Protein AF-A0A1G2YG67-F1 (afdb_monomer)

Structure (mmCIF, N/CA/C/O backbone):
data_AF-A0A1G2YG67-F1
#
_entry.id   AF-A0A1G2YG67-F1
#
loop_
_atom_site.group_PDB
_atom_site.id
_atom_site.type_symbol
_atom_site.label_atom_id
_atom_site.label_alt_id
_atom_site.label_comp_id
_atom_site.label_asym_id
_atom_site.label_entity_id
_atom_site.label_seq_id
_atom_site.pdbx_PDB_ins_code
_atom_site.Cartn_x
_atom_site.Cartn_y
_atom_site.Cartn_z
_atom_site.occupancy
_atom_site.B_iso_or_equiv
_atom_site.auth_seq_id
_atom_site.auth_comp_id
_atom_site.auth_asym_id
_atom_site.auth_atom_id
_atom_site.pdbx_PDB_model_num
ATOM 1 N N . MET A 1 1 ? -7.933 -10.678 -12.095 1.00 24.44 1 MET A N 1
ATOM 2 C CA . MET A 1 1 ? -9.095 -10.829 -11.190 1.00 24.44 1 MET A CA 1
ATOM 3 C C . MET A 1 1 ? -10.181 -9.871 -11.661 1.00 24.44 1 MET A C 1
ATOM 5 O O . MET A 1 1 ? -9.885 -8.697 -11.822 1.00 24.44 1 MET A O 1
ATOM 9 N N . GLY A 1 2 ? -11.373 -10.360 -12.014 1.00 25.22 2 GLY A N 1
ATOM 10 C CA . GLY A 1 2 ? -12.485 -9.487 -12.422 1.00 25.22 2 GLY A CA 1
ATOM 11 C C . GLY A 1 2 ? -13.144 -8.827 -11.204 1.00 25.22 2 GLY A C 1
ATOM 12 O O . GLY A 1 2 ? -13.067 -9.400 -10.117 1.00 25.22 2 GLY A O 1
ATOM 13 N N . PRO A 1 3 ? -13.779 -7.653 -11.351 1.00 30.84 3 PRO A N 1
ATOM 14 C CA . PRO A 1 3 ? -14.459 -6.997 -10.241 1.00 30.84 3 PRO A CA 1
ATOM 15 C C . PRO A 1 3 ? -15.559 -7.908 -9.679 1.00 30.84 3 PRO A C 1
ATOM 17 O O . PRO A 1 3 ? -16.362 -8.485 -10.418 1.00 30.84 3 PRO A O 1
ATOM 20 N N . VAL A 1 4 ? -15.564 -8.059 -8.356 1.00 35.12 4 VAL A N 1
ATOM 21 C CA . VAL A 1 4 ? -16.552 -8.835 -7.602 1.00 35.12 4 VAL A CA 1
ATOM 22 C C . VAL A 1 4 ? -17.942 -8.230 -7.847 1.00 35.12 4 VAL A C 1
ATOM 24 O O . VAL A 1 4 ? -18.149 -7.045 -7.602 1.00 35.12 4 VAL A O 1
ATOM 27 N N . GLY A 1 5 ? -18.896 -9.028 -8.348 1.00 53.59 5 GLY A N 1
ATOM 28 C CA . GLY A 1 5 ? -20.309 -8.624 -8.475 1.00 53.59 5 GLY A CA 1
ATOM 29 C C . GLY A 1 5 ? -20.951 -8.703 -9.868 1.00 53.59 5 GLY A C 1
ATOM 30 O O . GLY A 1 5 ? -22.123 -8.350 -10.000 1.00 53.59 5 GLY A O 1
ATOM 31 N N . LEU A 1 6 ? -20.250 -9.175 -10.905 1.00 59.91 6 LEU A N 1
ATOM 32 C CA . LEU A 1 6 ? -20.846 -9.390 -12.232 1.00 59.91 6 LEU A CA 1
ATOM 33 C C . LEU A 1 6 ? -21.736 -10.646 -12.245 1.00 59.91 6 LEU A C 1
ATOM 35 O O . LEU A 1 6 ? -21.234 -11.764 -12.129 1.00 59.91 6 LEU A O 1
ATOM 39 N N . LYS A 1 7 ? -23.050 -10.479 -12.441 1.00 75.62 7 LYS A N 1
ATOM 40 C CA . LYS A 1 7 ? -23.963 -11.587 -12.775 1.00 75.62 7 LYS A CA 1
ATOM 41 C C . LYS A 1 7 ? -24.073 -11.719 -14.295 1.00 75.62 7 LYS A C 1
ATOM 43 O O . LYS A 1 7 ? -24.213 -10.717 -14.988 1.00 75.62 7 LYS A O 1
ATOM 48 N N . LYS A 1 8 ? -24.025 -12.951 -14.807 1.00 82.69 8 LYS A N 1
ATOM 49 C CA . LYS A 1 8 ? -24.161 -13.277 -16.237 1.00 82.69 8 LYS A CA 1
ATOM 50 C C . LYS A 1 8 ? -25.330 -14.235 -16.442 1.00 82.69 8 LYS A C 1
ATOM 52 O O . LYS A 1 8 ? -25.598 -15.062 -15.576 1.00 82.69 8 LYS A O 1
ATOM 57 N N . THR A 1 9 ? -25.998 -14.124 -17.581 1.00 86.94 9 THR A N 1
ATOM 58 C CA . THR A 1 9 ? -27.026 -15.064 -18.041 1.00 86.94 9 THR A CA 1
ATOM 59 C C . THR A 1 9 ? -27.035 -15.077 -19.571 1.00 86.94 9 THR A C 1
ATOM 61 O O . THR A 1 9 ? -26.415 -14.208 -20.188 1.00 86.94 9 THR A O 1
ATOM 64 N N . VAL A 1 10 ? -27.706 -16.054 -20.174 1.00 86.31 10 VAL A N 1
ATOM 65 C CA . VAL A 1 10 ? -27.874 -16.175 -21.629 1.00 86.31 10 VAL A CA 1
ATOM 66 C C . VAL A 1 10 ? -29.354 -15.994 -21.950 1.00 86.31 10 VAL A C 1
ATOM 68 O O . VAL A 1 10 ? -30.210 -16.414 -21.171 1.00 86.31 10 VAL A O 1
ATOM 71 N N . THR A 1 11 ? -29.663 -15.332 -23.062 1.00 86.56 11 THR A N 1
ATOM 72 C CA . THR A 1 11 ? -31.040 -15.208 -23.549 1.00 86.56 11 THR A CA 1
ATOM 73 C C . THR A 1 11 ? -31.573 -16.557 -24.020 1.00 86.56 11 THR A C 1
ATOM 75 O O . THR A 1 11 ? -30.845 -17.319 -24.657 1.00 86.56 11 THR A O 1
ATOM 78 N N . ASP A 1 12 ? -32.845 -16.837 -23.753 1.00 88.81 12 ASP A N 1
ATOM 79 C CA . ASP A 1 12 ? -33.535 -17.994 -24.322 1.00 88.81 12 ASP A CA 1
ATOM 80 C C . ASP A 1 12 ? -33.843 -17.815 -25.826 1.00 88.81 12 ASP A C 1
ATOM 82 O O . ASP A 1 12 ? -33.491 -16.807 -26.445 1.00 88.81 12 ASP A O 1
ATOM 86 N N . ALA A 1 13 ? -34.521 -18.802 -26.424 1.00 87.12 13 ALA A N 1
ATOM 87 C CA . ALA A 1 13 ? -34.914 -18.783 -27.837 1.00 87.12 13 ALA A CA 1
ATOM 88 C C . ALA A 1 13 ? -35.839 -17.608 -28.214 1.00 87.12 13 ALA A C 1
ATOM 90 O O . ALA A 1 13 ? -35.928 -17.258 -29.388 1.00 87.12 13 ALA A O 1
ATOM 91 N N . ASN A 1 14 ? -36.495 -16.982 -27.231 1.00 88.50 14 ASN A N 1
ATOM 92 C CA . ASN A 1 14 ? -37.353 -15.816 -27.416 1.00 88.50 14 ASN A CA 1
ATOM 93 C C . ASN A 1 14 ? -36.612 -14.495 -27.132 1.00 88.50 14 ASN A C 1
ATOM 95 O O . ASN A 1 14 ? -37.229 -13.430 -27.135 1.00 88.50 14 ASN A O 1
ATOM 99 N N . GLY A 1 15 ? -35.301 -14.542 -26.868 1.00 85.12 15 GLY A N 1
ATOM 100 C CA . GLY A 1 15 ? -34.494 -13.368 -26.542 1.00 85.12 15 GLY A CA 1
ATOM 101 C C . GLY A 1 15 ? -34.652 -12.886 -25.097 1.00 85.12 15 GLY A C 1
ATOM 102 O O . GLY A 1 15 ? -34.229 -11.774 -24.782 1.00 85.12 15 GLY A O 1
ATOM 103 N N . ILE A 1 16 ? -35.250 -13.685 -24.206 1.00 89.25 16 ILE A N 1
ATOM 104 C CA . ILE A 1 16 ? -35.518 -13.289 -22.821 1.00 89.25 16 ILE A CA 1
ATOM 105 C C . ILE A 1 16 ? -34.371 -13.745 -21.920 1.00 89.25 16 ILE A C 1
ATOM 107 O O . ILE A 1 16 ? -33.988 -14.912 -21.896 1.00 89.25 16 ILE A O 1
ATOM 111 N N . ALA A 1 17 ? -33.845 -12.812 -21.131 1.00 89.25 17 ALA A N 1
ATOM 112 C CA . ALA A 1 17 ? -32.866 -13.062 -20.082 1.00 89.25 17 ALA A CA 1
ATOM 113 C C . ALA A 1 17 ? -33.456 -12.680 -18.719 1.00 89.25 17 ALA A C 1
ATOM 115 O O . ALA A 1 17 ? -34.091 -11.635 -18.578 1.00 89.25 17 ALA A O 1
ATOM 116 N N . GLN A 1 18 ? -33.228 -13.512 -17.699 1.00 89.19 18 GLN A N 1
ATOM 117 C CA . GLN A 1 18 ? -33.696 -13.250 -16.336 1.00 89.19 18 GLN A CA 1
ATOM 118 C C . GLN A 1 18 ? -32.538 -13.226 -15.343 1.00 89.19 18 GLN A C 1
ATOM 120 O O . GLN A 1 18 ? -31.738 -14.160 -15.265 1.00 89.19 18 GLN A O 1
ATOM 125 N N . PHE A 1 19 ? -32.503 -12.178 -14.523 1.00 88.12 19 PHE A N 1
ATOM 126 C CA . PHE A 1 19 ? -31.622 -12.072 -13.367 1.00 88.12 19 PHE A CA 1
ATOM 127 C C . PHE A 1 19 ? -32.460 -12.164 -12.092 1.00 88.12 19 PHE A C 1
ATOM 129 O O . PHE A 1 19 ? -33.336 -11.335 -11.858 1.00 88.12 19 PHE A O 1
ATOM 136 N N . LYS A 1 20 ? -32.194 -13.171 -11.254 1.00 87.19 20 LYS A N 1
ATOM 137 C CA . LYS A 1 20 ? -32.906 -13.380 -9.984 1.00 87.19 20 LYS A CA 1
ATOM 138 C C . LYS A 1 20 ? -32.084 -12.875 -8.797 1.00 87.19 20 LYS A C 1
ATOM 140 O O . LYS A 1 20 ? -30.846 -12.877 -8.834 1.00 87.19 20 LYS A O 1
ATOM 145 N N . MET A 1 21 ? -32.785 -12.479 -7.730 1.00 84.12 21 MET A N 1
ATOM 146 C CA . MET A 1 21 ? -32.194 -12.046 -6.454 1.00 84.12 21 MET A CA 1
ATOM 147 C C . MET A 1 21 ? -31.167 -10.917 -6.646 1.00 84.12 21 MET A C 1
ATOM 149 O O . MET A 1 21 ? -30.002 -11.031 -6.257 1.00 84.12 21 MET A O 1
ATOM 153 N N . LEU A 1 22 ? -31.558 -9.864 -7.364 1.00 84.00 22 LEU A N 1
ATOM 154 C CA . LEU A 1 22 ? -30.760 -8.645 -7.470 1.00 84.00 22 LEU A CA 1
ATOM 155 C C . LEU A 1 22 ? -31.041 -7.758 -6.255 1.00 84.00 22 LEU A C 1
ATOM 157 O O . LEU A 1 22 ? -32.197 -7.536 -5.907 1.00 84.00 22 LEU A O 1
ATOM 161 N N . ALA A 1 23 ? -29.985 -7.251 -5.618 1.00 85.25 23 ALA A N 1
ATOM 162 C CA . ALA A 1 23 ? -30.131 -6.244 -4.573 1.00 85.25 23 ALA A CA 1
ATOM 163 C C . ALA A 1 23 ? -30.696 -4.940 -5.176 1.00 85.25 23 ALA A C 1
ATOM 165 O O . ALA A 1 23 ? -30.352 -4.636 -6.324 1.00 85.25 23 ALA A O 1
ATOM 166 N N . PRO A 1 24 ? -31.503 -4.159 -4.438 1.00 86.56 24 PRO A N 1
ATOM 167 C CA . PRO A 1 24 ? -32.028 -2.882 -4.920 1.00 86.56 24 PRO A CA 1
ATOM 168 C C . PRO A 1 24 ? -30.892 -1.886 -5.195 1.00 86.56 24 PRO A C 1
ATOM 170 O O . PRO A 1 24 ? -30.182 -1.504 -4.268 1.00 86.56 24 PRO A O 1
ATOM 173 N N . LYS A 1 25 ? -30.681 -1.520 -6.466 1.00 86.25 25 LYS A N 1
ATOM 174 C CA . LYS A 1 25 ? -29.726 -0.499 -6.947 1.00 86.25 25 LYS A CA 1
ATOM 175 C C . LYS A 1 25 ? -29.854 -0.310 -8.464 1.00 86.25 25 LYS A C 1
ATOM 177 O O . LYS A 1 25 ? -30.594 -1.033 -9.133 1.00 86.25 25 LYS A O 1
ATOM 182 N N . THR A 1 26 ? -29.095 0.633 -9.017 1.00 86.12 26 THR A N 1
ATOM 183 C CA . THR A 1 26 ? -28.930 0.792 -10.468 1.00 86.12 26 THR A CA 1
ATOM 184 C C . THR A 1 26 ? -27.917 -0.217 -11.006 1.00 86.12 26 THR A C 1
ATOM 186 O O . THR A 1 26 ? -26.806 -0.333 -10.489 1.00 86.12 26 THR A O 1
ATOM 189 N N . TYR A 1 27 ? -28.294 -0.924 -12.065 1.00 83.38 27 TYR A N 1
ATOM 190 C CA . TYR A 1 27 ? -27.439 -1.833 -12.821 1.00 83.38 27 TYR A CA 1
ATOM 191 C C . TYR A 1 27 ? -27.245 -1.300 -14.241 1.00 83.38 27 TYR A C 1
ATOM 193 O O . TYR A 1 27 ? -28.135 -0.656 -14.790 1.00 83.38 27 TYR A O 1
ATOM 201 N N . THR A 1 28 ? -26.102 -1.613 -14.846 1.00 83.62 28 THR A N 1
ATOM 202 C CA . THR A 1 28 ? -25.902 -1.492 -16.294 1.00 83.62 28 THR A CA 1
ATOM 203 C C . THR A 1 28 ? -25.970 -2.892 -16.891 1.00 83.62 28 THR A C 1
ATOM 205 O O . THR A 1 28 ? -25.211 -3.772 -16.483 1.00 83.62 28 THR A O 1
ATOM 208 N N . ILE A 1 29 ? -26.887 -3.106 -17.828 1.00 83.00 29 ILE A N 1
ATOM 209 C CA . ILE A 1 29 ? -27.008 -4.332 -18.612 1.00 83.00 29 ILE A CA 1
ATOM 210 C C . ILE A 1 29 ? -26.159 -4.158 -19.865 1.00 83.00 29 ILE A C 1
ATOM 212 O O . ILE A 1 29 ? -26.410 -3.245 -20.646 1.00 83.00 29 ILE A O 1
ATOM 216 N N . SER A 1 30 ? -25.182 -5.041 -20.057 1.00 79.19 30 SER A N 1
ATOM 217 C CA . SER A 1 30 ? -24.380 -5.123 -21.279 1.00 79.19 30 SER A CA 1
ATOM 218 C C . SER A 1 30 ? -24.722 -6.416 -22.009 1.00 79.19 30 SER A C 1
ATOM 220 O O . SER A 1 30 ? -24.612 -7.494 -21.419 1.00 79.19 30 SER A O 1
ATOM 222 N N . ILE A 1 31 ? -25.122 -6.321 -23.277 1.00 81.31 31 ILE A N 1
ATOM 223 C CA . ILE A 1 31 ? -25.405 -7.496 -24.113 1.00 81.31 31 ILE A CA 1
ATOM 224 C C . ILE A 1 31 ? -24.277 -7.689 -25.125 1.00 81.31 31 ILE A C 1
ATOM 226 O O . ILE A 1 31 ? -23.873 -6.747 -25.806 1.00 81.31 31 ILE A O 1
ATOM 230 N N . THR A 1 32 ? -23.784 -8.923 -25.230 1.00 76.00 32 THR A N 1
ATOM 231 C CA . THR A 1 32 ? -22.826 -9.351 -26.255 1.00 76.00 32 THR A CA 1
ATOM 232 C C . THR A 1 32 ? -23.349 -10.601 -26.958 1.00 76.00 32 THR A C 1
ATOM 234 O O . THR A 1 32 ? -24.213 -11.304 -26.439 1.00 76.00 32 THR A O 1
ATOM 237 N N . ASP A 1 33 ? -22.827 -10.898 -28.143 1.00 79.44 33 ASP A N 1
ATOM 238 C CA . ASP A 1 33 ? -23.201 -12.077 -28.936 1.00 79.44 33 ASP A CA 1
ATOM 239 C C . ASP A 1 33 ? -22.422 -13.351 -28.549 1.00 79.44 33 ASP A C 1
ATOM 241 O O . ASP A 1 33 ? -22.403 -14.327 -29.296 1.00 79.44 33 ASP A O 1
ATOM 245 N N . GLY A 1 34 ? -21.745 -13.332 -27.396 1.00 75.38 34 GLY A N 1
ATOM 246 C CA . GLY A 1 34 ? -20.895 -14.428 -26.933 1.00 75.38 34 GLY A CA 1
ATOM 247 C C . GLY A 1 34 ? -19.489 -14.457 -27.538 1.00 75.38 34 GLY A C 1
ATOM 248 O O . GLY A 1 34 ? -18.717 -15.341 -27.174 1.00 75.38 34 GLY A O 1
ATOM 249 N N . THR A 1 35 ? -19.117 -13.503 -28.402 1.00 81.44 35 THR A N 1
ATOM 250 C CA . THR A 1 35 ? -17.738 -13.381 -28.902 1.00 81.44 35 THR A CA 1
ATOM 251 C C . THR A 1 35 ? -16.777 -13.141 -27.735 1.00 81.44 35 THR A C 1
ATOM 253 O O . THR A 1 35 ? -16.877 -12.147 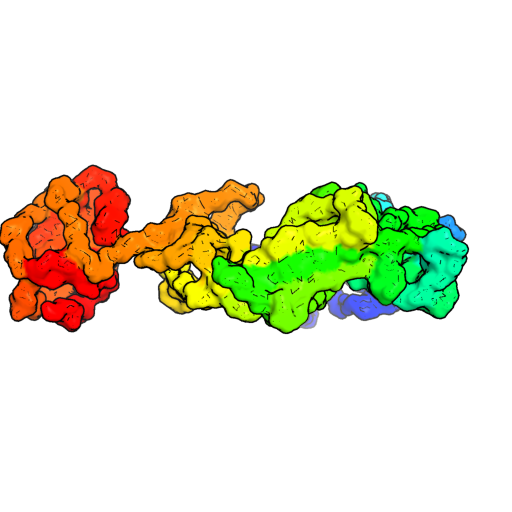-27.008 1.00 81.44 35 THR A O 1
ATOM 256 N N . SER A 1 36 ? -15.855 -14.081 -27.523 1.00 79.50 36 SER A N 1
ATOM 257 C CA . SER A 1 36 ? -14.873 -14.020 -26.443 1.00 79.50 36 SER A CA 1
ATOM 258 C C . SER A 1 36 ? -13.699 -13.099 -26.794 1.00 79.50 36 SER A C 1
ATOM 260 O O . SER A 1 36 ? -13.473 -12.754 -27.952 1.00 79.50 36 SER A O 1
ATOM 262 N N . LYS A 1 37 ? -12.882 -12.732 -25.797 1.00 74.12 37 LYS A N 1
ATOM 263 C CA . LYS A 1 37 ? -11.628 -12.000 -26.054 1.00 74.12 37 LYS A CA 1
ATOM 264 C C . LYS A 1 37 ? -10.681 -12.773 -26.980 1.00 74.12 37 LYS A C 1
ATOM 266 O O . LYS A 1 37 ? -9.955 -12.151 -27.747 1.00 74.12 37 LYS A O 1
ATOM 271 N N . GLU A 1 38 ? -10.678 -14.103 -26.906 1.00 79.62 38 GLU A N 1
ATOM 272 C CA . GLU A 1 38 ? -9.866 -14.951 -27.787 1.00 79.62 38 GLU A CA 1
ATOM 273 C C . GLU A 1 38 ? -10.396 -14.954 -29.220 1.00 79.62 38 GLU A C 1
ATOM 275 O O . GLU A 1 38 ? -9.606 -14.912 -30.158 1.00 79.62 38 GLU A O 1
ATOM 280 N N . ASP A 1 39 ? -11.716 -14.933 -29.400 1.00 81.75 39 ASP A N 1
ATOM 281 C CA . ASP A 1 39 ? -12.325 -14.809 -30.724 1.00 81.75 39 ASP A CA 1
ATOM 282 C C . ASP A 1 39 ? -11.976 -13.465 -31.374 1.00 81.75 39 ASP A C 1
ATOM 284 O O . ASP A 1 39 ? -11.591 -13.427 -32.541 1.00 81.75 39 ASP A O 1
ATOM 288 N N . VAL A 1 40 ? -12.039 -12.372 -30.604 1.00 77.94 40 VAL A N 1
ATOM 289 C CA . VAL A 1 40 ? -11.624 -11.038 -31.070 1.00 77.94 40 VAL A CA 1
ATOM 290 C C . VAL A 1 40 ? -10.138 -11.022 -31.442 1.00 77.94 40 VAL A C 1
ATOM 292 O O . VAL A 1 40 ? -9.778 -10.456 -32.470 1.00 77.94 40 VAL A O 1
ATOM 295 N N . LYS A 1 41 ? -9.268 -11.680 -30.659 1.00 75.88 41 LYS A N 1
ATOM 296 C CA . LYS A 1 41 ? -7.841 -11.842 -31.002 1.00 75.88 41 LYS A CA 1
ATOM 297 C C . LYS A 1 41 ? -7.625 -12.613 -32.305 1.00 75.88 41 LYS A C 1
ATOM 299 O O . LYS A 1 41 ? -6.677 -12.328 -33.022 1.00 75.88 41 LYS A O 1
ATOM 304 N N . LYS A 1 42 ? -8.506 -13.563 -32.625 1.00 80.81 42 LYS A N 1
ATOM 305 C CA . LYS A 1 42 ? -8.498 -14.318 -33.890 1.00 80.81 42 LYS A CA 1
ATOM 306 C C . LYS A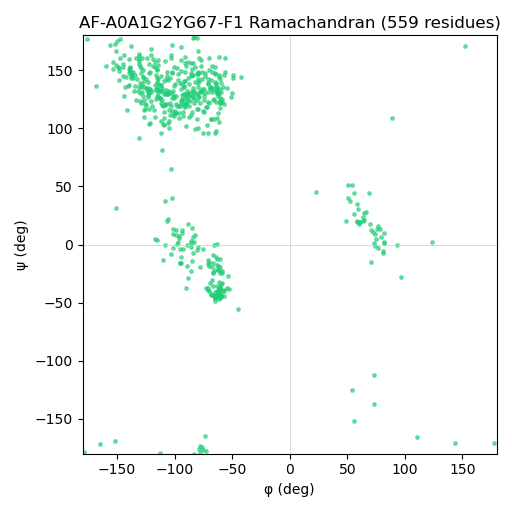 1 42 ? -9.177 -13.565 -35.046 1.00 80.81 42 LYS A C 1
ATOM 308 O O . LYS A 1 42 ? -9.402 -14.152 -36.099 1.00 80.81 42 LYS A O 1
ATOM 313 N N . GLY A 1 43 ? -9.531 -12.290 -34.859 1.00 75.62 43 GLY A N 1
ATOM 314 C CA . GLY A 1 43 ? -10.146 -11.448 -35.887 1.00 75.62 43 GLY A CA 1
ATOM 315 C C . GLY A 1 43 ? -11.656 -11.642 -36.061 1.00 75.62 43 GLY A C 1
ATOM 316 O O . GLY A 1 43 ? -12.233 -11.105 -37.007 1.00 75.62 43 GLY A O 1
ATOM 317 N N . LYS A 1 44 ? -12.332 -12.384 -35.171 1.00 85.25 44 LYS A N 1
ATOM 318 C CA . LYS A 1 44 ? -13.792 -12.534 -35.228 1.00 85.25 44 LYS A CA 1
ATOM 319 C C . LYS A 1 44 ? -14.463 -11.228 -34.809 1.00 85.25 44 LYS A C 1
ATOM 321 O O . LYS A 1 44 ? -14.334 -10.783 -33.669 1.00 85.25 44 LYS A O 1
ATOM 326 N N . LEU A 1 45 ? -15.228 -10.646 -35.726 1.00 86.88 45 LEU A N 1
ATOM 327 C CA . LEU A 1 45 ? -16.035 -9.462 -35.458 1.00 86.88 45 LEU A CA 1
ATOM 328 C C . LEU A 1 45 ? -17.381 -9.877 -34.836 1.00 86.88 45 LEU A C 1
ATOM 330 O O . LEU A 1 45 ? -18.082 -10.693 -35.443 1.00 86.88 45 LEU A O 1
ATOM 334 N N . PRO A 1 46 ? -17.783 -9.313 -33.680 1.00 87.00 46 PRO A N 1
ATOM 335 C CA . PRO A 1 46 ? -19.114 -9.540 -33.130 1.00 87.00 46 PRO A CA 1
ATOM 336 C C . PRO A 1 46 ? -20.208 -9.164 -34.134 1.00 87.00 46 PRO A C 1
ATOM 338 O O . PRO A 1 46 ? -20.046 -8.232 -34.923 1.00 87.00 46 PRO A O 1
ATOM 341 N N . ARG A 1 47 ? -21.344 -9.858 -34.100 1.00 86.88 47 ARG A N 1
ATOM 342 C CA . ARG A 1 47 ? -22.528 -9.580 -34.924 1.00 86.88 47 ARG A CA 1
ATOM 343 C C . ARG A 1 47 ? -23.249 -8.304 -34.493 1.00 86.88 47 ARG A C 1
ATOM 345 O O . ARG A 1 47 ? -23.737 -7.564 -35.344 1.00 86.88 47 ARG A O 1
ATOM 352 N N . TRP A 1 48 ? -23.331 -8.061 -33.188 1.00 87.31 48 TRP A N 1
ATOM 353 C CA . TRP A 1 48 ? -24.062 -6.935 -32.603 1.00 87.31 48 TRP A CA 1
ATOM 354 C C . TRP A 1 48 ? -23.092 -5.905 -32.032 1.00 87.31 48 TRP A C 1
ATOM 356 O O . TRP A 1 48 ? -22.072 -6.269 -31.446 1.00 87.31 48 TRP A O 1
ATOM 366 N N . ALA A 1 49 ? -23.409 -4.623 -32.202 1.00 85.31 49 ALA A N 1
ATOM 367 C CA . ALA A 1 49 ? -22.695 -3.557 -31.515 1.00 85.31 49 ALA A CA 1
ATOM 368 C C . ALA A 1 49 ? -22.935 -3.663 -29.996 1.00 85.31 49 ALA A C 1
ATOM 370 O O . ALA A 1 49 ? -24.026 -4.071 -29.584 1.00 85.31 49 ALA A O 1
ATOM 371 N N . PRO A 1 50 ? -21.949 -3.307 -29.153 1.00 78.44 50 PRO A N 1
ATOM 372 C CA . PRO A 1 50 ? -22.127 -3.330 -27.708 1.00 78.44 50 PRO A CA 1
ATOM 373 C C . PRO A 1 50 ? -23.199 -2.313 -27.295 1.00 78.44 50 PRO A C 1
ATOM 375 O O . PRO A 1 50 ? -23.079 -1.120 -27.573 1.00 78.44 50 PRO A O 1
ATOM 378 N N . VAL A 1 51 ? -24.242 -2.791 -26.613 1.00 77.69 51 VAL A N 1
ATOM 379 C CA . VAL A 1 51 ? -25.319 -1.953 -26.070 1.00 77.69 51 VAL A CA 1
ATOM 380 C C . VAL A 1 51 ? -25.281 -2.019 -24.550 1.00 77.69 51 VAL A C 1
ATOM 382 O O . VAL A 1 51 ? -25.233 -3.109 -23.975 1.00 77.69 51 VAL A O 1
ATOM 385 N N . ASN A 1 52 ? -25.318 -0.846 -23.916 1.00 78.00 52 ASN A N 1
ATOM 386 C CA . ASN A 1 52 ? -25.418 -0.691 -22.471 1.00 78.00 52 ASN A CA 1
ATOM 387 C C . ASN A 1 52 ? -26.739 -0.005 -22.118 1.00 78.00 52 ASN A C 1
ATOM 389 O O . ASN A 1 52 ? -26.993 1.105 -22.579 1.00 78.00 52 ASN A O 1
ATOM 393 N N . GLU A 1 53 ? -27.543 -0.624 -21.258 1.00 82.00 53 GLU A N 1
ATOM 394 C CA . GLU A 1 53 ? -28.787 -0.039 -20.747 1.00 82.00 53 GLU A CA 1
ATOM 395 C C . GLU A 1 53 ? -28.738 0.072 -19.221 1.00 82.00 53 GLU A C 1
ATOM 397 O O . GLU A 1 53 ? -28.387 -0.885 -18.531 1.00 82.00 53 GLU A O 1
ATOM 402 N N . LYS A 1 54 ? -29.075 1.243 -18.670 1.00 84.06 54 LYS A N 1
ATOM 403 C CA . LYS A 1 54 ? -29.183 1.427 -17.217 1.00 84.06 54 LYS A CA 1
ATOM 404 C C . LYS A 1 54 ? -30.584 1.055 -16.751 1.00 84.06 54 LYS A C 1
ATOM 406 O O . LYS A 1 54 ? -31.561 1.605 -17.243 1.00 84.06 54 LYS A O 1
ATOM 411 N N . VAL A 1 55 ? -30.668 0.190 -15.746 1.00 87.75 55 VAL A N 1
ATOM 412 C CA . VAL A 1 55 ? -31.932 -0.258 -15.154 1.00 87.75 55 VAL A CA 1
ATOM 413 C C . VAL A 1 55 ? -31.884 -0.078 -13.643 1.00 87.75 55 VAL A C 1
ATOM 415 O O . VAL A 1 55 ? -30.929 -0.488 -12.983 1.00 87.75 55 VAL A O 1
ATOM 418 N N . VAL A 1 56 ? -32.926 0.532 -13.081 1.00 89.25 56 VAL A N 1
ATOM 419 C CA . VAL A 1 56 ? -33.086 0.701 -11.632 1.00 89.25 56 VAL A CA 1
ATOM 420 C C . VAL A 1 56 ? -33.920 -0.456 -11.084 1.00 89.25 56 VAL A C 1
ATOM 422 O O . VAL A 1 56 ? -35.035 -0.701 -11.547 1.00 89.25 56 VAL A O 1
ATOM 425 N N . ILE A 1 57 ? -33.379 -1.172 -10.098 1.00 89.38 57 ILE A N 1
ATOM 426 C CA . ILE A 1 57 ? -34.055 -2.283 -9.418 1.00 89.38 57 ILE A CA 1
ATOM 427 C C . ILE A 1 57 ? -34.453 -1.842 -8.010 1.00 89.38 57 ILE A C 1
ATOM 429 O O . ILE A 1 57 ? -33.612 -1.342 -7.260 1.00 89.38 57 ILE A O 1
ATOM 433 N N . LYS A 1 58 ? -35.720 -2.058 -7.643 1.00 88.69 58 LYS A N 1
ATOM 434 C CA . LYS A 1 58 ? -36.275 -1.780 -6.309 1.00 88.69 58 LYS A CA 1
ATOM 435 C C . LYS A 1 58 ? -36.551 -3.078 -5.544 1.00 88.69 58 LYS A C 1
ATOM 437 O O . LYS A 1 58 ? -36.684 -4.145 -6.140 1.00 88.69 58 LYS A O 1
ATOM 442 N N . ALA A 1 59 ? -36.608 -2.998 -4.215 1.00 88.69 59 ALA A N 1
ATOM 443 C CA . ALA A 1 59 ? -36.868 -4.159 -3.363 1.00 88.69 59 ALA A CA 1
ATOM 444 C C . ALA A 1 59 ? -38.264 -4.739 -3.628 1.00 88.69 59 ALA A C 1
ATOM 446 O O . ALA A 1 59 ? -39.242 -4.002 -3.622 1.00 88.69 59 ALA A O 1
ATOM 447 N N . GLY A 1 60 ? -38.349 -6.055 -3.844 1.00 86.19 60 GLY A N 1
ATOM 448 C CA . GLY A 1 60 ? -39.620 -6.762 -4.046 1.00 86.19 60 GLY A CA 1
ATOM 449 C C . GLY A 1 60 ? -40.288 -6.547 -5.410 1.00 86.19 60 GLY A C 1
ATOM 450 O O . GLY A 1 60 ? -41.318 -7.160 -5.670 1.00 86.19 60 GLY A O 1
ATOM 451 N N . GLU A 1 61 ? -39.708 -5.732 -6.296 1.00 87.25 61 GLU A N 1
ATOM 452 C CA . GLU A 1 61 ? -40.274 -5.430 -7.613 1.00 87.25 61 GLU A CA 1
ATOM 453 C C . GLU A 1 61 ? -39.579 -6.207 -8.740 1.00 87.25 61 GLU A C 1
ATOM 455 O O . GLU A 1 61 ? -38.378 -6.482 -8.702 1.00 87.25 61 GLU A O 1
ATOM 460 N N . THR A 1 62 ? -40.344 -6.527 -9.788 1.00 88.31 62 THR A N 1
ATOM 461 C CA . THR A 1 62 ? -39.802 -7.034 -11.056 1.00 88.31 62 THR A CA 1
ATOM 462 C C . THR A 1 62 ? -39.761 -5.904 -12.076 1.00 88.31 62 THR A C 1
ATOM 464 O O . THR A 1 62 ? -40.803 -5.481 -12.575 1.00 88.31 62 THR A O 1
ATOM 467 N N . THR A 1 63 ? -38.561 -5.450 -12.432 1.00 89.00 63 THR A N 1
ATOM 468 C CA . THR A 1 63 ? -38.365 -4.465 -13.505 1.00 89.00 63 THR A CA 1
ATOM 469 C C . THR A 1 63 ? -38.215 -5.174 -14.851 1.00 89.00 63 THR A C 1
ATOM 471 O O . THR A 1 63 ? -37.389 -6.077 -14.990 1.00 89.00 63 THR A O 1
ATOM 474 N N . LYS A 1 64 ? -38.986 -4.751 -15.859 1.00 89.75 64 LYS A N 1
ATOM 475 C CA . LYS A 1 64 ? -38.810 -5.170 -17.258 1.00 89.75 64 LYS A CA 1
ATOM 476 C C . LYS A 1 64 ? -38.061 -4.080 -18.023 1.00 89.75 64 LYS A C 1
ATOM 478 O O . LYS A 1 64 ? -38.357 -2.902 -17.856 1.00 89.75 64 LYS A O 1
ATOM 483 N N . SER A 1 65 ? -37.116 -4.481 -18.862 1.00 86.94 65 SER A N 1
ATOM 484 C CA . SER A 1 65 ? -36.340 -3.606 -19.744 1.00 86.94 65 SER A CA 1
ATOM 485 C C . SER A 1 65 ? -36.230 -4.282 -21.110 1.00 86.94 65 SER A C 1
ATOM 487 O O . SER A 1 65 ? -36.213 -5.514 -21.193 1.00 86.94 65 SER A O 1
ATOM 489 N N . GLN A 1 66 ? -36.233 -3.481 -22.174 1.00 87.12 66 GLN A N 1
ATOM 490 C CA . GLN A 1 66 ? -36.156 -3.963 -23.547 1.00 87.12 66 GLN A CA 1
ATOM 491 C C . GLN A 1 66 ? -34.950 -3.334 -24.237 1.00 87.12 66 GLN A C 1
ATOM 493 O O . GLN A 1 66 ? -35.011 -2.198 -24.702 1.00 87.12 66 GLN A O 1
ATOM 498 N N . VAL A 1 67 ? -33.895 -4.130 -24.391 1.00 83.75 67 VAL A N 1
ATOM 499 C CA . VAL A 1 67 ? -32.700 -3.726 -25.128 1.00 83.75 67 VAL A CA 1
ATOM 500 C C . VAL A 1 67 ? -32.899 -4.045 -26.610 1.00 83.75 67 VAL A C 1
ATOM 502 O O . VAL A 1 67 ? -33.140 -5.196 -26.980 1.00 83.75 67 VAL A O 1
ATOM 505 N N . ARG A 1 68 ? -32.782 -3.043 -27.486 1.00 84.38 68 ARG A N 1
ATOM 506 C CA . ARG A 1 68 ? -32.767 -3.257 -28.941 1.00 84.38 68 ARG A CA 1
ATOM 507 C C . ARG A 1 68 ? -31.332 -3.441 -29.417 1.00 84.38 68 ARG A C 1
ATOM 509 O O . ARG A 1 68 ? -30.516 -2.532 -29.292 1.00 84.38 68 ARG A O 1
ATOM 516 N N . LEU A 1 69 ? -31.035 -4.611 -29.975 1.00 85.50 69 LEU A N 1
ATOM 517 C CA . LEU A 1 69 ? -29.737 -4.879 -30.588 1.00 85.50 69 LEU A CA 1
ATOM 518 C C . LEU A 1 69 ? -29.674 -4.254 -31.978 1.00 85.50 69 LEU A C 1
ATOM 520 O O . LEU A 1 69 ? -30.635 -4.306 -32.743 1.00 85.50 69 LEU A O 1
ATOM 524 N N . SER A 1 70 ? -28.517 -3.691 -32.305 1.00 85.44 70 SER A N 1
ATOM 525 C CA . SER A 1 70 ? -28.219 -3.170 -33.633 1.00 85.44 70 SER A CA 1
ATOM 526 C C . SER A 1 70 ? -26.950 -3.824 -34.154 1.00 85.44 70 SER A C 1
ATOM 528 O O . SER A 1 70 ? -25.999 -4.053 -33.402 1.00 85.44 70 SER A O 1
ATOM 530 N N . THR A 1 71 ? -26.909 -4.112 -35.455 1.00 87.94 71 THR A N 1
ATOM 531 C CA . THR A 1 71 ? -25.649 -4.452 -36.131 1.00 87.94 71 THR A CA 1
ATOM 532 C C . THR A 1 71 ? -24.702 -3.253 -36.179 1.00 87.94 71 THR A C 1
ATOM 534 O O . THR A 1 71 ? -23.514 -3.445 -36.409 1.00 87.94 71 THR A O 1
ATOM 537 N N . GLY A 1 72 ? -25.196 -2.033 -35.945 1.00 89.75 72 GLY A N 1
ATOM 538 C CA . GLY A 1 72 ? -24.402 -0.808 -35.950 1.00 89.75 72 GLY A CA 1
ATOM 539 C C . GLY A 1 72 ? -23.635 -0.597 -37.257 1.00 89.75 72 GLY A C 1
ATOM 540 O O . GLY A 1 72 ? -24.055 -1.079 -38.313 1.00 89.75 72 GLY A O 1
ATOM 541 N N . GLY A 1 73 ? -22.508 0.105 -37.167 1.00 93.19 73 GLY A N 1
ATOM 542 C CA . GLY A 1 73 ? -21.493 0.212 -38.216 1.00 93.19 73 GLY A CA 1
ATOM 543 C C . GLY A 1 73 ? -20.183 -0.472 -37.812 1.00 93.19 73 GLY A C 1
ATOM 544 O O . GLY A 1 73 ? -20.071 -1.062 -36.731 1.00 93.19 73 GLY A O 1
ATOM 545 N N . VAL A 1 74 ? -19.188 -0.417 -38.693 1.00 94.88 74 VAL A N 1
ATOM 546 C CA . VAL A 1 74 ? -17.848 -0.977 -38.471 1.00 94.88 74 VAL A CA 1
ATOM 547 C C . VAL A 1 74 ? -16.801 0.119 -38.633 1.00 94.88 74 VAL A C 1
ATOM 549 O O . VAL A 1 74 ? -16.835 0.864 -39.601 1.00 94.88 74 VAL A O 1
ATOM 552 N N . ILE A 1 75 ? -15.845 0.196 -37.715 1.00 94.94 75 ILE A N 1
ATOM 553 C CA . ILE A 1 75 ? -14.610 0.958 -37.904 1.00 94.94 75 ILE A CA 1
ATOM 554 C C . ILE A 1 75 ? -13.536 -0.035 -38.342 1.00 94.94 75 ILE A C 1
ATOM 556 O O . ILE A 1 75 ? -13.238 -0.981 -37.611 1.00 94.94 75 ILE A O 1
ATOM 560 N N . GLU A 1 76 ? -12.978 0.156 -39.531 1.00 95.75 76 GLU A N 1
ATOM 561 C CA . GLU A 1 76 ? -11.802 -0.556 -40.028 1.00 95.75 76 GLU A CA 1
ATOM 562 C C . GLU A 1 76 ? -10.575 0.337 -39.828 1.00 95.75 76 GLU A C 1
ATOM 564 O O . GLU A 1 76 ? -10.457 1.406 -40.426 1.00 95.75 76 GLU A O 1
ATOM 569 N N . VAL A 1 77 ? -9.678 -0.097 -38.949 1.00 93.56 77 VAL A N 1
ATOM 570 C CA . VAL A 1 77 ? -8.488 0.650 -38.546 1.00 93.56 77 VAL A CA 1
ATOM 571 C C . VAL A 1 77 ? -7.267 -0.026 -39.134 1.00 93.56 77 VAL A C 1
ATOM 573 O O . VAL A 1 77 ? -7.019 -1.193 -38.838 1.00 93.56 77 VAL A O 1
ATOM 576 N N . THR A 1 78 ? -6.502 0.705 -39.937 1.00 93.06 78 THR A N 1
ATOM 577 C CA . THR A 1 78 ? -5.173 0.272 -40.384 1.00 93.06 78 THR A CA 1
ATOM 578 C C . THR A 1 78 ? -4.130 0.867 -39.451 1.00 93.06 78 THR A C 1
ATOM 580 O O . THR A 1 78 ? -4.093 2.082 -39.282 1.00 93.06 78 THR A O 1
ATOM 583 N N . VAL A 1 79 ? -3.292 0.035 -38.838 1.00 88.19 79 VAL A N 1
ATOM 584 C CA . VAL A 1 79 ? -2.203 0.481 -37.965 1.00 88.19 79 VAL A CA 1
ATOM 585 C C . VAL A 1 79 ? -0.873 0.263 -38.668 1.00 88.19 79 VAL A C 1
ATOM 587 O O . VAL A 1 79 ? -0.521 -0.869 -39.012 1.00 88.19 79 VAL A O 1
ATOM 590 N N . LEU A 1 80 ? -0.141 1.355 -38.864 1.00 85.62 80 LEU A N 1
ATOM 591 C CA . LEU A 1 80 ? 1.185 1.366 -39.470 1.00 85.62 80 LEU A CA 1
ATOM 592 C C . LEU A 1 80 ? 2.230 1.836 -38.453 1.00 85.62 80 LEU A C 1
ATOM 594 O O . LEU A 1 80 ? 1.918 2.626 -37.565 1.00 85.62 80 LEU A O 1
ATOM 598 N N . ASP A 1 81 ? 3.463 1.357 -38.580 1.00 74.06 81 ASP A N 1
ATOM 599 C CA . ASP A 1 81 ? 4.610 1.850 -37.817 1.00 74.06 81 ASP A CA 1
ATOM 600 C C . ASP A 1 81 ? 5.223 3.113 -38.458 1.00 74.06 81 ASP A C 1
ATOM 602 O O . ASP A 1 81 ? 4.804 3.567 -39.527 1.00 74.06 81 ASP A O 1
ATOM 606 N N . GLY A 1 82 ? 6.267 3.672 -37.839 1.00 70.00 82 GLY A N 1
ATOM 607 C CA . GLY A 1 82 ? 6.955 4.869 -38.334 1.00 70.00 82 GLY A CA 1
ATOM 608 C C . GLY A 1 82 ? 7.708 4.662 -39.657 1.00 70.00 82 GLY A C 1
ATOM 609 O O . GLY A 1 82 ? 8.173 5.628 -40.258 1.00 70.00 82 GLY A O 1
ATOM 610 N N . LYS A 1 83 ? 7.835 3.415 -40.129 1.00 71.69 83 LYS A N 1
ATOM 611 C CA . LYS A 1 83 ? 8.363 3.041 -41.451 1.00 71.69 83 LYS A CA 1
ATOM 612 C C . LYS A 1 83 ? 7.246 2.686 -42.441 1.00 71.69 83 LYS A C 1
ATOM 614 O O . LYS A 1 83 ? 7.546 2.233 -43.545 1.00 71.69 83 LYS A O 1
ATOM 619 N N . LYS A 1 84 ? 5.982 2.921 -42.072 1.00 81.44 84 LYS A N 1
ATOM 620 C CA . LYS A 1 84 ? 4.769 2.585 -42.832 1.00 81.44 84 LYS A CA 1
ATOM 621 C C . LYS A 1 84 ? 4.543 1.080 -43.028 1.00 81.44 84 LYS A C 1
ATOM 623 O O . LYS A 1 84 ? 3.813 0.687 -43.936 1.00 81.44 84 LYS A O 1
ATOM 628 N N . ALA A 1 85 ? 5.149 0.232 -42.198 1.00 83.88 85 ALA A N 1
ATOM 629 C CA . ALA A 1 85 ? 4.893 -1.205 -42.196 1.00 83.88 85 ALA A CA 1
ATOM 630 C C . ALA A 1 85 ? 3.680 -1.548 -41.304 1.00 83.88 85 ALA A C 1
ATOM 632 O O . ALA A 1 85 ? 3.455 -0.876 -40.298 1.00 83.88 85 ALA A O 1
ATOM 633 N N . PRO A 1 86 ? 2.884 -2.582 -41.638 1.00 87.69 86 PRO A N 1
ATOM 634 C CA . PRO A 1 86 ? 1.708 -2.959 -40.855 1.00 87.69 86 PRO A CA 1
ATOM 635 C C . PRO A 1 86 ? 2.072 -3.524 -39.474 1.00 87.69 86 PRO A C 1
ATOM 637 O O . PRO A 1 86 ? 2.941 -4.390 -39.355 1.00 87.69 86 PRO A O 1
ATOM 640 N N . VAL A 1 87 ? 1.360 -3.087 -38.429 1.00 82.06 87 VAL A N 1
ATOM 641 C CA . VAL A 1 87 ? 1.587 -3.539 -37.045 1.00 82.06 87 VAL A CA 1
ATOM 642 C C . VAL A 1 87 ? 0.565 -4.602 -36.650 1.00 82.06 87 VAL A C 1
ATOM 644 O O . VAL A 1 87 ? -0.619 -4.305 -36.507 1.00 82.06 87 VAL A O 1
ATOM 647 N N . LYS A 1 88 ? 1.016 -5.843 -36.436 1.00 86.19 88 LYS A N 1
ATOM 648 C CA . LYS A 1 88 ? 0.164 -6.980 -36.037 1.00 86.19 88 LYS A CA 1
ATOM 649 C C . LYS A 1 88 ? -0.045 -7.080 -34.522 1.00 86.19 88 LYS A C 1
ATOM 651 O O . LYS A 1 88 ? 0.808 -6.656 -33.748 1.00 86.19 88 LYS A O 1
ATOM 656 N N . GLU A 1 89 ? -1.135 -7.731 -34.112 1.00 81.94 89 GLU A N 1
ATOM 657 C CA . GLU A 1 89 ? -1.453 -8.079 -32.714 1.00 81.94 89 GLU A CA 1
ATOM 658 C C . GLU A 1 89 ? -1.539 -6.878 -31.751 1.00 81.94 89 GLU A C 1
ATOM 660 O O . GLU A 1 89 ? -1.488 -7.033 -30.530 1.00 81.94 89 GLU A O 1
ATOM 665 N N . THR A 1 90 ? -1.736 -5.671 -32.278 1.00 81.50 90 THR A N 1
ATOM 666 C CA . THR A 1 90 ? -1.948 -4.454 -31.492 1.00 81.50 90 THR A CA 1
ATOM 667 C C . THR A 1 90 ? -3.428 -4.269 -31.209 1.00 81.50 90 THR A C 1
ATOM 669 O O . THR A 1 90 ? -4.266 -4.367 -32.103 1.00 81.50 90 THR A O 1
ATOM 672 N N . LEU A 1 91 ? -3.770 -3.996 -29.952 1.00 83.81 91 LEU A N 1
ATOM 673 C CA . LEU A 1 91 ? -5.146 -3.721 -29.559 1.00 83.81 91 LEU A CA 1
ATOM 674 C C . LEU A 1 91 ? -5.528 -2.289 -29.933 1.00 83.81 91 LEU A C 1
ATOM 676 O O . LEU A 1 91 ? -4.812 -1.349 -29.617 1.00 83.81 91 LEU A O 1
ATOM 680 N N . VAL A 1 92 ? -6.682 -2.119 -30.557 1.00 88.00 92 VAL A N 1
ATOM 681 C CA . VAL A 1 92 ? -7.277 -0.832 -30.908 1.00 88.00 92 VAL A CA 1
ATOM 682 C C . VAL A 1 92 ? -8.576 -0.669 -30.133 1.00 88.00 92 VAL A C 1
ATOM 684 O O . VAL A 1 92 ? -9.336 -1.629 -29.984 1.00 88.00 92 VAL A O 1
ATOM 687 N N . TYR A 1 93 ? -8.836 0.540 -29.646 1.00 87.69 93 TYR A N 1
ATOM 688 C CA . TYR A 1 93 ? -10.045 0.893 -28.913 1.00 87.69 93 TYR A CA 1
ATOM 689 C C . TYR A 1 93 ? -10.715 2.102 -29.557 1.00 87.69 93 TYR A C 1
ATOM 691 O O . TYR A 1 93 ? -10.058 3.102 -29.837 1.00 87.69 93 TYR A O 1
ATOM 699 N N . ALA A 1 94 ? -12.032 2.037 -29.707 1.00 88.88 94 ALA A N 1
ATOM 700 C CA . ALA A 1 94 ? -12.871 3.182 -30.036 1.00 88.88 94 ALA A CA 1
ATOM 701 C C . ALA A 1 94 ? -13.669 3.579 -28.794 1.00 88.88 94 ALA A C 1
ATOM 703 O O . ALA A 1 94 ? -14.297 2.714 -28.183 1.00 88.88 94 ALA A O 1
ATOM 704 N N . HIS A 1 95 ? -13.674 4.856 -28.417 1.00 85.25 95 HIS A N 1
ATOM 705 C CA . HIS A 1 95 ? -14.480 5.378 -27.312 1.00 85.25 95 HIS A CA 1
ATOM 706 C C . HIS A 1 95 ? -15.327 6.571 -27.759 1.00 85.25 95 HIS A C 1
ATOM 708 O O . HIS A 1 95 ? -14.873 7.406 -28.535 1.00 85.25 95 HIS A O 1
ATOM 714 N N . ASN A 1 96 ? -16.565 6.656 -27.269 1.00 79.56 96 ASN A N 1
ATOM 715 C CA . ASN A 1 96 ? -17.434 7.797 -27.539 1.00 79.56 96 ASN A CA 1
ATOM 716 C C . ASN A 1 96 ? -17.107 8.940 -26.549 1.00 79.56 96 ASN A C 1
ATOM 718 O O . ASN A 1 96 ? -17.215 8.724 -25.337 1.00 79.56 96 ASN A O 1
ATOM 722 N N . PRO A 1 97 ? -16.726 10.142 -27.020 1.00 62.22 97 PRO A N 1
ATOM 723 C CA . PRO A 1 97 ? -16.325 11.255 -26.156 1.00 62.22 97 PRO A CA 1
ATOM 724 C C . PRO A 1 97 ? -17.480 11.903 -25.365 1.00 62.22 97 PRO A C 1
ATOM 726 O O . PRO A 1 97 ? -17.223 12.648 -24.425 1.00 62.22 97 PRO A O 1
ATOM 729 N N . THR A 1 98 ? -18.746 11.618 -25.696 1.00 56.66 98 THR A N 1
ATOM 730 C CA . THR A 1 98 ? -19.928 12.285 -25.104 1.00 56.66 98 THR A CA 1
ATOM 731 C C . THR A 1 98 ? -20.749 11.418 -24.137 1.00 56.66 98 THR A C 1
ATOM 733 O O . THR A 1 98 ? -21.712 11.904 -23.545 1.00 56.66 98 THR A O 1
ATOM 736 N N . GLY A 1 99 ? -20.379 10.152 -23.897 1.00 47.38 99 GLY A N 1
ATOM 737 C CA . GLY A 1 99 ? -21.147 9.270 -23.007 1.00 47.38 99 GLY A CA 1
ATOM 738 C C . GLY A 1 99 ? -20.433 7.968 -22.631 1.00 47.38 99 GLY A C 1
ATOM 739 O O . GLY A 1 99 ? -19.833 7.303 -23.470 1.00 47.38 99 GLY A O 1
ATOM 740 N N . GLY A 1 100 ? -20.503 7.603 -21.344 1.00 52.47 100 GLY A N 1
ATOM 741 C CA . GLY A 1 100 ? -19.682 6.565 -20.701 1.00 52.47 100 GLY A CA 1
ATOM 742 C C . GLY A 1 100 ? -19.583 5.198 -21.405 1.00 52.47 100 GLY A C 1
ATOM 743 O O . GLY A 1 100 ? -20.535 4.722 -22.009 1.00 52.47 100 GLY A O 1
ATOM 744 N N . PHE A 1 101 ? -18.400 4.578 -21.272 1.00 47.78 101 PHE A N 1
ATOM 745 C CA . PHE A 1 101 ? -17.975 3.200 -21.610 1.00 47.78 101 PHE A CA 1
ATOM 746 C C . PHE A 1 101 ? -18.784 2.421 -22.677 1.00 47.78 101 PHE A C 1
ATOM 748 O O . PHE A 1 101 ? -19.089 1.242 -22.505 1.00 47.78 101 PHE A O 1
ATOM 755 N N . SER A 1 102 ? -19.112 3.060 -23.801 1.00 54.66 102 SER A N 1
ATOM 756 C CA . SER A 1 102 ? -19.744 2.456 -24.989 1.00 54.66 102 SER A CA 1
ATOM 757 C C . SER A 1 102 ? -18.720 2.225 -26.110 1.00 54.66 102 SER A C 1
ATOM 759 O O . SER A 1 102 ? -18.974 2.484 -27.285 1.00 54.66 102 SER A O 1
ATOM 761 N N . GLY A 1 103 ? -17.519 1.785 -25.728 1.00 67.44 103 GLY A N 1
ATOM 762 C CA . GLY A 1 103 ? -16.427 1.532 -26.661 1.00 67.44 103 GLY A CA 1
ATOM 763 C C . GLY A 1 103 ? -16.388 0.100 -27.192 1.00 67.44 103 GLY A C 1
ATOM 764 O O . GLY A 1 103 ? -16.866 -0.829 -26.539 1.00 67.44 103 GLY A O 1
ATOM 765 N N . ALA A 1 104 ? -15.777 -0.080 -28.361 1.00 82.69 104 ALA A N 1
ATOM 766 C CA . ALA A 1 104 ? -15.432 -1.386 -28.922 1.00 82.69 104 ALA A CA 1
ATOM 767 C C . ALA A 1 104 ? -13.909 -1.535 -28.992 1.00 82.69 104 ALA A C 1
ATOM 769 O O . ALA A 1 104 ? -13.185 -0.542 -29.070 1.00 82.69 104 ALA A O 1
ATOM 770 N N . SER A 1 105 ? -13.419 -2.775 -28.970 1.00 86.88 105 SER A N 1
ATOM 771 C CA . SER A 1 105 ? -11.988 -3.069 -29.065 1.00 86.88 105 SER A CA 1
ATOM 772 C C . SER A 1 105 ? -11.713 -4.270 -29.961 1.00 86.88 105 SER A C 1
ATOM 774 O O . SER A 1 105 ? -12.526 -5.194 -29.996 1.00 86.88 105 SER A O 1
ATOM 776 N N . GLY A 1 106 ? -10.560 -4.289 -30.622 1.00 87.62 106 GLY A N 1
ATOM 777 C CA . GLY A 1 106 ? -10.160 -5.335 -31.561 1.00 87.62 106 GLY A CA 1
ATOM 778 C C . GLY A 1 106 ? -8.650 -5.358 -31.754 1.00 87.62 106 GLY A C 1
ATOM 779 O O . GLY A 1 106 ? -7.999 -4.343 -31.544 1.00 87.62 106 GLY A O 1
ATOM 780 N N . TYR A 1 107 ? -8.089 -6.508 -32.119 1.00 87.44 107 TYR A N 1
ATOM 781 C CA . TYR A 1 107 ? -6.658 -6.635 -32.399 1.00 87.44 107 TYR A CA 1
ATOM 782 C C . TYR A 1 107 ? -6.396 -6.544 -33.901 1.00 87.44 107 TYR A C 1
ATOM 784 O O . TYR A 1 107 ? -7.224 -6.994 -34.694 1.00 87.44 107 TYR A O 1
ATOM 792 N N . THR A 1 108 ? -5.255 -5.974 -34.280 1.00 88.44 108 THR A N 1
ATOM 793 C CA . THR A 1 108 ? -4.810 -5.946 -35.672 1.00 88.44 108 THR A CA 1
ATOM 794 C C . THR A 1 108 ? -4.369 -7.328 -36.148 1.00 88.44 108 THR A C 1
ATOM 796 O O . THR A 1 108 ? -3.706 -8.075 -35.423 1.00 88.44 108 THR A O 1
ATOM 799 N N . ASP A 1 109 ? -4.741 -7.674 -37.379 1.00 88.19 109 ASP A N 1
ATOM 800 C CA . ASP A 1 109 ? -4.304 -8.894 -38.057 1.00 88.19 109 ASP A CA 1
ATOM 801 C C . ASP A 1 109 ? -2.871 -8.772 -38.623 1.00 88.19 109 ASP A C 1
ATOM 803 O O . ASP A 1 109 ? -2.158 -7.797 -38.380 1.00 88.19 109 ASP A O 1
ATOM 807 N N . ALA A 1 110 ? -2.423 -9.775 -39.387 1.00 87.75 110 ALA A N 1
ATOM 808 C CA . ALA A 1 110 ? -1.096 -9.782 -40.012 1.00 87.75 110 ALA A CA 1
ATOM 809 C C . ALA A 1 110 ? -0.868 -8.636 -41.022 1.00 87.75 110 ALA A C 1
ATOM 811 O O . ALA A 1 110 ? 0.282 -8.329 -41.325 1.00 87.75 110 ALA A O 1
ATOM 812 N N . ASN A 1 111 ? -1.936 -8.002 -41.516 1.00 90.19 111 ASN A N 1
ATOM 813 C CA . ASN A 1 111 ? -1.886 -6.841 -42.405 1.00 90.19 111 ASN A CA 1
ATOM 814 C C . ASN A 1 111 ? -2.039 -5.518 -41.640 1.00 90.19 111 ASN A C 1
ATOM 816 O O . ASN A 1 111 ? -2.175 -4.466 -42.259 1.00 90.19 111 ASN A O 1
ATOM 820 N N . GLY A 1 112 ? -2.035 -5.553 -40.304 1.00 88.38 112 GLY A N 1
ATOM 821 C CA . GLY A 1 112 ? -2.195 -4.367 -39.471 1.00 88.38 112 GLY A CA 1
ATOM 822 C C . GLY A 1 112 ? -3.634 -3.863 -39.383 1.00 88.38 112 GLY A C 1
ATOM 823 O O . GLY A 1 112 ? -3.846 -2.728 -38.966 1.00 88.38 112 GLY A O 1
ATOM 824 N N . ILE A 1 113 ? -4.632 -4.670 -39.764 1.00 92.81 113 ILE A N 1
ATOM 825 C CA . ILE A 1 113 ? -6.030 -4.230 -39.827 1.00 92.81 113 ILE A CA 1
ATOM 826 C C . ILE A 1 113 ? -6.809 -4.743 -38.616 1.00 92.81 113 ILE A C 1
ATOM 828 O O . ILE A 1 113 ? -6.870 -5.946 -38.368 1.00 92.81 113 ILE A O 1
ATOM 832 N N . ALA A 1 114 ? -7.461 -3.839 -37.885 1.00 92.00 114 ALA A N 1
ATOM 833 C CA . ALA A 1 114 ? -8.437 -4.157 -36.844 1.00 92.00 114 ALA A CA 1
ATOM 834 C C . ALA A 1 114 ? -9.843 -3.724 -37.279 1.00 92.00 114 ALA A C 1
ATOM 836 O O . ALA A 1 114 ? -10.016 -2.697 -37.933 1.00 92.00 114 ALA A O 1
ATOM 837 N N . ARG A 1 115 ? -10.874 -4.486 -36.896 1.00 93.69 115 ARG A N 1
ATOM 838 C CA . ARG A 1 115 ? -12.281 -4.137 -37.156 1.00 93.69 115 ARG A CA 1
ATOM 839 C C . ARG A 1 115 ? -13.071 -4.077 -35.858 1.00 93.69 115 ARG A C 1
ATOM 841 O O . ARG A 1 115 ? -13.015 -4.999 -35.048 1.00 93.69 115 ARG A O 1
ATOM 848 N N . LEU A 1 116 ? -13.818 -2.994 -35.674 1.00 92.06 116 LEU A N 1
ATOM 849 C CA . LEU A 1 116 ? -14.537 -2.668 -34.444 1.00 92.06 116 LEU A CA 1
ATOM 850 C C . LEU A 1 116 ? -16.007 -2.436 -34.786 1.00 92.06 116 LEU A C 1
ATOM 852 O O . LEU A 1 116 ? -16.313 -1.549 -35.576 1.00 92.06 116 LEU A O 1
ATOM 856 N N . ARG A 1 117 ? -16.931 -3.205 -34.205 1.00 91.06 117 ARG A N 1
ATOM 857 C CA . ARG A 1 117 ? -18.368 -2.967 -34.400 1.00 91.06 117 ARG A CA 1
ATOM 858 C C . ARG A 1 117 ? -18.883 -2.012 -33.334 1.00 91.06 117 ARG A C 1
ATOM 860 O O . ARG A 1 117 ? -18.766 -2.304 -32.146 1.00 91.06 117 ARG A O 1
ATOM 867 N N . VAL A 1 118 ? -19.468 -0.901 -33.762 1.00 89.19 118 VAL A N 1
ATOM 868 C CA . VAL A 1 118 ? -19.932 0.182 -32.886 1.00 89.19 118 VAL A CA 1
ATOM 869 C C . VAL A 1 118 ? -21.338 0.637 -33.272 1.00 89.19 118 VAL A C 1
ATOM 871 O O . VAL A 1 118 ? -21.810 0.356 -34.373 1.00 89.19 118 VAL A O 1
ATOM 874 N N . LEU A 1 119 ? -22.034 1.308 -32.354 1.00 88.81 119 LEU A N 1
ATOM 875 C CA . LEU A 1 119 ? -23.284 1.992 -32.688 1.00 88.81 119 LEU A CA 1
ATOM 876 C C . LEU A 1 119 ? -22.987 3.220 -33.565 1.00 88.81 119 LEU A C 1
ATOM 878 O O . LEU A 1 119 ? -21.849 3.678 -33.580 1.00 88.81 119 LEU A O 1
ATOM 882 N N . PRO A 1 120 ? -23.974 3.759 -34.298 1.00 89.50 120 PRO A N 1
ATOM 883 C CA . PRO A 1 120 ? -23.775 4.999 -35.033 1.00 89.50 120 PRO A CA 1
ATOM 884 C C . PRO A 1 120 ? -23.394 6.160 -34.107 1.00 89.50 120 PRO A C 1
ATOM 886 O O . PRO A 1 120 ? -23.974 6.305 -33.026 1.00 89.50 120 PRO A O 1
ATOM 889 N N . GLY A 1 121 ? -22.445 6.985 -34.540 1.00 89.19 121 GLY A N 1
ATOM 890 C CA . GLY A 1 121 ? -21.995 8.175 -33.826 1.00 89.19 121 GLY A CA 1
ATOM 891 C C . GLY A 1 121 ? -20.497 8.442 -33.954 1.00 89.19 121 GLY A C 1
ATOM 892 O O . GLY A 1 121 ? -19.784 7.774 -34.704 1.00 89.19 121 GLY A O 1
ATOM 893 N N . SER A 1 122 ? -20.044 9.410 -33.158 1.00 89.69 122 SER A N 1
ATOM 894 C CA . SER A 1 122 ? -18.665 9.889 -33.136 1.00 89.69 122 SER A CA 1
ATOM 895 C C . SER A 1 122 ? -17.790 9.080 -32.185 1.00 89.69 122 SER A C 1
ATOM 897 O O . SER A 1 122 ? -18.135 8.897 -31.011 1.00 89.69 122 SER A O 1
ATOM 899 N N . TYR A 1 123 ? -16.633 8.639 -32.669 1.00 89.50 123 TYR A N 1
ATOM 900 C CA . TYR A 1 123 ? -15.671 7.860 -31.899 1.00 89.50 123 TYR A CA 1
ATOM 901 C C . TYR A 1 123 ? -14.277 8.464 -31.975 1.00 89.50 123 TYR A C 1
ATOM 903 O O . TYR A 1 123 ? -13.806 8.843 -33.039 1.00 89.50 123 TYR A O 1
ATOM 911 N N . GLN A 1 124 ? -13.600 8.479 -30.834 1.00 89.75 124 GLN A N 1
ATOM 912 C CA . GLN A 1 124 ? -12.158 8.654 -30.738 1.00 89.75 124 GLN A CA 1
ATOM 913 C C . GLN A 1 124 ? -11.508 7.272 -30.751 1.00 89.75 124 GLN A C 1
ATOM 915 O O . GLN A 1 124 ? -11.817 6.417 -29.911 1.00 89.75 124 GLN A O 1
ATOM 920 N N . VAL A 1 125 ? -10.637 7.036 -31.724 1.00 89.44 125 VAL A N 1
ATOM 921 C CA . VAL A 1 125 ? -10.011 5.739 -31.976 1.00 89.44 125 VAL A CA 1
ATOM 922 C C . VAL A 1 125 ? -8.526 5.836 -31.699 1.00 89.44 125 VAL A C 1
ATOM 924 O O . VAL A 1 125 ? -7.841 6.694 -32.241 1.00 89.44 125 VAL A O 1
ATOM 927 N N . GLN A 1 126 ? -8.032 4.942 -30.852 1.00 84.69 126 GLN A N 1
ATOM 928 C CA . GLN A 1 126 ? -6.639 4.912 -30.424 1.00 84.69 126 GLN A CA 1
ATOM 929 C C . GLN A 1 126 ? -6.126 3.475 -30.407 1.00 84.69 126 GLN A C 1
ATOM 931 O O . GLN A 1 126 ? -6.861 2.541 -30.067 1.00 84.69 126 GLN A O 1
ATOM 936 N N . MET A 1 127 ? -4.849 3.294 -30.723 1.00 80.00 127 MET A N 1
ATOM 937 C CA . MET A 1 127 ? -4.170 2.028 -30.474 1.00 80.00 127 MET A CA 1
ATOM 938 C C . MET A 1 127 ? -3.650 1.978 -29.034 1.00 80.00 127 MET A C 1
ATOM 940 O O . MET A 1 127 ? -3.361 3.000 -28.408 1.00 80.00 127 MET A O 1
ATOM 944 N N . GLN A 1 128 ? -3.557 0.773 -28.484 1.00 71.31 128 GLN A N 1
ATOM 945 C CA . GLN A 1 128 ? -2.924 0.520 -27.203 1.00 71.31 128 GLN A CA 1
ATOM 946 C C . GLN A 1 128 ? -1.508 1.094 -27.241 1.00 71.31 128 GLN A C 1
ATOM 948 O O . GLN A 1 128 ? -0.791 0.892 -28.215 1.00 71.31 128 GLN A O 1
ATOM 953 N N . ASN A 1 129 ? -1.123 1.800 -26.178 1.00 57.84 129 ASN A N 1
ATOM 954 C CA . ASN A 1 129 ? 0.217 2.367 -26.021 1.00 57.84 129 ASN A CA 1
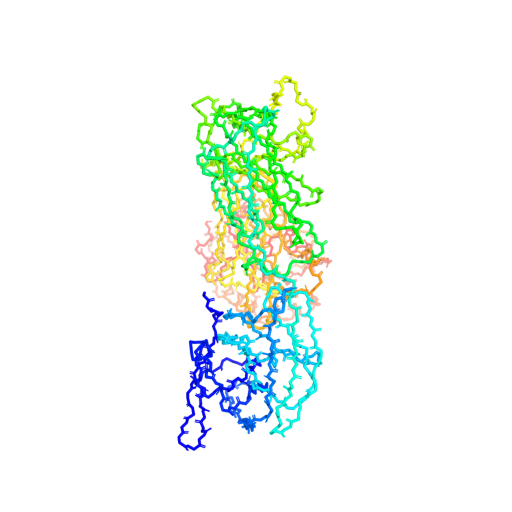ATOM 955 C C . ASN A 1 129 ? 0.540 3.554 -26.949 1.00 57.84 129 ASN A C 1
ATOM 957 O O . ASN A 1 129 ? 1.680 3.996 -26.986 1.00 57.84 129 ASN A O 1
ATOM 961 N N . ALA A 1 130 ? -0.459 4.146 -27.619 1.00 63.78 130 ALA A N 1
ATOM 962 C CA . ALA A 1 130 ? -0.293 5.404 -28.348 1.00 63.78 130 ALA A CA 1
ATOM 963 C C . ALA A 1 130 ? -0.942 6.595 -27.644 1.00 63.78 130 ALA A C 1
ATOM 965 O O . ALA A 1 130 ? -1.990 6.476 -27.011 1.00 63.78 130 ALA A O 1
ATOM 966 N N . ARG A 1 131 ? -0.332 7.771 -27.832 1.00 55.81 131 ARG A N 1
ATOM 967 C CA . ARG A 1 131 ? -0.920 9.078 -27.488 1.00 55.81 131 ARG A CA 1
ATOM 968 C C . ARG A 1 131 ? -1.824 9.640 -28.592 1.00 55.81 131 ARG A C 1
ATOM 970 O O . ARG A 1 131 ? -2.537 10.605 -28.348 1.00 55.81 131 ARG A O 1
ATOM 977 N N . LEU A 1 132 ? -1.756 9.071 -29.794 1.00 63.41 132 LEU A N 1
ATOM 978 C CA . LEU A 1 132 ? -2.514 9.513 -30.961 1.00 63.41 132 LEU A CA 1
ATOM 979 C C . LEU A 1 132 ? -3.917 8.904 -30.927 1.00 63.41 132 LEU A C 1
ATOM 981 O O . LEU A 1 132 ? -4.070 7.681 -30.847 1.00 63.41 132 LEU A O 1
ATOM 985 N N . SER A 1 133 ? -4.924 9.769 -31.004 1.00 75.12 133 SER A N 1
ATOM 986 C CA . SER A 1 133 ? -6.312 9.391 -31.237 1.00 75.12 133 SER A CA 1
ATOM 987 C C . SER A 1 133 ? -6.833 10.130 -32.457 1.00 75.12 133 SER A C 1
ATOM 989 O O . SER A 1 133 ? -6.662 11.343 -32.556 1.00 75.12 133 SER A O 1
ATOM 991 N N . GLU A 1 134 ? -7.496 9.408 -33.349 1.00 85.25 134 GLU A N 1
ATOM 992 C CA . GLU A 1 134 ? -8.183 9.986 -34.500 1.00 85.25 134 GLU A CA 1
ATOM 993 C C . GLU A 1 134 ? -9.691 9.920 -34.286 1.00 85.25 134 GLU A C 1
ATOM 995 O O . GLU A 1 134 ? -10.219 8.941 -33.746 1.00 85.25 134 GLU A O 1
ATOM 1000 N N . GLN A 1 135 ? -10.393 10.963 -34.720 1.00 90.06 135 GLN A N 1
ATOM 1001 C CA . GLN A 1 135 ? -11.847 10.992 -34.666 1.00 90.06 135 GLN A CA 1
ATOM 1002 C C . GLN A 1 135 ? -12.441 10.368 -35.929 1.00 90.06 135 GLN A C 1
ATOM 1004 O O . GLN A 1 135 ? -11.989 10.636 -37.039 1.00 90.06 135 GLN A O 1
ATOM 1009 N N . VAL A 1 136 ? -13.496 9.572 -35.770 1.00 92.62 136 VAL A N 1
ATOM 1010 C CA . VAL A 1 136 ? -14.249 8.996 -36.884 1.00 92.62 136 VAL A CA 1
ATOM 1011 C C . VAL A 1 136 ? -15.748 9.029 -36.599 1.00 92.62 136 VAL A C 1
ATOM 1013 O O . VAL A 1 136 ? -16.188 8.710 -35.494 1.00 92.62 136 VAL A O 1
ATOM 1016 N N . GLU A 1 137 ? -16.533 9.401 -37.606 1.00 92.88 137 GLU A N 1
ATOM 1017 C CA . GLU A 1 137 ? -17.990 9.263 -37.591 1.00 92.88 137 GLU A CA 1
ATOM 1018 C C . GLU A 1 137 ? -18.390 7.928 -38.213 1.00 92.88 137 GLU A C 1
ATOM 1020 O O . GLU A 1 137 ? -17.870 7.528 -39.259 1.00 92.88 137 GLU A O 1
ATOM 1025 N N . VAL A 1 138 ? -19.321 7.231 -37.568 1.00 92.56 138 VAL A N 1
ATOM 1026 C CA . VAL A 1 138 ? -19.806 5.927 -38.021 1.00 92.56 138 VAL A CA 1
ATOM 1027 C C . VAL A 1 138 ? -21.311 5.974 -38.212 1.00 92.56 138 VAL A C 1
ATOM 1029 O O . VAL A 1 138 ? -22.053 6.337 -37.303 1.00 92.56 138 VAL A O 1
ATOM 1032 N N . GLU A 1 139 ? -21.774 5.535 -39.377 1.00 92.75 139 GLU A N 1
ATOM 1033 C CA . GLU A 1 139 ? -23.196 5.408 -39.693 1.00 92.75 139 GLU A CA 1
ATOM 1034 C C . GLU A 1 139 ? -23.678 3.952 -39.620 1.00 92.75 139 GLU A C 1
ATOM 1036 O O . GLU A 1 139 ? -22.905 2.990 -39.685 1.00 92.75 139 GLU A O 1
ATOM 1041 N N . GLN A 1 140 ? -24.994 3.776 -39.500 1.00 91.81 140 GLN A N 1
ATOM 1042 C CA . GLN A 1 140 ? -25.624 2.458 -39.457 1.00 91.81 140 GLN A CA 1
ATOM 1043 C C . GLN A 1 140 ? -25.342 1.674 -40.750 1.00 91.81 140 GLN A C 1
ATOM 1045 O O . GLN A 1 140 ? -25.652 2.129 -41.846 1.00 91.81 140 GLN A O 1
ATOM 1050 N N . GLY A 1 141 ? -24.805 0.458 -40.617 1.00 90.94 141 GLY A N 1
ATOM 1051 C CA . GLY A 1 141 ? -24.531 -0.444 -41.740 1.00 90.94 141 GLY A CA 1
ATOM 1052 C C . GLY A 1 141 ? -23.296 -0.095 -42.576 1.00 90.94 141 GLY A C 1
ATOM 1053 O O . GLY A 1 141 ? -22.959 -0.866 -43.471 1.00 90.94 141 GLY A O 1
ATOM 1054 N N . GLN A 1 142 ? -22.609 1.012 -42.281 1.00 94.19 142 GLN A N 1
ATOM 1055 C CA . GLN A 1 142 ? -21.427 1.460 -43.018 1.00 94.19 142 GLN A CA 1
ATOM 1056 C C . GLN A 1 142 ? -20.124 0.976 -42.375 1.00 94.19 142 GLN A C 1
ATOM 1058 O O . GLN A 1 142 ? -20.076 0.664 -41.180 1.00 94.19 142 GLN A O 1
ATOM 1063 N N . THR A 1 143 ? -19.057 0.956 -43.178 1.00 96.38 143 THR A N 1
ATOM 1064 C CA . THR A 1 143 ? -17.684 0.757 -42.702 1.00 96.38 143 THR A CA 1
ATOM 1065 C C . THR A 1 143 ? -16.907 2.061 -42.838 1.00 96.38 143 THR A C 1
ATOM 1067 O O . THR A 1 143 ? -16.572 2.464 -43.951 1.00 96.38 143 THR A O 1
ATOM 1070 N N . ALA A 1 144 ? -16.594 2.703 -41.716 1.00 96.00 144 ALA A N 1
ATOM 1071 C CA . ALA A 1 144 ? -15.701 3.851 -41.675 1.00 96.00 144 ALA A CA 1
ATOM 1072 C C . ALA A 1 144 ? -14.245 3.369 -41.628 1.00 96.00 144 ALA A C 1
ATOM 1074 O O . ALA A 1 144 ? -13.921 2.449 -40.875 1.00 96.00 144 ALA A O 1
ATOM 1075 N N . LYS A 1 145 ? -13.369 3.970 -42.435 1.00 96.19 145 LYS A N 1
ATOM 1076 C CA . LYS A 1 145 ? -11.950 3.602 -42.512 1.00 96.19 145 LYS A CA 1
ATOM 1077 C C . LYS A 1 145 ? -11.084 4.711 -41.945 1.00 96.19 145 LYS A C 1
ATOM 1079 O O . LYS A 1 145 ? -11.309 5.874 -42.266 1.00 96.19 145 LYS A O 1
ATOM 1084 N N . LEU A 1 146 ? -10.080 4.344 -41.159 1.00 93.38 146 LEU A N 1
ATOM 1085 C CA . LEU A 1 146 ? -9.055 5.271 -40.685 1.00 93.38 146 LEU A CA 1
ATOM 1086 C C . LEU A 1 146 ? -7.695 4.578 -40.593 1.00 93.38 146 LEU A C 1
ATOM 1088 O O . LEU A 1 146 ? -7.614 3.358 -40.425 1.00 93.38 146 LEU A O 1
ATOM 1092 N N . THR A 1 147 ? -6.635 5.374 -40.676 1.00 91.25 147 THR A N 1
ATOM 1093 C CA . THR A 1 147 ? -5.258 4.913 -40.504 1.00 91.25 147 THR A CA 1
ATOM 1094 C C . THR A 1 147 ? -4.679 5.561 -39.258 1.00 91.25 147 THR A C 1
ATOM 1096 O O . THR A 1 147 ? -4.727 6.778 -39.124 1.00 91.25 147 THR A O 1
ATOM 1099 N N . LEU A 1 148 ? -4.136 4.747 -38.357 1.00 86.62 148 LEU A N 1
ATOM 1100 C CA . LEU A 1 148 ? -3.318 5.206 -37.243 1.00 86.62 148 LEU A CA 1
ATOM 1101 C C . LEU A 1 148 ? -1.856 4.934 -37.586 1.00 86.62 148 LEU A C 1
ATOM 1103 O O . LEU A 1 148 ? -1.460 3.783 -37.772 1.00 86.62 148 LEU A O 1
ATOM 1107 N N . GLU A 1 149 ? -1.057 5.991 -37.657 1.00 81.44 149 GLU A N 1
ATOM 1108 C CA . GLU A 1 149 ? 0.393 5.877 -37.789 1.00 81.44 149 GLU A CA 1
ATOM 1109 C C . GLU A 1 149 ? 1.017 5.983 -36.396 1.00 81.44 149 GLU A C 1
ATOM 1111 O O . GLU A 1 149 ? 0.992 7.026 -35.742 1.00 81.44 149 GLU A O 1
ATOM 1116 N N . GLY A 1 150 ? 1.527 4.861 -35.902 1.00 65.50 150 GLY A N 1
ATOM 1117 C CA . GLY A 1 150 ? 2.231 4.787 -34.639 1.00 65.50 150 GLY A CA 1
ATOM 1118 C C . GLY A 1 150 ? 3.670 5.265 -34.758 1.00 65.50 150 GLY A C 1
ATOM 1119 O O . GLY A 1 150 ? 4.387 4.870 -35.676 1.00 65.50 150 GLY A O 1
ATOM 1120 N N . LYS A 1 151 ? 4.149 6.017 -33.762 1.00 60.28 151 LYS A N 1
ATOM 1121 C CA . LYS A 1 151 ? 5.586 6.009 -33.462 1.00 60.28 151 LYS A CA 1
ATOM 1122 C C . LYS A 1 151 ? 5.946 4.584 -33.018 1.00 60.28 151 LYS A C 1
ATOM 1124 O O . LYS A 1 151 ? 5.207 3.991 -32.237 1.00 60.28 151 LYS A O 1
ATOM 1129 N N . ASN A 1 152 ? 6.994 4.014 -33.613 1.00 51.44 152 ASN A N 1
ATOM 1130 C CA . ASN A 1 152 ? 7.372 2.598 -33.502 1.00 51.44 152 ASN A CA 1
ATOM 1131 C C . ASN A 1 152 ? 7.248 2.037 -32.067 1.00 51.44 152 ASN A C 1
ATOM 1133 O O . ASN A 1 152 ? 7.651 2.721 -31.130 1.00 51.44 152 ASN A O 1
ATOM 1137 N N . PRO A 1 153 ? 6.847 0.764 -31.868 1.00 51.50 153 PRO A N 1
ATOM 1138 C CA . PRO A 1 153 ? 7.309 0.019 -30.704 1.00 51.50 153 PRO A CA 1
ATOM 1139 C C . PRO A 1 153 ? 8.827 -0.129 -30.838 1.00 51.50 153 PRO A C 1
ATOM 1141 O O . PRO A 1 153 ? 9.334 -0.961 -31.595 1.00 51.50 153 PRO A O 1
ATOM 1144 N N . VAL A 1 154 ? 9.570 0.747 -30.171 1.00 62.66 154 VAL A N 1
ATOM 1145 C CA . VAL A 1 154 ? 11.020 0.756 -30.270 1.00 62.66 154 VAL A CA 1
ATOM 1146 C C . VAL A 1 154 ? 11.565 -0.332 -29.358 1.00 62.66 154 VAL A C 1
ATOM 1148 O O . VAL A 1 154 ? 11.559 -0.206 -28.133 1.00 62.66 154 VAL A O 1
ATOM 1151 N N . LYS A 1 155 ? 12.069 -1.418 -29.945 1.00 75.69 155 LYS A N 1
ATOM 1152 C CA . LYS A 1 155 ? 13.106 -2.183 -29.254 1.00 75.69 155 LYS A CA 1
ATOM 1153 C C . LYS A 1 155 ? 14.321 -1.279 -29.163 1.00 75.69 155 LYS A C 1
ATOM 1155 O O . LYS A 1 155 ? 14.961 -1.017 -30.178 1.00 75.69 155 LYS A O 1
ATOM 1160 N N . ILE A 1 156 ? 14.608 -0.797 -27.966 1.00 83.06 156 ILE A N 1
ATOM 1161 C CA . ILE A 1 156 ? 15.807 -0.016 -27.716 1.00 83.06 156 ILE A CA 1
ATOM 1162 C C . ILE A 1 156 ? 16.915 -1.020 -27.431 1.00 83.06 156 ILE A C 1
ATOM 1164 O O . ILE A 1 156 ? 16.888 -1.721 -26.418 1.00 83.06 156 ILE A O 1
ATOM 1168 N N . THR A 1 157 ? 17.880 -1.131 -28.335 1.00 89.75 157 THR A N 1
ATOM 1169 C CA . THR A 1 157 ? 19.100 -1.900 -28.059 1.00 89.75 157 THR A CA 1
ATOM 1170 C C . THR A 1 157 ? 20.123 -0.992 -27.406 1.00 89.75 157 THR A C 1
ATOM 1172 O O . THR A 1 157 ? 20.250 0.166 -27.795 1.00 89.75 157 THR A O 1
ATOM 1175 N N . GLY A 1 158 ? 20.896 -1.492 -26.456 1.00 92.62 158 GLY A N 1
ATOM 1176 C CA . GLY A 1 158 ? 21.953 -0.681 -25.880 1.00 92.62 158 GLY A CA 1
ATOM 1177 C C . GLY A 1 158 ? 23.122 -1.481 -25.361 1.00 92.62 158 GLY A C 1
ATOM 1178 O O . GLY A 1 158 ? 23.091 -2.710 -25.330 1.00 92.62 158 GLY A O 1
ATOM 1179 N N . ILE A 1 159 ? 24.164 -0.751 -24.977 1.00 96.38 159 ILE A N 1
ATOM 1180 C CA . ILE A 1 159 ? 25.368 -1.299 -24.362 1.00 96.38 159 ILE A CA 1
ATOM 1181 C C . ILE A 1 159 ? 25.704 -0.523 -23.094 1.00 96.38 159 ILE A C 1
ATOM 1183 O O . ILE A 1 159 ? 25.745 0.706 -23.088 1.00 96.38 159 ILE A O 1
ATOM 1187 N N . ALA A 1 160 ? 25.933 -1.254 -22.012 1.00 97.56 160 ALA A N 1
ATOM 1188 C CA . ALA A 1 160 ? 26.382 -0.738 -20.737 1.00 97.56 160 ALA A CA 1
ATOM 1189 C C . ALA A 1 160 ? 27.905 -0.807 -20.650 1.00 97.56 160 ALA A C 1
ATOM 1191 O O . ALA A 1 160 ? 28.500 -1.878 -20.810 1.00 97.56 160 ALA A O 1
ATOM 1192 N N . ARG A 1 161 ? 28.538 0.332 -20.375 1.00 97.75 161 ARG A N 1
ATOM 1193 C CA . ARG A 1 161 ? 29.989 0.466 -20.228 1.00 97.75 161 ARG A CA 1
ATOM 1194 C C . ARG A 1 161 ? 30.339 1.180 -18.934 1.00 97.75 161 ARG A C 1
ATOM 1196 O O . ARG A 1 161 ? 29.558 1.977 -18.432 1.00 97.75 161 ARG A O 1
ATOM 1203 N N . ASP A 1 162 ? 31.510 0.889 -18.389 1.00 96.31 162 ASP A N 1
ATOM 1204 C CA . ASP A 1 162 ? 32.058 1.637 -17.259 1.00 96.31 162 ASP A CA 1
ATOM 1205 C C . ASP A 1 162 ? 32.726 2.950 -17.711 1.00 96.31 162 ASP A C 1
ATOM 1207 O O . ASP A 1 162 ? 32.838 3.241 -18.904 1.00 96.31 162 ASP A O 1
ATOM 1211 N N . GLY A 1 163 ? 33.229 3.738 -16.756 1.00 91.12 163 GLY A N 1
ATOM 1212 C CA . GLY A 1 163 ? 33.967 4.974 -17.041 1.00 91.12 163 GLY A CA 1
ATOM 1213 C C . GLY A 1 163 ? 35.256 4.806 -17.865 1.00 91.12 163 GLY A C 1
ATOM 1214 O O . GLY A 1 163 ? 35.782 5.804 -18.348 1.00 91.12 163 GLY A O 1
ATOM 1215 N N . GLN A 1 164 ? 35.757 3.578 -18.054 1.00 92.81 164 GLN A N 1
ATOM 1216 C CA . GLN A 1 164 ? 36.901 3.255 -18.921 1.00 92.81 164 GLN A CA 1
ATOM 1217 C C . GLN A 1 164 ? 36.461 2.758 -20.312 1.00 92.81 164 GLN A C 1
ATOM 1219 O O . GLN A 1 164 ? 37.306 2.377 -21.122 1.00 92.81 164 GLN A O 1
ATOM 1224 N N . GLY A 1 165 ? 35.153 2.717 -20.590 1.00 93.56 165 GLY A N 1
ATOM 1225 C CA . GLY A 1 165 ? 34.583 2.218 -21.841 1.00 93.56 165 GLY A CA 1
ATOM 1226 C C . GLY A 1 165 ? 34.502 0.690 -21.939 1.00 93.56 165 GLY A C 1
ATOM 1227 O O . GLY A 1 165 ? 34.137 0.164 -22.996 1.00 93.56 165 GLY A O 1
ATOM 1228 N N . LYS A 1 166 ? 34.817 -0.060 -20.875 1.00 96.06 166 LYS A N 1
ATOM 1229 C CA . LYS A 1 166 ? 34.716 -1.529 -20.888 1.00 96.06 166 LYS A CA 1
ATOM 1230 C C . LYS A 1 166 ? 33.265 -1.960 -20.674 1.00 96.06 166 LYS A C 1
ATOM 1232 O O . LYS A 1 166 ? 32.576 -1.340 -19.866 1.00 96.06 166 LYS A O 1
ATOM 1237 N N . PRO A 1 167 ? 32.797 -3.023 -21.349 1.00 97.06 167 PRO A N 1
ATOM 1238 C CA . PRO A 1 167 ? 31.443 -3.525 -21.151 1.00 97.06 167 PRO A CA 1
ATOM 1239 C C . PRO A 1 167 ? 31.216 -3.979 -19.703 1.00 97.06 167 PRO A C 1
ATOM 1241 O O . PRO A 1 167 ? 32.114 -4.525 -19.053 1.00 97.06 167 PRO A O 1
ATOM 1244 N N . VAL A 1 168 ? 30.006 -3.754 -19.196 1.00 98.00 168 VAL A N 1
ATOM 1245 C CA . VAL A 1 168 ? 29.586 -4.190 -17.860 1.00 98.00 168 VAL A CA 1
ATOM 1246 C C . VAL A 1 168 ? 28.575 -5.316 -18.014 1.00 98.00 168 VAL A C 1
ATOM 1248 O O . VAL A 1 168 ? 27.416 -5.062 -18.329 1.00 98.00 168 VAL A O 1
ATOM 1251 N N . ALA A 1 169 ? 29.017 -6.551 -17.792 1.00 97.69 169 ALA A N 1
ATOM 1252 C CA . ALA A 1 169 ? 28.152 -7.726 -17.768 1.00 97.69 169 ALA A CA 1
ATOM 1253 C C . ALA A 1 169 ? 27.408 -7.860 -16.434 1.00 97.69 169 ALA A C 1
ATOM 1255 O O . ALA A 1 169 ? 27.961 -7.490 -15.403 1.00 97.69 169 ALA A O 1
ATOM 1256 N N . GLY A 1 170 ? 26.181 -8.390 -16.444 1.00 96.88 170 GLY A N 1
ATOM 1257 C CA . GLY A 1 170 ? 25.396 -8.645 -15.228 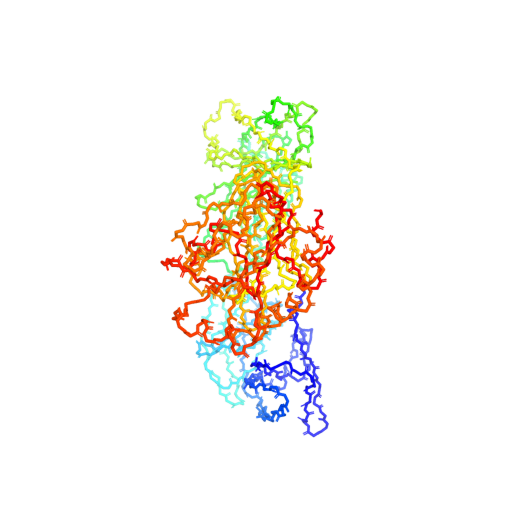1.00 96.88 170 GLY A CA 1
ATOM 1258 C C . GLY A 1 170 ? 24.901 -7.386 -14.505 1.00 96.88 170 GLY A C 1
ATOM 1259 O O . GLY A 1 170 ? 24.540 -7.440 -13.330 1.00 96.88 170 GLY A O 1
ATOM 1260 N N . ALA A 1 171 ? 24.893 -6.225 -15.168 1.00 97.31 171 ALA A N 1
ATOM 1261 C CA . ALA A 1 171 ? 24.330 -5.012 -14.592 1.00 97.31 171 ALA A CA 1
ATOM 1262 C C . ALA A 1 171 ? 22.805 -5.137 -14.539 1.00 97.31 171 ALA A C 1
ATOM 1264 O O . ALA A 1 171 ? 22.159 -5.324 -15.569 1.00 97.31 171 ALA A O 1
ATOM 1265 N N . LYS A 1 172 ? 22.230 -5.006 -13.342 1.00 95.31 172 LYS A N 1
ATOM 1266 C CA . LYS A 1 172 ? 20.785 -5.070 -13.116 1.00 95.31 172 LYS A CA 1
ATOM 1267 C C . LYS A 1 172 ? 20.133 -3.794 -13.609 1.00 95.31 172 LYS A C 1
ATOM 1269 O O . LYS A 1 172 ? 20.519 -2.698 -13.209 1.00 95.31 172 LYS A O 1
ATOM 1274 N N . MET A 1 173 ? 19.124 -3.954 -14.445 1.00 93.00 173 MET A N 1
ATOM 1275 C CA . MET A 1 173 ? 18.380 -2.883 -15.086 1.00 93.00 173 MET A CA 1
ATOM 1276 C C . MET A 1 173 ? 16.950 -2.898 -14.577 1.00 93.00 173 MET A C 1
ATOM 1278 O O . MET A 1 173 ? 16.352 -3.969 -14.460 1.00 93.00 173 MET A O 1
ATOM 1282 N N . SER A 1 174 ? 16.382 -1.728 -1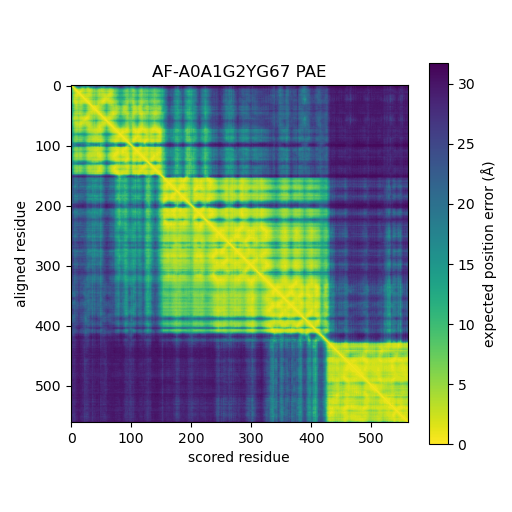4.306 1.00 90.06 174 SER A N 1
ATOM 1283 C CA . SER A 1 174 ? 14.967 -1.612 -13.981 1.00 90.06 174 SER A CA 1
ATOM 1284 C C . SER A 1 174 ? 14.327 -0.362 -14.572 1.00 90.06 174 SER A C 1
ATOM 1286 O O . SER A 1 174 ? 14.932 0.709 -14.640 1.00 90.06 174 SER A O 1
ATOM 1288 N N . LEU A 1 175 ? 13.065 -0.516 -14.975 1.00 85.69 175 LEU A N 1
ATOM 1289 C CA . LEU A 1 175 ? 12.141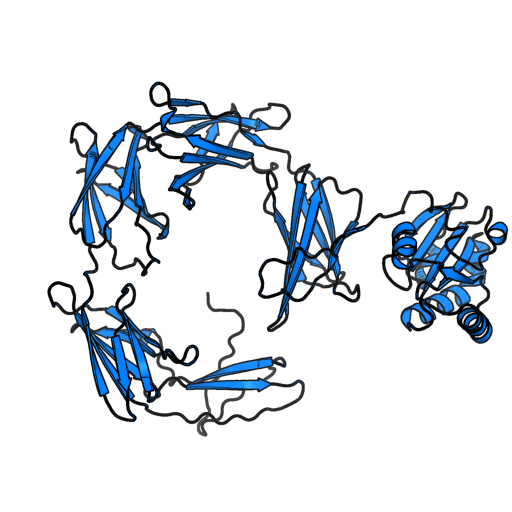 0.582 -15.246 1.00 85.69 175 LEU A CA 1
ATOM 1290 C C . LEU A 1 175 ? 11.058 0.554 -14.166 1.00 85.69 175 LEU A C 1
ATOM 1292 O O . LEU A 1 175 ? 10.084 -0.199 -14.295 1.00 85.69 175 LEU A O 1
ATOM 1296 N N . PRO A 1 176 ? 11.211 1.352 -13.096 1.00 78.69 176 PRO A N 1
ATOM 1297 C CA . PRO A 1 176 ? 10.361 1.256 -11.914 1.00 78.69 176 PRO A CA 1
ATOM 1298 C C . PRO A 1 176 ? 8.858 1.354 -12.202 1.00 78.69 176 PRO A C 1
ATOM 1300 O O . PRO A 1 176 ? 8.073 0.626 -11.602 1.00 78.69 176 PRO A O 1
ATOM 1303 N N . TYR A 1 177 ? 8.448 2.194 -13.159 1.00 74.44 177 TYR A N 1
ATOM 1304 C CA . TYR A 1 177 ? 7.031 2.390 -13.502 1.00 74.44 177 TYR A CA 1
ATOM 1305 C C . TYR A 1 177 ? 6.365 1.179 -14.148 1.00 74.44 177 TYR A C 1
ATOM 1307 O O . TYR A 1 177 ? 5.162 0.980 -13.986 1.00 74.44 177 TYR A O 1
ATOM 1315 N N . TYR A 1 178 ? 7.134 0.375 -14.877 1.00 74.25 178 TYR A N 1
ATOM 1316 C CA . TYR A 1 178 ? 6.614 -0.779 -15.605 1.00 74.25 178 TYR A CA 1
ATOM 1317 C C . TYR A 1 178 ? 6.885 -2.096 -14.877 1.00 74.25 178 TYR A C 1
ATOM 1319 O O . TYR A 1 178 ? 6.465 -3.149 -15.350 1.00 74.25 178 TYR A O 1
ATOM 1327 N N . GLY A 1 179 ? 7.598 -2.052 -13.743 1.00 76.25 179 GLY A N 1
ATOM 1328 C CA . GLY A 1 179 ? 8.070 -3.252 -13.052 1.00 76.25 179 GLY A CA 1
ATOM 1329 C C . GLY A 1 179 ? 8.967 -4.127 -13.933 1.00 76.25 179 GLY A C 1
ATOM 1330 O O . GLY A 1 179 ? 9.117 -5.315 -13.662 1.00 76.25 179 GLY A O 1
ATOM 1331 N N . TRP A 1 180 ? 9.524 -3.561 -15.008 1.00 84.50 180 TRP A N 1
ATOM 1332 C CA . TRP A 1 180 ? 10.403 -4.273 -15.923 1.00 84.50 180 TRP A CA 1
ATOM 1333 C C . TRP A 1 180 ? 11.797 -4.345 -15.319 1.00 84.50 180 TRP A C 1
ATOM 1335 O O . TRP A 1 180 ? 12.310 -3.340 -14.816 1.00 84.50 180 TRP A O 1
ATOM 1345 N N . THR A 1 181 ? 12.406 -5.523 -15.396 1.00 88.62 181 THR A N 1
ATOM 1346 C CA . THR A 1 181 ? 13.787 -5.749 -14.982 1.00 88.62 181 THR A CA 1
ATOM 1347 C C . THR A 1 181 ? 14.516 -6.617 -15.994 1.00 88.62 181 THR A C 1
ATOM 1349 O O . THR A 1 181 ? 13.922 -7.535 -16.561 1.00 88.62 181 THR A O 1
ATOM 1352 N N . ALA A 1 182 ? 15.808 -6.372 -16.171 1.00 92.25 182 ALA A N 1
ATOM 1353 C CA . ALA A 1 182 ? 16.693 -7.188 -16.996 1.00 92.25 182 ALA A CA 1
ATOM 1354 C C . ALA A 1 182 ? 18.124 -7.146 -16.453 1.00 92.25 182 ALA A C 1
ATOM 1356 O O . ALA A 1 182 ? 18.417 -6.402 -15.518 1.00 92.25 182 ALA A O 1
ATOM 1357 N N . GLU A 1 183 ? 19.013 -7.925 -17.056 1.00 96.19 183 GLU A N 1
ATOM 1358 C CA . GLU A 1 183 ? 20.451 -7.851 -16.814 1.00 96.19 183 GLU A CA 1
ATOM 1359 C C . GLU A 1 183 ? 21.187 -7.740 -18.149 1.00 96.19 183 GLU A C 1
ATOM 1361 O O . GLU A 1 183 ? 20.722 -8.260 -19.167 1.00 96.19 183 GLU A O 1
ATOM 1366 N N . THR A 1 184 ? 22.319 -7.040 -18.151 1.00 97.62 184 THR A N 1
ATOM 1367 C CA . THR A 1 184 ? 23.186 -6.946 -19.329 1.00 97.62 184 THR A CA 1
ATOM 1368 C C . THR A 1 184 ? 23.938 -8.255 -19.568 1.00 97.62 184 THR A C 1
ATOM 1370 O O . THR A 1 184 ? 24.340 -8.940 -18.625 1.00 97.62 184 THR A O 1
ATOM 1373 N N . ASP A 1 185 ? 24.160 -8.604 -20.834 1.00 97.25 185 ASP A N 1
ATOM 1374 C CA . ASP A 1 185 ? 24.895 -9.817 -21.206 1.00 97.25 185 ASP A CA 1
ATOM 1375 C C . ASP A 1 185 ? 26.421 -9.693 -21.003 1.00 97.25 185 ASP A C 1
ATOM 1377 O O . ASP A 1 185 ? 26.931 -8.674 -20.539 1.00 97.25 185 ASP A O 1
ATOM 1381 N N . ALA A 1 186 ? 27.182 -10.729 -21.372 1.00 96.31 186 ALA A N 1
ATOM 1382 C CA . ALA A 1 186 ? 28.644 -10.762 -21.237 1.00 96.31 186 ALA A CA 1
ATOM 1383 C C . ALA A 1 186 ? 29.377 -9.637 -22.000 1.00 96.31 186 ALA A C 1
ATOM 1385 O O . ALA A 1 186 ? 30.511 -9.291 -21.664 1.00 96.31 186 ALA A O 1
ATOM 1386 N N . GLN A 1 187 ? 28.744 -9.062 -23.022 1.00 96.75 187 GLN A N 1
ATOM 1387 C CA . GLN A 1 187 ? 29.245 -7.943 -23.814 1.00 96.75 187 GLN A CA 1
ATOM 1388 C C . GLN A 1 187 ? 28.644 -6.604 -23.356 1.00 96.75 187 GLN A C 1
ATOM 1390 O O . GLN A 1 187 ? 28.865 -5.579 -24.001 1.00 96.75 187 GLN A O 1
ATOM 1395 N N . GLY A 1 188 ? 27.916 -6.596 -22.237 1.00 96.25 188 GLY A N 1
ATOM 1396 C CA . GLY A 1 188 ? 27.228 -5.434 -21.690 1.00 96.25 188 GLY A CA 1
ATOM 1397 C C . GLY A 1 188 ? 25.976 -5.042 -22.471 1.00 96.25 188 GLY A C 1
ATOM 1398 O O . GLY A 1 188 ? 25.435 -3.968 -22.229 1.00 96.25 188 GLY A O 1
ATOM 1399 N N . GLN A 1 189 ? 25.516 -5.855 -23.419 1.00 97.12 189 GLN A N 1
ATOM 1400 C CA . GLN A 1 189 ? 24.384 -5.512 -24.268 1.00 97.12 189 GLN A CA 1
ATOM 1401 C C . GLN A 1 189 ? 23.059 -5.808 -23.570 1.00 97.12 189 GLN A C 1
ATOM 1403 O O . GLN A 1 189 ? 22.954 -6.688 -22.713 1.00 97.12 189 GLN A O 1
ATOM 1408 N N . PHE A 1 190 ? 22.029 -5.066 -23.963 1.00 93.94 190 PHE A N 1
ATOM 1409 C CA . PHE A 1 190 ? 20.660 -5.276 -23.520 1.00 93.94 190 PHE A CA 1
ATOM 1410 C C . PHE A 1 190 ? 19.666 -4.903 -24.618 1.00 93.94 190 PHE A C 1
ATOM 1412 O O . PHE A 1 190 ? 19.971 -4.165 -25.557 1.00 93.94 190 PHE A O 1
ATOM 1419 N N . THR A 1 191 ? 18.444 -5.414 -24.490 1.00 90.38 191 THR A N 1
ATOM 1420 C CA . THR A 1 191 ? 17.311 -5.008 -25.321 1.00 90.38 191 THR A CA 1
ATOM 1421 C C . THR A 1 191 ? 16.136 -4.674 -24.425 1.00 90.38 191 THR A C 1
ATOM 1423 O O . THR A 1 191 ? 15.683 -5.501 -23.635 1.00 90.38 191 THR A O 1
ATOM 1426 N N . LEU A 1 192 ? 15.641 -3.455 -24.573 1.00 84.62 192 LEU A N 1
ATOM 1427 C CA . LEU A 1 192 ? 14.473 -2.946 -23.890 1.00 84.62 192 LEU A CA 1
ATOM 1428 C C . LEU A 1 192 ? 13.286 -2.968 -24.856 1.00 84.62 192 LEU A C 1
ATOM 1430 O O . LEU A 1 192 ? 13.281 -2.272 -25.869 1.00 84.62 192 LEU A O 1
ATOM 1434 N N . ASP A 1 193 ? 12.287 -3.792 -24.548 1.00 77.25 193 ASP A N 1
ATOM 1435 C CA . ASP A 1 193 ? 11.066 -3.891 -25.342 1.00 77.25 193 ASP A CA 1
ATOM 1436 C C . ASP A 1 193 ? 10.012 -2.906 -24.824 1.00 77.25 193 ASP A C 1
ATOM 1438 O O . ASP A 1 193 ? 9.358 -3.150 -23.808 1.00 77.25 193 ASP A O 1
ATOM 1442 N N . THR A 1 194 ? 9.850 -1.786 -25.531 1.00 71.00 194 THR A N 1
ATOM 1443 C CA . THR A 1 194 ? 8.883 -0.740 -25.166 1.00 71.00 194 THR A CA 1
ATOM 1444 C C . THR A 1 194 ? 7.449 -1.058 -25.592 1.00 71.00 194 THR A C 1
ATOM 1446 O O . THR A 1 194 ? 6.527 -0.334 -25.225 1.00 71.00 194 THR A O 1
ATOM 1449 N N . SER A 1 195 ? 7.209 -2.166 -26.309 1.00 63.50 195 SER A N 1
ATOM 1450 C CA . SER A 1 195 ? 5.879 -2.506 -26.843 1.00 63.50 195 SER A CA 1
ATOM 1451 C C . SER A 1 195 ? 4.805 -2.682 -25.767 1.00 63.50 195 SER A C 1
ATOM 1453 O O . SER A 1 195 ? 3.619 -2.507 -26.044 1.00 63.50 195 SER A O 1
ATOM 1455 N N . SER A 1 196 ? 5.204 -3.010 -24.535 1.00 56.81 196 SER A N 1
ATOM 1456 C CA . SER A 1 196 ? 4.306 -3.195 -23.388 1.00 56.81 196 SER A CA 1
ATOM 1457 C C . SER A 1 196 ? 4.109 -1.927 -22.549 1.00 56.81 196 SER A C 1
ATOM 1459 O O . SER A 1 196 ? 3.330 -1.949 -21.593 1.00 56.81 196 SER A O 1
ATOM 1461 N N . PHE A 1 197 ? 4.795 -0.829 -22.873 1.00 64.94 197 PHE A N 1
ATOM 1462 C CA . PHE A 1 197 ? 4.734 0.408 -22.100 1.00 64.94 197 PHE A CA 1
ATOM 1463 C C . PHE A 1 197 ? 3.477 1.189 -22.474 1.00 64.94 197 PHE A C 1
ATOM 1465 O O . PHE A 1 197 ? 3.281 1.571 -23.620 1.00 64.94 197 PHE A O 1
ATOM 1472 N N . GLY A 1 198 ? 2.575 1.368 -21.505 1.00 54.31 198 GLY A N 1
ATOM 1473 C CA . GLY A 1 198 ? 1.368 2.183 -21.667 1.00 54.31 198 GLY A CA 1
ATOM 1474 C C . GLY A 1 198 ? 1.687 3.648 -21.974 1.00 54.31 198 GLY A C 1
ATOM 1475 O O . GLY A 1 198 ? 2.777 4.113 -21.649 1.00 54.31 198 GLY A O 1
ATOM 1476 N N . PRO A 1 199 ? 0.734 4.430 -22.516 1.00 48.59 199 PRO A N 1
ATOM 1477 C CA . PRO A 1 199 ? 0.946 5.862 -22.650 1.00 48.59 199 PRO A CA 1
ATOM 1478 C C . PRO A 1 199 ? 0.960 6.477 -21.241 1.00 48.59 199 PRO A C 1
ATOM 1480 O O . PRO A 1 199 ? -0.079 6.556 -20.581 1.00 48.59 199 PRO A O 1
ATOM 1483 N N . MET A 1 200 ? 2.128 6.897 -20.744 1.00 49.91 200 MET A N 1
ATOM 1484 C CA . MET A 1 200 ? 2.211 7.670 -19.501 1.00 49.91 200 MET A CA 1
ATOM 1485 C C . MET A 1 200 ? 2.023 9.169 -19.754 1.00 49.91 200 MET A C 1
ATOM 1487 O O . MET A 1 200 ? 2.436 9.723 -20.775 1.00 49.91 200 MET A O 1
ATOM 1491 N N . ARG A 1 201 ? 1.381 9.813 -18.771 1.00 49.25 201 ARG A N 1
ATOM 1492 C CA . ARG A 1 201 ? 1.137 11.255 -18.673 1.00 49.25 201 ARG A CA 1
ATOM 1493 C C . ARG A 1 201 ? 2.483 11.998 -18.581 1.00 49.25 201 ARG A C 1
ATOM 1495 O O . ARG A 1 201 ? 3.132 11.901 -17.551 1.00 49.25 201 ARG A O 1
ATOM 1502 N N . ASN A 1 202 ? 2.869 12.713 -19.640 1.00 46.56 202 ASN A N 1
ATOM 1503 C CA . ASN A 1 202 ? 3.799 13.860 -19.673 1.00 46.56 202 ASN A CA 1
ATOM 1504 C C . ASN A 1 202 ? 5.175 13.787 -18.960 1.00 46.56 202 ASN A C 1
ATOM 1506 O O . ASN A 1 202 ? 5.744 14.844 -18.707 1.00 46.56 202 ASN A O 1
ATOM 1510 N N . GLU A 1 203 ? 5.751 12.623 -18.642 1.00 57.09 203 GLU A N 1
ATOM 1511 C CA . GLU A 1 203 ? 6.984 12.574 -17.830 1.00 57.09 203 GLU A CA 1
ATOM 1512 C C . GLU A 1 203 ? 8.036 11.585 -18.354 1.00 57.09 203 GLU A C 1
ATOM 1514 O O . GLU A 1 203 ? 7.687 10.568 -18.953 1.00 57.09 203 GLU A O 1
ATOM 1519 N N . ALA A 1 204 ? 9.319 11.909 -18.137 1.00 58.66 204 ALA A N 1
ATOM 1520 C CA . ALA A 1 204 ? 10.469 11.149 -18.629 1.00 58.66 204 ALA A CA 1
ATOM 1521 C C . ALA A 1 204 ? 10.521 9.734 -18.027 1.00 58.66 204 ALA A C 1
ATOM 1523 O O . ALA A 1 204 ? 10.368 9.543 -16.816 1.00 58.66 204 ALA A O 1
ATOM 1524 N N . GLN A 1 205 ? 10.733 8.733 -18.884 1.00 75.00 205 GLN A N 1
ATOM 1525 C CA . GLN A 1 205 ? 10.977 7.357 -18.461 1.00 75.00 205 GLN A CA 1
ATOM 1526 C C . GLN A 1 205 ? 12.401 7.270 -17.909 1.00 75.00 205 GLN A C 1
ATOM 1528 O O . GLN A 1 205 ? 13.316 7.771 -18.541 1.00 75.00 205 GLN A O 1
ATOM 1533 N N . VAL A 1 206 ? 12.611 6.635 -16.756 1.00 83.31 206 VAL A N 1
ATOM 1534 C CA . VAL A 1 206 ? 13.945 6.555 -16.145 1.00 83.31 206 VAL A CA 1
ATOM 1535 C C . VAL A 1 206 ? 14.398 5.107 -16.057 1.00 83.31 206 VAL A C 1
ATOM 1537 O O . VAL A 1 206 ? 13.800 4.315 -15.326 1.00 83.31 206 VAL A O 1
ATOM 1540 N N . LEU A 1 207 ? 15.472 4.783 -16.772 1.00 89.06 207 LEU A N 1
ATOM 1541 C CA . LEU A 1 207 ? 16.170 3.509 -16.683 1.00 89.06 207 LEU A CA 1
ATOM 1542 C C . LEU A 1 207 ? 17.222 3.580 -15.579 1.00 89.06 207 LEU A C 1
ATOM 1544 O O . LEU A 1 207 ? 18.156 4.381 -15.635 1.00 89.06 207 LEU A O 1
ATOM 1548 N N . VAL A 1 208 ? 17.074 2.717 -14.580 1.00 91.31 208 VAL A N 1
ATOM 1549 C CA . VAL A 1 208 ? 18.038 2.561 -13.493 1.00 91.31 208 VAL A CA 1
ATOM 1550 C C . VAL A 1 208 ? 18.918 1.360 -13.802 1.00 91.31 208 VAL A C 1
ATOM 1552 O O . VAL A 1 208 ? 18.404 0.269 -14.040 1.00 91.31 208 VAL A O 1
ATOM 1555 N N . VAL A 1 209 ? 20.236 1.538 -13.768 1.00 94.44 209 VAL A N 1
ATOM 1556 C CA . VAL A 1 209 ? 21.203 0.462 -14.006 1.00 94.44 209 VAL A CA 1
ATOM 1557 C C . VAL A 1 209 ? 22.188 0.404 -12.845 1.00 94.44 209 VAL A C 1
ATOM 1559 O O . VAL A 1 209 ? 22.817 1.407 -12.517 1.00 94.44 209 VAL A O 1
ATOM 1562 N N . ARG A 1 210 ? 22.315 -0.756 -12.193 1.00 95.06 210 ARG A N 1
ATOM 1563 C CA . ARG A 1 210 ? 23.154 -0.955 -11.000 1.00 95.06 210 ARG A CA 1
ATOM 1564 C C . ARG A 1 210 ? 23.981 -2.228 -11.127 1.00 95.06 210 ARG A C 1
ATOM 1566 O O . ARG A 1 210 ? 23.470 -3.283 -11.488 1.00 95.06 210 ARG A O 1
ATOM 1573 N N . HIS A 1 211 ? 25.251 -2.147 -10.758 1.00 96.19 211 HIS A N 1
ATOM 1574 C CA . HIS A 1 211 ? 26.161 -3.284 -10.693 1.00 96.19 211 HIS A CA 1
ATOM 1575 C C . HIS A 1 211 ? 26.883 -3.283 -9.337 1.00 96.19 211 HIS A C 1
ATOM 1577 O O . HIS A 1 211 ? 27.933 -2.662 -9.162 1.00 96.19 211 HIS A O 1
ATOM 1583 N N . GLU A 1 212 ? 26.306 -3.980 -8.358 1.00 93.31 212 GLU A N 1
ATOM 1584 C CA . GLU A 1 212 ? 26.693 -3.889 -6.941 1.00 93.31 212 GLU A CA 1
ATOM 1585 C C . GLU A 1 212 ? 28.103 -4.427 -6.644 1.00 93.31 212 GLU A C 1
ATOM 1587 O O . GLU A 1 212 ? 28.810 -3.841 -5.825 1.00 93.31 212 GLU A O 1
ATOM 1592 N N . GLU A 1 213 ? 28.557 -5.484 -7.329 1.00 93.62 213 GLU A N 1
ATOM 1593 C CA . GLU A 1 213 ? 29.883 -6.086 -7.086 1.00 93.62 213 GLU A CA 1
ATOM 1594 C C . GLU A 1 213 ? 31.029 -5.122 -7.414 1.00 93.62 213 GLU A C 1
ATOM 1596 O O . GLU A 1 213 ? 31.971 -4.965 -6.640 1.00 93.62 213 GLU A O 1
ATOM 1601 N N . ARG A 1 214 ? 30.902 -4.427 -8.549 1.00 95.06 214 ARG A N 1
ATOM 1602 C CA . ARG A 1 214 ? 31.837 -3.394 -9.025 1.00 95.06 214 ARG A CA 1
ATOM 1603 C C . ARG A 1 214 ? 31.500 -1.990 -8.517 1.00 95.06 214 ARG A C 1
ATOM 1605 O O . ARG A 1 214 ? 32.220 -1.058 -8.847 1.00 95.06 214 ARG A O 1
ATOM 1612 N N . ASN A 1 215 ? 30.425 -1.848 -7.736 1.00 95.62 215 ASN A N 1
ATOM 1613 C CA . ASN A 1 215 ? 29.910 -0.574 -7.241 1.00 95.62 215 ASN A CA 1
ATOM 1614 C C . ASN A 1 215 ? 29.728 0.475 -8.357 1.00 95.62 215 ASN A C 1
ATOM 1616 O O . ASN A 1 215 ? 30.228 1.589 -8.252 1.00 95.62 215 ASN A O 1
ATOM 1620 N N . LEU A 1 216 ? 29.034 0.108 -9.436 1.00 96.38 216 LEU A N 1
ATOM 1621 C CA . LEU A 1 216 ? 28.758 1.003 -10.564 1.00 96.38 216 LEU A CA 1
ATOM 1622 C C . LEU A 1 216 ? 27.259 1.278 -10.688 1.00 96.38 216 LEU A C 1
ATOM 1624 O O . LEU A 1 216 ? 26.453 0.370 -10.464 1.00 96.38 216 LEU A O 1
ATOM 1628 N N . ALA A 1 217 ? 26.872 2.495 -11.067 1.00 95.19 217 ALA A N 1
ATOM 1629 C CA . ALA A 1 217 ? 25.467 2.844 -11.251 1.00 95.19 217 ALA A CA 1
ATOM 1630 C C . ALA A 1 217 ? 25.248 3.941 -12.302 1.00 95.19 217 ALA A C 1
ATOM 1632 O O . ALA A 1 217 ? 26.125 4.764 -12.557 1.00 95.19 217 ALA A O 1
ATOM 1633 N N . ALA A 1 218 ? 24.056 3.950 -12.894 1.00 93.69 218 ALA A N 1
ATOM 1634 C CA . ALA A 1 218 ? 23.570 5.001 -13.778 1.00 93.69 218 ALA A CA 1
ATOM 1635 C C . ALA A 1 218 ? 22.048 5.147 -13.659 1.00 93.69 218 ALA A C 1
ATOM 1637 O O . ALA A 1 218 ? 21.325 4.179 -13.413 1.00 93.69 218 ALA A O 1
ATOM 1638 N N . ILE A 1 219 ? 21.568 6.370 -13.872 1.00 90.44 219 ILE A N 1
ATOM 1639 C CA . ILE A 1 219 ? 20.155 6.703 -14.048 1.00 90.44 219 ILE A CA 1
ATOM 1640 C C . ILE A 1 219 ? 20.061 7.531 -15.326 1.00 90.44 219 ILE A C 1
ATOM 1642 O O . ILE A 1 219 ? 20.722 8.564 -15.423 1.00 90.44 219 ILE A O 1
ATOM 1646 N N . ILE A 1 220 ? 19.275 7.063 -16.294 1.00 87.81 220 ILE A N 1
ATOM 1647 C CA . ILE A 1 220 ? 19.208 7.642 -17.641 1.00 87.81 220 ILE A CA 1
ATOM 1648 C C . ILE A 1 220 ? 17.751 7.868 -18.023 1.00 87.81 220 ILE A C 1
ATOM 1650 O O . ILE A 1 220 ? 16.915 6.984 -17.823 1.00 87.81 220 ILE A O 1
ATOM 1654 N N . ASP A 1 221 ? 17.469 9.033 -18.599 1.00 82.94 221 ASP A N 1
ATOM 1655 C CA . ASP A 1 221 ? 16.176 9.312 -19.208 1.00 82.94 221 ASP A CA 1
ATOM 1656 C C . ASP A 1 221 ? 16.067 8.560 -20.544 1.00 82.94 221 ASP A C 1
ATOM 1658 O O . ASP A 1 221 ? 16.918 8.677 -21.426 1.00 82.94 221 ASP A O 1
ATOM 1662 N N . VAL A 1 222 ? 15.024 7.750 -20.680 1.00 79.50 222 VAL A N 1
ATOM 1663 C CA . VAL A 1 222 ? 14.705 6.992 -21.886 1.00 79.50 222 VAL A CA 1
ATOM 1664 C C . VAL A 1 222 ? 13.754 7.823 -22.734 1.00 79.50 222 VAL A C 1
ATOM 1666 O O . VAL A 1 222 ? 12.595 8.035 -22.371 1.00 79.50 222 VAL A O 1
ATOM 1669 N N . ASP A 1 223 ? 14.266 8.286 -23.869 1.00 70.88 223 ASP A N 1
ATOM 1670 C CA . ASP A 1 223 ? 13.471 8.907 -24.921 1.00 70.88 223 ASP A CA 1
ATOM 1671 C C . ASP A 1 223 ? 12.869 7.818 -25.826 1.00 70.88 223 ASP A C 1
ATOM 1673 O O . ASP A 1 223 ? 13.565 6.910 -26.287 1.00 70.88 223 ASP A O 1
ATOM 1677 N N . GLU A 1 224 ? 11.561 7.907 -26.063 1.00 61.97 224 GLU A N 1
ATOM 1678 C CA . GLU A 1 224 ? 10.793 6.972 -26.891 1.00 61.97 224 GLU A CA 1
ATOM 1679 C C . GLU A 1 224 ? 11.186 7.049 -28.378 1.00 61.97 224 GLU A C 1
ATOM 1681 O O . GLU A 1 224 ? 10.943 6.099 -29.120 1.00 61.97 224 GLU A O 1
ATOM 1686 N N . ASP A 1 225 ? 11.825 8.140 -28.819 1.00 64.69 225 ASP A N 1
ATOM 1687 C CA . ASP A 1 225 ? 12.285 8.315 -30.202 1.00 64.69 225 ASP A CA 1
ATOM 1688 C C . ASP A 1 225 ? 13.686 7.691 -30.461 1.00 64.69 225 ASP A C 1
ATOM 1690 O O . ASP A 1 225 ? 14.179 7.696 -31.595 1.00 64.69 225 ASP A O 1
ATOM 1694 N N . VAL A 1 226 ? 14.339 7.112 -29.441 1.00 71.69 226 VAL A N 1
ATOM 1695 C CA . VAL A 1 226 ? 15.704 6.561 -29.532 1.00 71.69 226 VAL A CA 1
ATOM 1696 C C . VAL A 1 226 ? 15.701 5.041 -29.720 1.00 71.69 226 VAL A C 1
ATOM 1698 O O . VAL A 1 226 ? 15.272 4.301 -28.848 1.00 71.69 226 VAL A O 1
ATOM 1701 N N . ASN A 1 227 ? 16.286 4.546 -30.820 1.00 76.25 227 ASN A N 1
ATOM 1702 C CA . ASN A 1 227 ? 16.393 3.100 -31.103 1.00 76.25 227 ASN A CA 1
ATOM 1703 C C . ASN A 1 227 ? 17.661 2.435 -30.536 1.00 76.25 227 ASN A C 1
ATOM 1705 O O . ASN A 1 227 ? 17.734 1.206 -30.443 1.00 76.25 227 ASN A O 1
ATOM 1709 N N . GLN A 1 228 ? 18.678 3.231 -30.199 1.00 83.88 228 GLN A N 1
ATOM 1710 C CA . GLN A 1 228 ? 19.950 2.758 -29.660 1.00 83.88 228 GLN A CA 1
ATOM 1711 C C . GLN A 1 228 ? 20.451 3.676 -28.554 1.00 83.88 228 GLN A C 1
ATOM 1713 O O . GLN A 1 228 ? 20.428 4.889 -28.727 1.00 83.88 228 GLN A O 1
ATOM 1718 N N . MET A 1 229 ? 20.953 3.115 -27.456 1.00 88.31 229 MET A N 1
ATOM 1719 C CA . MET A 1 229 ? 21.524 3.915 -26.370 1.00 88.31 229 MET A CA 1
ATOM 1720 C C . MET A 1 229 ? 22.803 3.313 -25.796 1.00 88.31 229 MET A C 1
ATOM 1722 O O . MET A 1 229 ? 22.985 2.096 -25.744 1.00 88.31 229 MET A O 1
ATOM 1726 N N . GLU A 1 230 ? 23.676 4.188 -25.316 1.00 91.75 230 GLU A N 1
ATOM 1727 C CA . GLU A 1 230 ? 24.832 3.818 -24.511 1.00 91.75 230 GLU A CA 1
ATOM 1728 C C . GLU A 1 230 ? 24.571 4.200 -23.054 1.00 91.75 230 GLU A C 1
ATOM 1730 O O . GLU A 1 230 ? 24.182 5.326 -22.749 1.00 91.75 230 GLU A O 1
ATOM 1735 N N . VAL A 1 231 ? 24.777 3.245 -22.151 1.00 95.25 231 VAL A N 1
ATOM 1736 C CA . VAL A 1 231 ? 24.630 3.432 -20.708 1.00 95.25 231 VAL A CA 1
ATOM 1737 C C . VAL A 1 231 ? 26.028 3.486 -20.114 1.00 95.25 231 VAL A C 1
ATOM 1739 O O . VAL A 1 231 ? 26.687 2.457 -19.972 1.00 95.25 231 VAL A O 1
ATOM 1742 N N . LYS A 1 232 ? 26.489 4.679 -19.741 1.00 96.44 232 LYS A N 1
ATOM 1743 C CA . LYS A 1 232 ? 27.748 4.838 -19.012 1.00 96.44 232 LYS A CA 1
ATOM 1744 C C . LYS A 1 232 ? 27.483 4.719 -17.514 1.00 96.44 232 LYS A C 1
ATOM 1746 O O . LYS A 1 232 ? 26.865 5.601 -16.925 1.00 96.44 232 LYS A O 1
ATOM 1751 N N . LEU A 1 233 ? 27.941 3.632 -16.902 1.00 96.25 233 LEU A N 1
ATOM 1752 C CA . LEU A 1 233 ? 27.913 3.466 -15.458 1.00 96.25 233 LEU A CA 1
ATOM 1753 C C . LEU A 1 233 ? 29.146 4.118 -14.841 1.00 96.25 233 LEU A C 1
ATOM 1755 O O . LEU A 1 233 ? 30.288 3.819 -15.205 1.00 96.25 233 LEU A O 1
ATOM 1759 N N . GLU A 1 234 ? 28.898 4.976 -13.863 1.00 93.50 234 GLU A N 1
ATOM 1760 C CA . GLU A 1 234 ? 29.938 5.640 -13.090 1.00 93.50 234 GLU A CA 1
ATOM 1761 C C . GLU A 1 234 ? 30.096 4.971 -11.726 1.00 93.50 234 GLU A C 1
ATOM 1763 O O . GLU A 1 234 ? 29.321 4.082 -11.359 1.00 93.50 234 GLU A O 1
ATOM 1768 N N . ASN A 1 235 ? 31.132 5.369 -10.986 1.00 94.00 235 ASN A N 1
ATOM 1769 C CA . ASN A 1 235 ? 31.336 4.879 -9.630 1.00 94.00 235 ASN A CA 1
ATOM 1770 C C . ASN A 1 235 ? 30.138 5.278 -8.769 1.00 94.00 235 ASN A C 1
ATOM 1772 O O . ASN A 1 235 ? 29.807 6.454 -8.637 1.00 94.00 235 ASN A O 1
ATOM 1776 N N . GLY A 1 236 ? 29.485 4.275 -8.199 1.00 93.12 236 GLY A N 1
ATOM 1777 C CA . GLY A 1 236 ? 28.373 4.476 -7.298 1.00 93.12 236 GLY A CA 1
ATOM 1778 C C . GLY A 1 236 ? 28.838 4.915 -5.916 1.00 93.12 236 GLY A C 1
ATOM 1779 O O . GLY A 1 236 ? 29.961 4.645 -5.485 1.00 93.12 236 GLY A O 1
ATOM 1780 N N . ILE A 1 237 ? 27.923 5.533 -5.191 1.00 95.19 237 ILE A N 1
ATOM 1781 C CA . ILE A 1 237 ? 28.079 5.841 -3.779 1.00 95.19 237 ILE A CA 1
ATOM 1782 C C . ILE A 1 237 ? 27.690 4.622 -2.940 1.00 95.19 237 ILE A C 1
ATOM 1784 O O . ILE A 1 237 ? 26.790 3.851 -3.297 1.00 95.19 237 ILE A O 1
ATOM 1788 N N . ILE A 1 238 ? 28.385 4.453 -1.819 1.00 94.75 238 ILE A N 1
ATOM 1789 C CA . ILE A 1 238 ? 28.101 3.446 -0.805 1.00 94.75 238 ILE A CA 1
ATOM 1790 C C . ILE A 1 238 ? 27.443 4.131 0.392 1.00 94.75 238 ILE A C 1
ATOM 1792 O O . ILE A 1 238 ? 28.088 4.923 1.067 1.00 94.75 238 ILE A O 1
ATOM 1796 N N . ALA A 1 239 ? 26.193 3.793 0.699 1.00 95.12 239 ALA A N 1
ATOM 1797 C CA . ALA A 1 239 ? 25.557 4.218 1.943 1.00 95.12 239 ALA A CA 1
ATOM 1798 C C . ALA A 1 239 ? 25.755 3.163 3.034 1.00 95.12 239 ALA A C 1
ATOM 1800 O O . ALA A 1 239 ? 25.474 1.977 2.825 1.00 95.12 239 ALA A O 1
ATOM 1801 N N . ARG A 1 240 ? 26.217 3.598 4.202 1.00 95.44 240 ARG A N 1
ATOM 1802 C CA . ARG A 1 240 ? 26.422 2.765 5.389 1.00 95.44 240 ARG A CA 1
ATOM 1803 C C . ARG A 1 240 ? 25.607 3.315 6.539 1.00 95.44 240 ARG A C 1
ATOM 1805 O O . ARG A 1 240 ? 25.257 4.486 6.548 1.00 95.44 240 ARG A O 1
ATOM 1812 N N . GLY A 1 241 ? 25.274 2.454 7.482 1.00 96.12 241 GLY A N 1
ATOM 1813 C CA . GLY A 1 241 ? 24.592 2.871 8.692 1.00 96.12 241 GLY A CA 1
ATOM 1814 C C . GLY A 1 241 ? 24.276 1.683 9.577 1.00 96.12 241 GLY A C 1
ATOM 1815 O O . GLY A 1 241 ? 24.729 0.557 9.341 1.00 96.12 241 GLY A O 1
ATOM 1816 N N . ILE A 1 242 ? 23.488 1.952 10.607 1.00 97.56 242 ILE A N 1
ATOM 1817 C CA . ILE A 1 242 ? 23.073 0.974 11.605 1.00 97.56 242 ILE A CA 1
ATOM 1818 C C . ILE A 1 242 ? 21.574 1.109 11.875 1.00 97.56 242 ILE A C 1
ATOM 1820 O O . ILE A 1 242 ? 21.019 2.208 11.824 1.00 97.56 242 ILE A O 1
ATOM 1824 N N . VAL A 1 243 ? 20.916 -0.017 12.142 1.00 98.38 243 VAL A N 1
ATOM 1825 C CA . VAL A 1 243 ? 19.532 -0.056 12.621 1.00 98.38 243 VAL A CA 1
ATOM 1826 C C . VAL A 1 243 ? 19.515 -0.534 14.066 1.00 98.38 243 VAL A C 1
ATOM 1828 O O . VAL A 1 243 ? 19.921 -1.663 14.350 1.00 98.38 243 VAL A O 1
ATOM 1831 N N . ASN A 1 244 ? 18.994 0.308 14.955 1.00 97.69 244 ASN A N 1
ATOM 1832 C CA . ASN A 1 244 ? 18.902 0.049 16.391 1.00 97.69 244 ASN A CA 1
ATOM 1833 C C . ASN A 1 244 ? 17.448 0.080 16.869 1.00 97.69 244 ASN A C 1
ATOM 1835 O O . ASN A 1 244 ? 16.570 0.623 16.197 1.00 97.69 244 ASN A O 1
ATOM 1839 N N . ASP A 1 245 ? 17.180 -0.473 18.048 1.00 95.69 245 ASP A N 1
ATOM 1840 C CA . ASP A 1 245 ? 15.962 -0.169 18.792 1.00 95.69 245 ASP A CA 1
ATOM 1841 C C . ASP A 1 245 ? 16.105 1.118 19.622 1.00 95.69 245 ASP A C 1
ATOM 1843 O O . ASP A 1 245 ? 17.148 1.769 19.633 1.00 95.69 245 ASP A O 1
ATOM 1847 N N . VAL A 1 246 ? 15.030 1.509 20.309 1.00 92.12 246 VAL A N 1
ATOM 1848 C CA . VAL A 1 246 ? 14.982 2.719 21.153 1.00 92.12 246 VAL A CA 1
ATOM 1849 C C . VAL A 1 246 ? 15.927 2.702 22.361 1.00 92.12 246 VAL A C 1
ATOM 1851 O O . VAL A 1 246 ? 16.084 3.735 23.001 1.00 92.12 246 VAL A O 1
ATOM 1854 N N . ASN A 1 247 ? 16.532 1.557 22.690 1.00 93.19 247 ASN A N 1
ATOM 1855 C CA . ASN A 1 247 ? 17.531 1.407 23.749 1.00 93.19 247 ASN A CA 1
ATOM 1856 C C . ASN A 1 247 ? 18.948 1.246 23.165 1.00 93.19 247 ASN A C 1
ATOM 1858 O O . ASN A 1 247 ? 19.813 0.658 23.816 1.00 93.19 247 ASN A O 1
ATOM 1862 N N . ASP A 1 248 ? 19.159 1.691 21.922 1.00 94.31 248 ASP A N 1
ATOM 1863 C CA . ASP A 1 248 ? 20.415 1.592 21.168 1.00 94.31 248 ASP A CA 1
ATOM 1864 C C . ASP A 1 248 ? 20.913 0.157 20.938 1.00 94.31 248 ASP A C 1
ATOM 1866 O O . ASP A 1 248 ? 22.082 -0.072 20.617 1.00 94.31 248 ASP A O 1
ATOM 1870 N N . LYS A 1 249 ? 20.029 -0.842 21.056 1.00 96.62 249 LYS A N 1
ATOM 1871 C CA . LYS A 1 249 ? 20.390 -2.230 20.768 1.00 96.62 249 LYS A CA 1
ATOM 1872 C C . LYS A 1 249 ? 20.337 -2.482 19.256 1.00 96.62 249 LYS A C 1
ATOM 1874 O O . LYS A 1 249 ? 19.290 -2.234 18.654 1.00 96.62 249 LYS A O 1
ATOM 1879 N N . PRO A 1 250 ? 21.386 -3.054 18.640 1.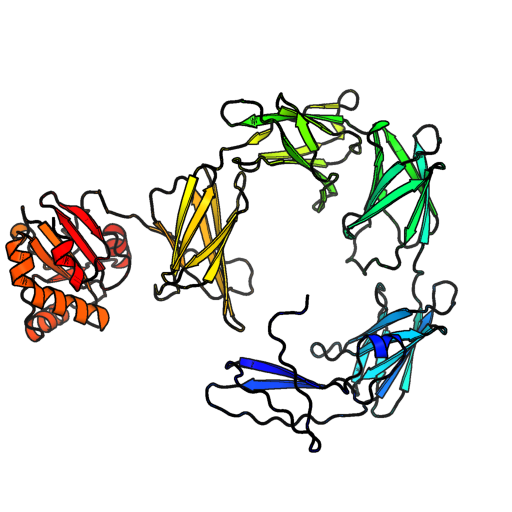00 97.56 250 PRO A N 1
ATOM 1880 C CA . PRO A 1 250 ? 21.378 -3.359 17.214 1.00 97.56 250 PRO A CA 1
ATOM 1881 C C . PRO A 1 250 ? 20.330 -4.414 16.852 1.00 97.56 250 PRO A C 1
ATOM 1883 O O . PRO A 1 250 ? 20.150 -5.413 17.557 1.00 97.56 250 PRO A O 1
ATOM 1886 N N . ILE A 1 251 ? 19.656 -4.208 15.719 1.00 98.00 251 ILE A N 1
ATOM 1887 C CA . ILE A 1 251 ? 18.625 -5.114 15.208 1.00 98.00 251 ILE A CA 1
ATOM 1888 C C . ILE A 1 251 ? 19.194 -5.913 14.039 1.00 98.00 251 ILE A C 1
ATOM 1890 O O . ILE A 1 251 ? 19.342 -5.403 12.929 1.00 98.00 251 ILE A O 1
ATOM 1894 N N . GLN A 1 252 ? 19.468 -7.195 14.279 1.00 97.75 252 GLN A N 1
ATOM 1895 C CA . GLN A 1 252 ? 19.882 -8.140 13.244 1.00 97.75 252 GLN A CA 1
ATOM 1896 C C . GLN A 1 252 ? 18.725 -8.495 12.305 1.00 97.75 252 GLN A C 1
ATOM 1898 O O . GLN A 1 252 ? 17.613 -8.786 12.746 1.00 97.75 252 GLN A O 1
ATOM 1903 N N . GLY A 1 253 ? 19.003 -8.557 11.000 1.00 97.00 253 GLY A N 1
ATOM 1904 C CA . GLY A 1 253 ? 18.031 -8.990 9.998 1.00 97.00 253 GLY A CA 1
ATOM 1905 C C . GLY A 1 253 ? 16.914 -7.983 9.708 1.00 97.00 253 GLY A C 1
ATOM 1906 O O . GLY A 1 253 ? 15.966 -8.338 9.001 1.00 97.00 253 GLY A O 1
ATOM 1907 N N . ALA A 1 254 ? 17.024 -6.744 10.199 1.00 97.56 254 ALA A N 1
ATOM 1908 C CA . ALA A 1 254 ? 16.158 -5.648 9.785 1.00 97.56 254 ALA A CA 1
ATOM 1909 C C . ALA A 1 254 ? 16.278 -5.453 8.270 1.00 97.56 254 ALA A C 1
ATOM 1911 O O . ALA A 1 254 ? 17.370 -5.483 7.708 1.00 97.56 254 ALA A O 1
ATOM 1912 N N . THR A 1 255 ? 15.145 -5.282 7.599 1.00 97.12 255 THR A N 1
ATOM 1913 C CA . THR A 1 255 ? 15.062 -5.140 6.147 1.00 97.12 255 THR A CA 1
ATOM 1914 C C . THR A 1 255 ? 15.009 -3.667 5.770 1.00 97.12 255 THR A C 1
ATOM 1916 O O . THR A 1 255 ? 14.069 -2.965 6.148 1.00 97.12 255 THR A O 1
ATOM 1919 N N . LEU A 1 256 ? 15.998 -3.221 4.997 1.00 96.00 256 LEU A N 1
ATOM 1920 C CA . LEU A 1 256 ? 16.130 -1.867 4.481 1.00 96.00 256 LEU A CA 1
ATOM 1921 C C . LEU A 1 256 ? 15.692 -1.760 3.030 1.00 96.00 256 LEU A C 1
ATOM 1923 O O . LEU A 1 256 ? 16.250 -2.412 2.143 1.00 96.00 256 LEU A O 1
ATOM 1927 N N . ASN A 1 257 ? 14.774 -0.835 2.790 1.00 94.00 257 ASN A N 1
ATOM 1928 C CA . ASN A 1 257 ? 14.371 -0.406 1.465 1.00 94.00 257 ASN A CA 1
ATOM 1929 C C . ASN A 1 257 ? 14.913 0.995 1.197 1.00 94.00 257 ASN A C 1
ATOM 1931 O O . ASN A 1 257 ? 14.785 1.882 2.043 1.00 94.00 257 ASN A O 1
ATOM 1935 N N . VAL A 1 258 ? 15.514 1.190 0.026 1.00 93.62 258 VAL A N 1
ATOM 1936 C CA . VAL A 1 258 ? 16.076 2.483 -0.379 1.00 93.62 258 VAL A CA 1
ATOM 1937 C C . VAL A 1 258 ? 15.256 3.033 -1.525 1.00 93.62 258 VAL A C 1
ATOM 1939 O O . VAL A 1 258 ? 15.152 2.394 -2.566 1.00 93.62 258 VAL A O 1
ATOM 1942 N N . THR A 1 259 ? 14.696 4.220 -1.338 1.00 92.69 259 THR A N 1
ATOM 1943 C CA . THR A 1 259 ? 13.982 4.963 -2.373 1.00 92.69 259 THR A CA 1
ATOM 1944 C C . THR A 1 259 ? 14.901 6.038 -2.922 1.00 92.69 259 THR A C 1
ATOM 1946 O O . THR A 1 259 ? 15.443 6.821 -2.148 1.00 92.69 259 THR A O 1
ATOM 1949 N N . VAL A 1 260 ? 15.069 6.102 -4.238 1.00 91.12 260 VAL A N 1
ATOM 1950 C CA . VAL A 1 260 ? 15.690 7.257 -4.896 1.00 91.12 260 VAL A CA 1
ATOM 1951 C C . VAL A 1 260 ? 14.602 8.181 -5.419 1.00 91.12 260 VAL A C 1
ATOM 1953 O O . VAL A 1 260 ? 13.569 7.716 -5.902 1.00 91.12 260 VAL A O 1
ATOM 1956 N N . TRP A 1 261 ? 14.834 9.481 -5.299 1.00 87.94 261 TRP A N 1
ATOM 1957 C CA . TRP A 1 261 ? 13.886 10.526 -5.646 1.00 87.94 261 TRP A CA 1
ATOM 1958 C C . TRP A 1 261 ? 14.350 11.309 -6.871 1.00 87.94 261 TRP A C 1
ATOM 1960 O O . TRP A 1 261 ? 15.500 11.743 -6.961 1.00 87.94 261 TRP A O 1
ATOM 1970 N N . ASN A 1 262 ? 13.417 11.545 -7.786 1.00 79.00 262 ASN A N 1
ATOM 1971 C CA . ASN A 1 262 ? 13.527 12.533 -8.847 1.00 79.00 262 ASN A CA 1
ATOM 1972 C C . ASN A 1 262 ? 12.370 13.516 -8.701 1.00 79.00 262 ASN A C 1
ATOM 1974 O O . ASN A 1 262 ? 11.211 13.201 -8.991 1.00 79.00 262 ASN A O 1
ATOM 1978 N N . SER A 1 263 ? 12.697 14.702 -8.188 1.00 76.38 263 SER A N 1
ATOM 1979 C CA . SER A 1 263 ? 11.713 15.692 -7.762 1.00 76.38 263 SER A CA 1
ATOM 1980 C C . SER A 1 263 ? 10.722 15.078 -6.752 1.00 76.38 263 SER A C 1
ATOM 1982 O O . SER A 1 263 ? 11.152 14.509 -5.751 1.00 76.38 263 SER A O 1
ATOM 1984 N N . SER A 1 264 ? 9.409 15.147 -6.987 1.00 74.50 264 SER A N 1
ATOM 1985 C CA . SER A 1 264 ? 8.385 14.593 -6.085 1.00 74.50 264 SER A CA 1
ATOM 1986 C C . SER A 1 264 ? 8.159 13.079 -6.205 1.00 74.50 264 SER A C 1
ATOM 1988 O O . SER A 1 264 ? 7.328 12.531 -5.478 1.00 74.50 264 SER A O 1
ATOM 1990 N N . ARG A 1 265 ? 8.855 12.386 -7.115 1.00 77.81 265 ARG A N 1
ATOM 1991 C CA . ARG A 1 265 ? 8.629 10.961 -7.386 1.00 77.81 265 ARG A CA 1
ATOM 1992 C C . ARG A 1 265 ? 9.770 10.102 -6.873 1.00 77.81 265 ARG A C 1
ATOM 1994 O O . ARG A 1 265 ? 10.924 10.356 -7.195 1.00 77.81 265 ARG A O 1
ATOM 2001 N N . GLY A 1 266 ? 9.425 9.067 -6.112 1.00 85.12 266 GLY A N 1
ATOM 2002 C CA . GLY A 1 266 ? 10.370 8.115 -5.542 1.00 85.12 266 GLY A CA 1
ATOM 2003 C C . GLY A 1 266 ? 10.165 6.701 -6.080 1.00 85.12 266 GLY A C 1
ATOM 2004 O O . GLY A 1 266 ? 9.031 6.294 -6.337 1.00 85.12 266 GLY A O 1
ATOM 2005 N N . TRP A 1 267 ? 11.247 5.939 -6.228 1.00 85.31 267 TRP A N 1
ATOM 2006 C CA . TRP A 1 267 ? 11.193 4.509 -6.537 1.00 85.31 267 TRP A CA 1
ATOM 2007 C C . TRP A 1 267 ? 12.175 3.698 -5.702 1.00 85.31 267 TRP A C 1
ATOM 2009 O O . TRP A 1 267 ? 13.296 4.135 -5.444 1.00 85.31 267 TRP A O 1
ATOM 2019 N N . SER A 1 268 ? 11.756 2.492 -5.308 1.00 87.25 268 SER A N 1
ATOM 2020 C CA . SER A 1 268 ? 12.633 1.564 -4.593 1.00 87.25 268 SER A CA 1
ATOM 2021 C C . SER A 1 268 ? 13.750 1.068 -5.512 1.00 87.25 268 SER A C 1
ATOM 2023 O O . SER A 1 268 ? 13.497 0.670 -6.650 1.00 87.25 268 SER A O 1
ATOM 2025 N N . LEU A 1 269 ? 14.983 1.072 -5.014 1.00 86.31 269 LEU A N 1
ATOM 2026 C CA . LEU A 1 269 ? 16.170 0.589 -5.718 1.00 86.31 269 LEU A CA 1
ATOM 2027 C C . LEU A 1 269 ? 16.524 -0.859 -5.413 1.00 86.31 269 LEU A C 1
ATOM 2029 O O . LEU A 1 269 ? 17.335 -1.452 -6.127 1.00 86.31 269 LEU A O 1
ATOM 2033 N N . ASN A 1 270 ? 15.968 -1.418 -4.347 1.00 81.94 270 ASN A N 1
ATOM 2034 C CA . ASN A 1 270 ? 16.263 -2.765 -3.891 1.00 81.94 270 ASN A CA 1
ATOM 2035 C C . ASN A 1 270 ? 14.976 -3.493 -3.473 1.00 81.94 270 ASN A C 1
ATOM 2037 O O . ASN A 1 270 ? 13.903 -2.895 -3.374 1.00 81.94 270 ASN A O 1
ATOM 2041 N N . ASN A 1 271 ? 15.120 -4.795 -3.220 1.00 77.50 271 ASN A N 1
ATOM 2042 C CA . ASN A 1 271 ? 14.063 -5.663 -2.700 1.00 77.50 271 ASN A CA 1
ATOM 2043 C C . ASN A 1 271 ? 14.336 -6.048 -1.234 1.00 77.50 271 ASN A C 1
ATOM 2045 O O . ASN A 1 271 ? 14.107 -7.190 -0.839 1.00 77.50 271 ASN A O 1
ATOM 2049 N N . GLY A 1 272 ? 14.863 -5.106 -0.444 1.00 83.81 272 GLY A N 1
ATOM 2050 C CA . GLY A 1 272 ? 15.205 -5.324 0.960 1.00 83.81 272 GLY A CA 1
ATOM 2051 C C . GLY A 1 272 ? 16.628 -5.844 1.179 1.00 83.81 272 GLY A C 1
ATOM 2052 O O . GLY A 1 272 ? 16.931 -7.004 0.907 1.00 83.81 272 GLY A O 1
ATOM 2053 N N . VAL A 1 273 ? 17.504 -4.999 1.724 1.00 92.00 273 VAL A N 1
ATOM 2054 C CA . VAL A 1 273 ? 18.828 -5.407 2.230 1.00 92.00 273 VAL A CA 1
ATOM 2055 C C . VAL A 1 273 ? 18.722 -5.685 3.720 1.00 92.00 273 VAL A C 1
ATOM 2057 O O . VAL A 1 273 ? 18.124 -4.900 4.448 1.00 92.00 273 VAL A O 1
ATOM 2060 N N . LYS A 1 274 ? 19.285 -6.801 4.181 1.00 96.19 274 LYS A N 1
ATOM 2061 C CA . LYS A 1 274 ? 19.241 -7.170 5.598 1.00 96.19 274 LYS A CA 1
ATOM 2062 C C . LYS A 1 274 ? 20.447 -6.628 6.353 1.00 96.19 274 LYS A C 1
ATOM 2064 O O . LYS A 1 274 ? 21.559 -6.675 5.831 1.00 96.19 274 LYS A O 1
ATOM 2069 N N . THR A 1 275 ? 20.222 -6.168 7.578 1.00 97.88 275 THR A N 1
ATOM 2070 C CA . THR A 1 275 ? 21.303 -5.846 8.511 1.00 97.88 275 THR A CA 1
ATOM 2071 C C . THR A 1 275 ? 22.025 -7.101 8.998 1.00 97.88 275 THR A C 1
ATOM 2073 O O . THR A 1 275 ? 21.431 -8.182 9.104 1.00 97.88 275 THR A O 1
ATOM 2076 N N . ASP A 1 276 ? 23.311 -6.956 9.306 1.00 97.50 276 ASP A N 1
ATOM 2077 C CA . ASP A 1 276 ? 24.132 -8.010 9.898 1.00 97.50 276 ASP A CA 1
ATOM 2078 C C . ASP A 1 276 ? 23.851 -8.213 11.404 1.00 97.50 276 ASP A C 1
ATOM 2080 O O . ASP A 1 276 ? 22.922 -7.637 11.970 1.00 97.50 276 ASP A O 1
ATOM 2084 N N . ALA A 1 277 ? 24.639 -9.067 12.067 1.00 96.62 277 ALA A N 1
ATOM 2085 C CA . ALA A 1 277 ? 24.487 -9.372 13.495 1.00 96.62 277 ALA A CA 1
ATOM 2086 C C . ALA A 1 277 ? 24.667 -8.156 14.424 1.00 96.62 277 ALA A C 1
ATOM 2088 O O . ALA A 1 277 ? 24.160 -8.167 15.543 1.00 96.62 277 ALA A O 1
ATOM 2089 N N . ASN A 1 278 ? 25.350 -7.114 13.952 1.00 97.19 278 ASN A N 1
ATOM 2090 C CA . ASN A 1 278 ? 25.596 -5.870 14.671 1.00 97.19 278 ASN A CA 1
ATOM 2091 C C . ASN A 1 278 ? 24.656 -4.747 14.199 1.00 97.19 278 ASN A C 1
ATOM 2093 O O . ASN A 1 278 ? 24.876 -3.585 14.520 1.00 97.19 278 ASN A O 1
ATOM 2097 N N . GLY A 1 279 ? 23.604 -5.075 13.439 1.00 97.31 279 GLY A N 1
ATOM 2098 C CA . GLY A 1 279 ? 22.635 -4.100 12.942 1.00 97.31 279 GLY A CA 1
ATOM 2099 C C . GLY A 1 279 ? 23.155 -3.240 11.790 1.00 97.31 279 GLY A C 1
ATOM 2100 O O . GLY A 1 279 ? 22.435 -2.347 11.339 1.00 97.31 279 GLY A O 1
ATOM 2101 N N . HIS A 1 280 ? 24.365 -3.491 11.282 1.00 97.94 280 HIS A N 1
ATOM 2102 C CA . HIS A 1 280 ? 24.943 -2.691 10.209 1.00 97.94 280 HIS A CA 1
ATOM 2103 C C . HIS A 1 280 ? 24.384 -3.086 8.851 1.00 97.94 280 HIS A C 1
ATOM 2105 O O . HIS A 1 280 ? 24.089 -4.252 8.580 1.00 97.94 280 HIS A O 1
ATOM 2111 N N . TYR A 1 281 ? 24.293 -2.103 7.964 1.00 96.19 281 TYR A N 1
ATOM 2112 C CA . TYR A 1 281 ? 23.971 -2.312 6.562 1.00 96.19 281 TYR A CA 1
ATOM 2113 C C . TYR A 1 281 ? 24.949 -1.574 5.656 1.00 96.19 281 TYR A C 1
ATOM 2115 O O . TYR A 1 281 ? 25.585 -0.589 6.031 1.00 96.19 281 TYR A O 1
ATOM 2123 N N . ASN A 1 282 ? 25.036 -2.058 4.421 1.00 94.06 282 ASN A N 1
ATOM 2124 C CA . ASN A 1 282 ? 25.855 -1.469 3.378 1.00 94.06 282 ASN A CA 1
ATOM 2125 C C . ASN A 1 282 ? 25.100 -1.560 2.048 1.00 94.06 282 ASN A C 1
ATOM 2127 O O . ASN A 1 282 ? 24.826 -2.658 1.558 1.00 94.06 282 ASN A O 1
ATOM 2131 N N . ILE A 1 283 ? 24.746 -0.407 1.482 1.00 94.69 283 ILE A N 1
ATOM 2132 C CA . ILE A 1 283 ? 24.059 -0.293 0.197 1.00 94.69 283 ILE A CA 1
ATOM 2133 C C . ILE A 1 283 ? 25.035 0.276 -0.824 1.00 94.69 283 ILE A C 1
ATOM 2135 O O . ILE A 1 283 ? 25.440 1.431 -0.734 1.00 94.69 283 ILE A O 1
ATOM 2139 N N . LYS A 1 284 ? 25.390 -0.540 -1.815 1.00 94.19 284 LYS A N 1
ATOM 2140 C CA . LYS A 1 284 ? 26.288 -0.165 -2.914 1.00 94.19 284 LYS A CA 1
ATOM 2141 C C . LYS A 1 284 ? 25.517 0.321 -4.137 1.00 94.19 284 LYS A C 1
ATOM 2143 O O . LYS A 1 284 ? 24.310 0.098 -4.257 1.00 94.19 284 LYS A O 1
ATOM 2148 N N . ALA A 1 285 ? 26.245 0.878 -5.101 1.00 94.62 285 ALA A N 1
ATOM 2149 C CA . ALA A 1 285 ? 25.735 1.274 -6.408 1.00 94.62 285 ALA A CA 1
ATOM 2150 C C . ALA A 1 285 ? 24.549 2.249 -6.300 1.00 94.62 285 ALA A C 1
ATOM 2152 O O . ALA A 1 285 ? 23.527 2.070 -6.968 1.00 94.62 285 ALA A O 1
ATOM 2153 N N . LEU A 1 286 ? 24.666 3.249 -5.421 1.00 93.62 286 LEU A N 1
ATOM 2154 C CA . LEU A 1 286 ? 23.793 4.419 -5.440 1.00 93.62 286 LEU A CA 1
ATOM 2155 C C . LEU A 1 286 ? 24.321 5.415 -6.475 1.00 93.62 286 LEU A C 1
ATOM 2157 O O . LEU A 1 286 ? 25.526 5.596 -6.608 1.00 93.62 286 LEU A O 1
ATOM 2161 N N . VAL A 1 287 ? 23.432 6.049 -7.228 1.00 90.12 287 VAL A N 1
ATOM 2162 C CA . VAL A 1 287 ? 23.815 7.062 -8.219 1.00 90.12 287 VAL A CA 1
ATOM 2163 C C . VAL A 1 287 ? 24.164 8.380 -7.506 1.00 90.12 287 VAL A C 1
ATOM 2165 O O . VAL A 1 287 ? 23.364 8.807 -6.662 1.00 90.12 287 VAL A O 1
ATOM 2168 N N . PRO A 1 288 ? 25.305 9.021 -7.831 1.00 85.38 288 PRO A N 1
ATOM 2169 C CA . PRO A 1 288 ? 25.659 10.357 -7.339 1.00 85.38 288 PRO A CA 1
ATOM 2170 C C . PRO A 1 288 ? 24.591 11.417 -7.654 1.00 85.38 288 PRO A C 1
ATOM 2172 O O . PRO A 1 288 ? 23.752 11.216 -8.531 1.00 85.38 288 PRO A O 1
ATOM 2175 N N . ASP A 1 289 ? 24.612 12.542 -6.935 1.00 84.00 289 ASP A N 1
ATOM 2176 C CA . ASP A 1 289 ? 23.754 13.717 -7.187 1.00 84.00 289 ASP A CA 1
ATOM 2177 C C . ASP A 1 289 ? 22.238 13.435 -7.195 1.00 84.00 289 ASP A C 1
ATOM 2179 O O . ASP A 1 289 ? 21.436 14.132 -7.824 1.00 84.00 289 ASP A O 1
ATOM 2183 N N . ARG A 1 290 ? 21.817 12.389 -6.479 1.00 88.50 290 ARG A N 1
ATOM 2184 C CA . ARG A 1 290 ? 20.407 12.039 -6.266 1.00 88.50 290 ARG A CA 1
ATOM 2185 C C . ARG A 1 290 ? 20.039 12.122 -4.794 1.00 88.50 290 ARG A C 1
ATOM 2187 O O . ARG A 1 290 ? 20.889 11.992 -3.917 1.00 88.50 290 ARG A O 1
ATOM 2194 N N . LYS A 1 291 ? 18.744 12.299 -4.533 1.00 91.81 291 LYS A N 1
ATOM 2195 C CA . LYS A 1 291 ? 18.182 12.273 -3.181 1.00 91.81 291 LYS A CA 1
ATOM 2196 C C . LYS A 1 291 ? 17.655 10.886 -2.861 1.00 91.81 291 LYS A C 1
ATOM 2198 O O . LYS A 1 291 ? 17.005 10.264 -3.700 1.00 91.81 291 LYS A O 1
ATOM 2203 N N . TYR A 1 292 ? 17.887 10.435 -1.639 1.00 92.88 292 TYR A N 1
ATOM 2204 C CA . TYR A 1 292 ? 17.495 9.118 -1.168 1.00 92.88 292 TYR A CA 1
ATOM 2205 C C . TYR A 1 292 ? 16.690 9.200 0.124 1.00 92.88 292 TYR A C 1
ATOM 2207 O O . TYR A 1 292 ? 16.875 10.095 0.951 1.00 92.88 292 TYR A O 1
ATOM 2215 N N . SER A 1 293 ? 15.803 8.229 0.312 1.00 94.44 293 SER A N 1
ATOM 2216 C CA . SER A 1 293 ? 15.266 7.895 1.624 1.00 94.44 293 SER A CA 1
ATOM 2217 C C . SER A 1 293 ? 15.429 6.410 1.914 1.00 94.44 293 SER A C 1
ATOM 2219 O O . SER A 1 293 ? 15.329 5.557 1.032 1.00 94.44 293 SER A O 1
ATOM 2221 N N . PHE A 1 294 ? 15.685 6.109 3.176 1.00 95.12 294 PHE A N 1
ATOM 2222 C CA . PHE A 1 294 ? 15.882 4.777 3.712 1.00 95.12 294 PHE A CA 1
ATOM 2223 C C . PHE A 1 294 ? 14.706 4.466 4.627 1.00 95.12 294 PHE A C 1
ATOM 2225 O O . PHE A 1 294 ? 14.335 5.287 5.463 1.00 95.12 294 PHE A O 1
ATOM 2232 N N . ASN A 1 295 ? 14.125 3.282 4.465 1.00 94.94 295 ASN A N 1
ATOM 2233 C CA . ASN A 1 295 ? 13.089 2.755 5.339 1.00 94.94 295 ASN A CA 1
ATOM 2234 C C . ASN A 1 295 ? 13.522 1.385 5.861 1.00 94.94 295 ASN A C 1
ATOM 2236 O O . ASN A 1 295 ? 13.724 0.465 5.066 1.00 94.94 295 ASN A O 1
ATOM 2240 N N . ALA A 1 296 ? 13.637 1.247 7.176 1.00 96.88 296 ALA A N 1
ATOM 2241 C CA . ALA A 1 296 ? 13.962 -0.005 7.840 1.00 96.88 296 ALA A CA 1
ATOM 2242 C C . ALA A 1 296 ? 12.723 -0.594 8.525 1.00 96.88 296 ALA A C 1
ATOM 2244 O O . ALA A 1 296 ? 11.903 0.121 9.102 1.00 96.88 296 ALA A O 1
ATOM 2245 N N . THR A 1 297 ? 12.600 -1.917 8.469 1.00 96.06 297 THR A N 1
ATOM 2246 C CA . THR A 1 297 ? 11.522 -2.679 9.112 1.00 96.06 297 THR A CA 1
ATOM 2247 C C . THR A 1 297 ? 12.076 -3.954 9.729 1.00 96.06 297 THR A C 1
ATOM 2249 O O . THR A 1 297 ? 13.022 -4.535 9.197 1.00 96.06 297 THR A O 1
ATOM 2252 N N . ALA A 1 298 ? 11.497 -4.412 10.834 1.00 96.25 298 ALA A N 1
ATOM 2253 C CA . ALA A 1 298 ? 11.862 -5.679 11.459 1.00 96.25 298 ALA A CA 1
ATOM 2254 C C . ALA A 1 298 ? 10.647 -6.306 12.150 1.00 96.25 298 ALA A C 1
ATOM 2256 O O . ALA A 1 298 ? 9.744 -5.603 12.606 1.00 96.25 298 ALA A O 1
ATOM 2257 N N . ASP A 1 299 ? 10.627 -7.633 12.247 1.00 93.88 299 ASP A N 1
ATOM 2258 C CA . ASP A 1 299 ? 9.558 -8.348 12.942 1.00 93.88 299 ASP A CA 1
ATOM 2259 C C . ASP A 1 299 ? 9.509 -7.955 14.424 1.00 93.88 299 ASP A C 1
ATOM 2261 O O . ASP A 1 299 ? 10.515 -7.991 15.126 1.00 93.88 299 ASP A O 1
ATOM 2265 N N . GLY A 1 300 ? 8.319 -7.591 14.908 1.00 94.38 300 GLY A N 1
ATOM 2266 C CA . GLY A 1 300 ? 8.128 -7.109 16.281 1.00 94.38 300 GLY A CA 1
ATOM 2267 C C . GLY A 1 300 ? 8.454 -5.626 16.477 1.00 94.38 300 GLY A C 1
ATOM 2268 O O . GLY A 1 300 ? 8.309 -5.122 17.590 1.00 94.38 300 GLY A O 1
ATOM 2269 N N . TYR A 1 301 ? 8.820 -4.919 15.407 1.00 96.88 301 TYR A N 1
ATOM 2270 C CA . TYR A 1 301 ? 9.111 -3.494 15.416 1.00 96.88 301 TYR A CA 1
ATOM 2271 C C . TYR A 1 301 ? 8.244 -2.729 14.415 1.00 96.88 301 TYR A C 1
ATOM 2273 O O . TYR A 1 301 ? 7.681 -3.289 13.474 1.00 96.88 301 TYR A O 1
ATOM 2281 N N . GLY A 1 302 ? 8.148 -1.424 14.644 1.00 94.56 302 GLY A N 1
ATOM 2282 C CA . GLY A 1 302 ? 7.626 -0.447 13.705 1.00 94.56 302 GLY A CA 1
ATOM 2283 C C . GLY A 1 302 ? 8.586 -0.162 12.555 1.00 94.56 302 GLY A C 1
ATOM 2284 O O . GLY A 1 302 ? 9.548 -0.890 12.305 1.00 94.56 302 GLY A O 1
ATOM 2285 N N . GLN A 1 303 ? 8.314 0.930 11.851 1.00 94.94 303 GLN A N 1
ATOM 2286 C CA . GLN A 1 303 ? 9.143 1.397 10.740 1.00 94.94 303 GLN A CA 1
ATOM 2287 C C . GLN A 1 303 ? 10.108 2.492 11.207 1.00 94.94 303 GLN A C 1
ATOM 2289 O O . GLN A 1 303 ? 9.806 3.235 12.136 1.00 94.94 303 GLN A O 1
ATOM 2294 N N . GLY A 1 304 ? 11.254 2.626 10.553 1.00 94.88 304 GLY A N 1
ATOM 2295 C CA . GLY A 1 304 ? 12.222 3.690 10.819 1.00 94.88 304 GLY A CA 1
ATOM 2296 C C . GLY A 1 304 ? 12.667 4.321 9.518 1.00 94.88 304 GLY A C 1
ATOM 2297 O O . GLY A 1 304 ? 12.813 3.623 8.518 1.00 94.88 304 GLY A O 1
ATOM 2298 N N . TYR A 1 305 ? 12.871 5.634 9.528 1.00 93.31 305 TYR A N 1
ATOM 2299 C CA . TYR A 1 305 ? 13.107 6.404 8.315 1.00 93.31 305 TYR A CA 1
ATOM 2300 C C . TYR A 1 305 ? 14.330 7.299 8.455 1.00 93.31 305 TYR A C 1
ATOM 2302 O O . TYR A 1 305 ? 14.486 7.968 9.473 1.00 93.31 305 TYR A O 1
ATOM 2310 N N . SER A 1 306 ? 15.125 7.374 7.393 1.00 93.00 306 SER A N 1
ATOM 2311 C CA . SER A 1 306 ? 16.111 8.433 7.180 1.00 93.00 306 SER A CA 1
ATOM 2312 C C . SER A 1 306 ? 15.846 9.050 5.809 1.00 93.00 306 SER A C 1
ATOM 2314 O O . SER A 1 306 ? 15.858 8.349 4.798 1.00 93.00 306 SER A O 1
ATOM 2316 N N . ASN A 1 307 ? 15.483 10.331 5.770 1.00 90.94 307 ASN A N 1
ATOM 2317 C CA . ASN A 1 307 ? 14.963 11.000 4.574 1.00 90.94 307 ASN A CA 1
ATOM 2318 C C . ASN A 1 307 ? 15.921 12.091 4.094 1.00 90.94 307 ASN A C 1
ATOM 2320 O O . ASN A 1 307 ? 16.676 12.636 4.889 1.00 90.94 307 ASN A O 1
ATOM 2324 N N . ASN A 1 308 ? 15.800 12.470 2.818 1.00 85.31 308 ASN A N 1
ATOM 2325 C CA . ASN A 1 308 ? 16.556 13.565 2.198 1.00 85.31 308 ASN A CA 1
ATOM 2326 C C . ASN A 1 308 ? 18.081 13.384 2.255 1.00 85.31 308 ASN A C 1
ATOM 2328 O O . ASN A 1 308 ? 18.807 14.364 2.364 1.00 85.31 308 ASN A O 1
ATOM 2332 N N . ILE A 1 309 ? 18.562 12.145 2.149 1.00 88.06 309 ILE A N 1
ATOM 2333 C CA . ILE A 1 309 ? 19.995 11.863 2.061 1.00 88.06 309 ILE A CA 1
ATOM 2334 C C . ILE A 1 309 ? 20.475 12.242 0.661 1.00 88.06 309 ILE A C 1
ATOM 2336 O O . ILE A 1 309 ? 20.038 11.643 -0.327 1.00 88.06 309 ILE A O 1
ATOM 2340 N N . GLU A 1 310 ? 21.334 13.251 0.561 1.00 87.75 310 GLU A N 1
ATOM 2341 C CA . GLU A 1 310 ? 21.843 13.747 -0.716 1.00 87.75 310 GLU A CA 1
ATOM 2342 C C . GLU A 1 310 ? 23.143 13.037 -1.086 1.00 87.75 310 GLU A C 1
ATOM 2344 O O . GLU A 1 310 ? 24.146 13.129 -0.386 1.00 87.75 310 GLU A O 1
ATOM 2349 N N . ALA A 1 311 ? 23.152 12.327 -2.218 1.00 82.00 311 ALA A N 1
ATOM 2350 C CA . ALA A 1 311 ? 24.330 11.558 -2.596 1.00 82.00 311 ALA A CA 1
ATOM 2351 C C . ALA A 1 311 ? 25.543 12.400 -3.022 1.00 82.00 311 ALA A C 1
ATOM 2353 O O . ALA A 1 311 ? 26.652 11.875 -3.077 1.00 82.00 311 ALA A O 1
ATOM 2354 N N . GLY A 1 312 ? 25.334 13.687 -3.313 1.00 77.12 312 GLY A N 1
ATOM 2355 C CA . GLY A 1 312 ? 26.407 14.641 -3.604 1.00 77.12 312 GLY A CA 1
ATOM 2356 C C . GLY A 1 312 ? 27.248 15.014 -2.377 1.00 77.12 312 GLY A C 1
ATOM 2357 O O . GLY A 1 312 ? 28.368 15.485 -2.536 1.00 77.12 312 GLY A O 1
ATOM 2358 N N . GLU A 1 313 ? 26.758 14.755 -1.161 1.00 80.19 313 GLU A N 1
ATOM 2359 C CA . GLU A 1 313 ? 27.490 14.996 0.094 1.00 80.19 313 GLU A CA 1
ATOM 2360 C C . GLU A 1 313 ? 28.437 13.836 0.460 1.00 80.19 313 GLU A C 1
ATOM 2362 O O . GLU A 1 313 ? 29.022 13.815 1.539 1.00 80.19 313 GLU A O 1
ATOM 2367 N N . ALA A 1 314 ? 28.595 12.846 -0.425 1.00 84.06 314 ALA A N 1
ATOM 2368 C CA . ALA A 1 314 ? 29.445 11.691 -0.177 1.00 84.06 314 ALA A CA 1
ATOM 2369 C C . ALA A 1 314 ? 30.930 12.063 -0.076 1.00 84.06 314 ALA A C 1
ATOM 2371 O O . ALA A 1 314 ? 31.537 12.552 -1.032 1.00 84.06 314 ALA A O 1
ATOM 2372 N N . GLU A 1 315 ? 31.563 11.689 1.032 1.00 81.06 315 GLU A N 1
ATOM 2373 C CA . GLU A 1 315 ? 33.011 11.774 1.193 1.00 81.06 315 GLU A CA 1
ATOM 2374 C C . GLU A 1 315 ? 33.655 10.461 0.742 1.00 81.06 315 GLU A C 1
ATOM 2376 O O . GLU A 1 315 ? 33.292 9.374 1.189 1.00 81.06 315 GLU A O 1
ATOM 2381 N N . ASN A 1 316 ? 34.622 10.530 -0.178 1.00 86.81 316 ASN A N 1
ATOM 2382 C CA . ASN A 1 316 ? 35.308 9.346 -0.716 1.00 86.81 316 ASN A CA 1
ATOM 2383 C C . ASN A 1 316 ? 34.346 8.257 -1.248 1.00 86.81 316 ASN A C 1
ATOM 2385 O O . ASN A 1 316 ? 34.604 7.062 -1.106 1.00 86.81 316 ASN A O 1
ATOM 2389 N N . SER A 1 317 ? 33.242 8.670 -1.885 1.00 89.69 317 SER A N 1
ATOM 2390 C CA . SER A 1 317 ? 32.171 7.782 -2.380 1.00 89.69 317 SER A CA 1
ATOM 2391 C C . SER A 1 317 ? 31.423 6.997 -1.293 1.00 89.69 317 SER A C 1
ATOM 2393 O O . SER A 1 317 ? 30.794 5.977 -1.590 1.00 89.69 317 SER A O 1
ATOM 2395 N N . VAL A 1 318 ? 31.475 7.452 -0.040 1.00 93.69 318 VAL A N 1
ATOM 2396 C CA . VAL A 1 318 ? 30.752 6.861 1.088 1.00 93.69 318 VAL A CA 1
ATOM 2397 C C . VAL A 1 318 ? 29.871 7.919 1.745 1.00 93.69 318 VAL A C 1
ATOM 2399 O O . VAL A 1 318 ? 30.272 9.067 1.901 1.00 93.69 318 VAL A O 1
ATOM 2402 N N . ILE A 1 319 ? 28.663 7.516 2.128 1.00 93.69 319 ILE A N 1
ATOM 2403 C CA . ILE A 1 319 ? 27.763 8.307 2.967 1.00 93.69 319 ILE A CA 1
ATOM 2404 C C . ILE A 1 319 ? 27.484 7.507 4.222 1.00 93.69 319 ILE A C 1
ATOM 2406 O O . ILE A 1 319 ? 26.994 6.375 4.145 1.00 93.69 319 ILE A O 1
ATOM 2410 N N . GLU A 1 320 ? 27.773 8.113 5.364 1.00 93.50 320 GLU A N 1
ATOM 2411 C CA . GLU A 1 320 ? 27.332 7.613 6.656 1.00 93.50 320 GLU A CA 1
ATOM 2412 C C . GLU A 1 320 ? 25.919 8.139 6.906 1.00 93.50 320 GLU A C 1
ATOM 2414 O O . GLU A 1 320 ? 25.673 9.341 6.980 1.00 93.50 320 GLU A O 1
ATOM 2419 N N . VAL A 1 321 ? 24.963 7.221 6.949 1.00 94.00 321 VAL A N 1
ATOM 2420 C CA . VAL A 1 321 ? 23.567 7.518 7.235 1.00 94.00 321 VAL A CA 1
ATOM 2421 C C . VAL A 1 321 ? 23.383 7.446 8.741 1.00 94.00 321 VAL A C 1
ATOM 2423 O O . VAL A 1 321 ? 23.738 6.442 9.366 1.00 94.00 321 VAL A O 1
ATOM 2426 N N . GLU A 1 322 ? 22.787 8.496 9.302 1.00 93.19 322 GLU A N 1
ATOM 2427 C CA . GLU A 1 322 ? 22.429 8.547 10.719 1.00 93.19 322 GLU A CA 1
ATOM 2428 C C . GLU A 1 322 ? 21.662 7.283 11.160 1.00 93.19 322 GLU A C 1
ATOM 2430 O O . GLU A 1 322 ? 20.848 6.760 10.383 1.00 93.19 322 GLU A O 1
ATOM 2435 N N . PRO A 1 323 ? 21.891 6.786 12.393 1.00 94.81 323 PRO A N 1
ATOM 2436 C CA . PRO A 1 323 ? 21.246 5.580 12.897 1.00 94.81 323 PRO A CA 1
ATOM 2437 C C . PRO A 1 323 ? 19.724 5.595 12.719 1.00 94.81 323 PRO A C 1
ATOM 2439 O O . PRO A 1 323 ? 19.038 6.542 13.106 1.00 94.81 323 PRO A O 1
ATOM 2442 N N . ILE A 1 324 ? 19.176 4.510 12.169 1.00 97.25 324 ILE A N 1
ATOM 2443 C CA . ILE A 1 324 ? 17.728 4.350 12.017 1.00 97.25 324 ILE A CA 1
ATOM 2444 C C . ILE A 1 324 ? 17.186 3.601 13.235 1.00 97.25 324 ILE A C 1
ATOM 2446 O O . ILE A 1 324 ? 17.463 2.417 13.423 1.00 97.25 324 ILE A O 1
ATOM 2450 N N . THR A 1 325 ? 16.374 4.276 14.044 1.00 96.00 325 THR A N 1
ATOM 2451 C CA . THR A 1 325 ? 15.770 3.690 15.249 1.00 96.00 325 THR A CA 1
ATOM 2452 C C . THR A 1 325 ? 14.395 3.082 14.964 1.00 96.00 325 THR A C 1
ATOM 2454 O O . THR A 1 325 ? 13.514 3.756 14.424 1.00 96.00 325 THR A O 1
ATOM 2457 N N . LEU A 1 326 ? 14.171 1.832 15.382 1.00 97.25 326 LEU A N 1
ATOM 2458 C CA . LEU A 1 326 ? 12.872 1.157 15.321 1.00 97.25 326 LEU A CA 1
ATOM 2459 C C . LEU A 1 326 ? 12.227 1.042 16.706 1.00 97.25 326 LEU A C 1
ATOM 2461 O O . LEU A 1 326 ? 12.823 0.553 17.666 1.00 97.25 326 LEU A O 1
ATOM 2465 N N . LYS A 1 327 ? 10.957 1.440 16.804 1.00 95.00 327 LYS A N 1
ATOM 2466 C CA . LYS A 1 327 ? 10.158 1.275 18.026 1.00 95.00 327 LYS A CA 1
ATOM 2467 C C . LYS A 1 327 ? 9.606 -0.140 18.136 1.00 95.00 327 LYS A C 1
ATOM 2469 O O . LYS A 1 327 ? 9.232 -0.734 17.129 1.00 95.00 327 LYS A O 1
ATOM 2474 N N . LEU A 1 328 ? 9.483 -0.658 19.356 1.00 95.25 328 LEU A N 1
ATOM 2475 C CA . LEU A 1 328 ? 8.823 -1.942 19.598 1.00 95.25 328 LEU A CA 1
ATOM 2476 C C . LEU A 1 328 ? 7.334 -1.867 19.239 1.00 95.25 328 LEU A C 1
ATOM 2478 O O . LEU A 1 328 ? 6.639 -0.920 19.603 1.00 95.25 328 LEU A O 1
ATOM 2482 N N . ALA A 1 329 ? 6.847 -2.880 18.530 1.00 95.75 329 ALA A N 1
ATOM 2483 C CA . ALA A 1 329 ? 5.456 -3.037 18.121 1.00 95.75 329 ALA A CA 1
ATOM 2484 C C . ALA A 1 329 ? 4.763 -4.074 19.017 1.00 95.75 329 ALA A C 1
ATOM 2486 O O . ALA A 1 329 ? 4.405 -5.166 18.576 1.00 95.75 329 ALA A O 1
ATOM 2487 N N . THR A 1 330 ? 4.628 -3.762 20.304 1.00 93.19 330 THR A N 1
ATOM 2488 C CA . THR A 1 330 ? 4.105 -4.689 21.326 1.00 93.19 330 THR A CA 1
ATOM 2489 C C . THR A 1 330 ? 2.730 -4.296 21.855 1.00 93.19 330 THR A C 1
ATOM 2491 O O . THR A 1 330 ? 2.070 -5.106 22.506 1.00 93.19 330 THR A O 1
ATOM 2494 N N . LEU A 1 331 ? 2.269 -3.076 21.570 1.00 92.88 331 LEU A N 1
ATOM 2495 C CA . LEU A 1 331 ? 1.000 -2.575 22.079 1.00 92.88 331 LEU A CA 1
ATOM 2496 C C . LEU A 1 331 ? -0.176 -3.130 21.276 1.00 92.88 331 LEU A C 1
ATOM 2498 O O . LEU A 1 331 ? -0.053 -3.592 20.137 1.00 92.88 331 LEU A O 1
ATOM 2502 N N . THR A 1 332 ? -1.344 -3.069 21.905 1.00 91.50 332 THR A N 1
ATOM 2503 C CA . THR A 1 332 ? -2.622 -3.424 21.297 1.00 91.50 332 THR A CA 1
ATOM 2504 C C . THR A 1 332 ? -3.575 -2.251 21.437 1.00 91.50 332 THR A C 1
ATOM 2506 O O . THR A 1 332 ? -3.691 -1.666 22.511 1.00 91.50 332 THR A O 1
ATOM 2509 N N . VAL A 1 333 ? -4.277 -1.928 20.357 1.00 90.94 333 VAL A N 1
ATOM 2510 C CA . VAL A 1 333 ? -5.316 -0.897 20.331 1.00 90.94 333 VAL A CA 1
ATOM 2511 C C . VAL A 1 333 ? -6.643 -1.558 19.992 1.00 90.94 333 VAL A C 1
ATOM 2513 O O . VAL A 1 333 ? -6.719 -2.368 19.071 1.00 90.94 333 VAL A O 1
ATOM 2516 N N . SER A 1 334 ? -7.691 -1.231 20.745 1.00 90.50 334 SER A N 1
ATOM 2517 C CA . SER A 1 334 ? -9.040 -1.750 20.505 1.00 90.50 334 SER A CA 1
ATOM 2518 C C . SER A 1 334 ? -10.067 -0.628 20.471 1.00 90.50 334 SER A C 1
ATOM 2520 O O . SER A 1 334 ? -9.898 0.420 21.097 1.00 90.50 334 SER A O 1
ATOM 2522 N N . GLY A 1 335 ? -11.154 -0.863 19.751 1.00 90.00 335 GLY A N 1
ATOM 2523 C CA . GLY A 1 335 ? -12.235 0.100 19.630 1.00 90.00 335 GLY A CA 1
ATOM 2524 C C . GLY A 1 335 ? -13.507 -0.516 19.078 1.00 90.00 335 GLY A C 1
ATOM 2525 O O . GLY A 1 335 ? -13.608 -1.731 18.927 1.00 90.00 335 GLY A O 1
ATOM 2526 N N . ILE A 1 336 ? -14.475 0.344 18.789 1.00 91.62 336 ILE A N 1
ATOM 2527 C CA . ILE A 1 336 ? -15.753 -0.005 18.173 1.00 91.62 336 ILE A CA 1
ATOM 2528 C C . ILE A 1 336 ? -16.001 0.870 16.945 1.00 91.62 336 ILE A C 1
ATOM 2530 O O . ILE A 1 336 ? -15.649 2.050 16.922 1.00 91.62 336 ILE A O 1
ATOM 2534 N N . VAL A 1 337 ? -16.611 0.292 15.918 1.00 92.69 337 VAL A N 1
ATOM 2535 C CA . VAL A 1 337 ? -17.097 1.006 14.742 1.00 92.69 337 VAL A CA 1
ATOM 2536 C C . VAL A 1 337 ? -18.616 1.090 14.798 1.00 92.69 337 VAL A C 1
ATOM 2538 O O . VAL A 1 337 ? -19.286 0.070 14.975 1.00 92.69 337 VAL A O 1
ATOM 2541 N N . VAL A 1 338 ? -19.155 2.295 14.627 1.00 86.69 338 VAL A N 1
ATOM 2542 C CA . VAL A 1 338 ? -20.600 2.556 14.624 1.00 86.69 338 VAL A CA 1
ATOM 2543 C C . VAL A 1 338 ? -21.029 3.397 13.418 1.00 86.69 338 VAL A C 1
ATOM 2545 O O . VAL A 1 338 ? -20.191 4.021 12.768 1.00 86.69 338 VAL A O 1
ATOM 2548 N N . ASP A 1 339 ? -22.327 3.420 13.124 1.00 83.31 339 ASP A N 1
ATOM 2549 C CA . ASP A 1 339 ? -22.948 4.374 12.201 1.00 83.31 339 ASP A CA 1
ATOM 2550 C C . ASP A 1 339 ? -23.265 5.722 12.886 1.00 83.31 339 ASP A C 1
ATOM 2552 O O . ASP A 1 339 ? -23.015 5.910 14.078 1.00 83.31 339 ASP A O 1
ATOM 2556 N N . GLU A 1 340 ? -23.837 6.669 12.136 1.00 78.62 340 GLU A N 1
ATOM 2557 C CA . GLU A 1 340 ? -24.237 7.997 12.640 1.00 78.62 340 GLU A CA 1
ATOM 2558 C C . GLU A 1 340 ? -25.323 7.959 13.733 1.00 78.62 340 GLU A C 1
ATOM 2560 O O . GLU A 1 340 ? -25.574 8.968 14.385 1.00 78.62 340 GLU A O 1
ATOM 2565 N N . ASN A 1 341 ? -25.971 6.810 13.948 1.00 77.06 341 ASN A N 1
ATOM 2566 C CA . ASN A 1 341 ? -26.986 6.597 14.981 1.00 77.06 341 ASN A CA 1
ATOM 2567 C C . ASN A 1 341 ? -26.455 5.740 16.141 1.00 77.06 341 ASN A C 1
ATOM 2569 O O . ASN A 1 341 ? -27.247 5.126 16.862 1.00 77.06 341 ASN A O 1
ATOM 2573 N N . ASP A 1 342 ? -25.131 5.651 16.291 1.00 78.38 342 ASP A N 1
ATOM 2574 C CA . ASP A 1 342 ? -24.438 4.856 17.306 1.00 78.38 342 ASP A CA 1
ATOM 2575 C C . ASP A 1 342 ? -24.695 3.344 17.235 1.00 78.38 342 ASP A C 1
ATOM 2577 O O . ASP A 1 342 ? -24.445 2.614 18.200 1.00 78.38 342 ASP A O 1
ATOM 2581 N N . LYS A 1 343 ? -25.159 2.827 16.092 1.00 83.88 343 LYS A N 1
ATOM 2582 C CA . LYS A 1 343 ? -25.351 1.385 15.916 1.00 83.88 343 LYS A CA 1
ATOM 2583 C C . LYS A 1 343 ? -24.046 0.726 15.485 1.00 83.88 343 LYS A C 1
ATOM 2585 O O . LYS A 1 343 ? -23.429 1.202 14.534 1.00 83.88 343 LYS A O 1
ATOM 2590 N N . PRO A 1 344 ? -23.634 -0.388 16.112 1.00 87.44 344 PRO A N 1
ATOM 2591 C CA . PRO A 1 344 ? -22.431 -1.099 15.705 1.00 87.44 344 PRO A CA 1
ATOM 2592 C C . PRO A 1 344 ? -22.486 -1.604 14.262 1.00 87.44 344 PRO A C 1
ATOM 2594 O O . PRO A 1 344 ? -23.532 -2.069 13.804 1.00 87.44 344 PRO A O 1
ATOM 2597 N N . VAL A 1 345 ? -21.348 -1.548 13.567 1.00 90.75 345 VAL A N 1
ATOM 2598 C CA . VAL A 1 345 ? -21.238 -1.952 12.159 1.00 90.75 345 VAL A CA 1
ATOM 2599 C C . VAL A 1 345 ? -20.234 -3.092 11.997 1.00 90.75 345 VAL A C 1
ATOM 2601 O O . VAL A 1 345 ? -19.048 -2.940 12.293 1.00 90.75 345 VAL A O 1
ATOM 2604 N N . GLU A 1 346 ? -20.708 -4.232 11.494 1.00 94.38 346 GLU A N 1
ATOM 2605 C CA . GLU A 1 346 ? -19.909 -5.434 11.226 1.00 94.38 346 GLU A CA 1
ATOM 2606 C C . GLU A 1 346 ? -19.117 -5.336 9.915 1.00 94.38 346 GLU A C 1
ATOM 2608 O O . GLU A 1 346 ? -19.593 -4.790 8.920 1.00 94.38 346 GLU A O 1
ATOM 2613 N N . GLY A 1 347 ? -17.926 -5.941 9.886 1.00 93.75 347 GLY A N 1
ATOM 2614 C CA . GLY A 1 347 ? -17.189 -6.210 8.651 1.00 93.75 347 GLY A CA 1
ATOM 2615 C C . GLY A 1 347 ? -16.498 -4.996 8.030 1.00 93.75 347 GLY A C 1
ATOM 2616 O O . GLY A 1 347 ? -16.051 -5.074 6.882 1.00 93.75 347 GLY A O 1
ATOM 2617 N N . VAL A 1 348 ? -16.380 -3.897 8.772 1.00 94.69 348 VAL A N 1
ATOM 2618 C CA . VAL A 1 348 ? -15.672 -2.684 8.350 1.00 94.69 348 VAL A CA 1
ATOM 2619 C C . VAL A 1 348 ? -14.181 -2.983 8.307 1.00 94.69 348 VAL A C 1
ATOM 2621 O O . VAL A 1 348 ? -13.668 -3.584 9.242 1.00 94.69 348 VAL A O 1
ATOM 2624 N N . ASN A 1 349 ? -13.472 -2.577 7.252 1.00 95.69 349 ASN A N 1
ATOM 2625 C CA . ASN A 1 349 ? -12.015 -2.702 7.213 1.00 95.69 349 ASN A CA 1
ATOM 2626 C C . ASN A 1 349 ? -11.395 -1.548 7.994 1.00 95.69 349 ASN A C 1
ATOM 2628 O O . ASN A 1 349 ? -11.652 -0.394 7.659 1.00 95.69 349 ASN A O 1
ATOM 2632 N N . ILE A 1 350 ? -10.566 -1.854 8.988 1.00 95.81 350 ILE A N 1
ATOM 2633 C CA . ILE A 1 350 ? -9.822 -0.868 9.770 1.00 95.81 350 ILE A CA 1
ATOM 2634 C C . ILE A 1 350 ? -8.340 -1.033 9.462 1.00 95.81 350 ILE A C 1
ATOM 2636 O O . ILE A 1 350 ? -7.806 -2.132 9.598 1.00 95.81 350 ILE A O 1
ATOM 2640 N N . GLN A 1 351 ? -7.675 0.044 9.063 1.00 95.19 351 GLN A N 1
ATOM 2641 C CA . GLN A 1 351 ? -6.229 0.104 8.884 1.00 95.19 351 GLN A CA 1
ATOM 2642 C C . GLN A 1 351 ? -5.622 1.027 9.931 1.00 95.19 351 GLN A C 1
ATOM 2644 O O . GLN A 1 351 ? -6.148 2.106 10.188 1.00 95.19 351 GLN A O 1
ATOM 2649 N N . CYS A 1 352 ? -4.499 0.608 10.503 1.00 93.81 352 CYS A N 1
ATOM 2650 C CA . CYS A 1 352 ? -3.647 1.442 11.334 1.00 93.81 352 CYS A CA 1
ATOM 2651 C C . CYS A 1 352 ? -2.324 1.662 10.622 1.00 93.81 352 CYS A C 1
ATOM 2653 O O . CYS A 1 352 ? -1.716 0.716 10.119 1.00 93.81 352 CYS A O 1
ATOM 2655 N N . TYR A 1 353 ? -1.907 2.917 10.578 1.00 93.12 353 TYR A N 1
ATOM 2656 C CA . TYR A 1 353 ? -0.681 3.342 9.930 1.00 93.12 353 TYR A CA 1
ATOM 2657 C C . TYR A 1 353 ? -0.195 4.662 10.533 1.00 93.12 353 TYR A C 1
ATOM 2659 O O . TYR A 1 353 ? -0.891 5.323 11.302 1.00 93.12 353 TYR A O 1
ATOM 2667 N N . GLY A 1 354 ? 1.003 5.090 10.165 1.00 88.00 354 GLY A N 1
ATOM 2668 C CA . GLY A 1 354 ? 1.571 6.349 10.629 1.00 88.00 354 GLY A CA 1
ATOM 2669 C C . GLY A 1 354 ? 3.084 6.287 10.638 1.00 88.00 354 GLY A C 1
ATOM 2670 O O . GLY A 1 354 ? 3.674 5.225 10.445 1.00 88.00 354 GLY A O 1
ATOM 2671 N N . GLN A 1 355 ? 3.717 7.432 10.869 1.00 85.12 355 GLN A N 1
ATOM 2672 C CA . GLN A 1 355 ? 5.165 7.470 10.995 1.00 85.12 355 GLN A CA 1
ATOM 2673 C C . GLN A 1 355 ? 5.599 6.589 12.170 1.00 85.12 355 GLN A C 1
ATOM 2675 O O . GLN A 1 355 ? 5.147 6.765 13.298 1.00 85.12 355 GLN A O 1
ATOM 2680 N N . GLY A 1 356 ? 6.474 5.629 11.892 1.00 89.88 356 GLY A N 1
ATOM 2681 C CA . GLY A 1 356 ? 6.977 4.708 12.903 1.00 89.88 356 GLY A CA 1
ATOM 2682 C C . GLY A 1 356 ? 6.060 3.532 13.239 1.00 89.88 356 GLY A C 1
ATOM 2683 O O . GLY A 1 356 ? 6.490 2.639 13.959 1.00 89.88 356 GLY A O 1
ATOM 2684 N N . GLN A 1 357 ? 4.830 3.492 12.720 1.00 93.88 357 GLN A N 1
ATOM 2685 C CA . GLN A 1 357 ? 3.872 2.420 12.997 1.00 93.88 357 GLN A CA 1
ATOM 2686 C C . GLN A 1 357 ? 4.019 1.257 12.018 1.00 93.88 357 GLN A C 1
ATOM 2688 O O . GLN A 1 357 ? 4.474 1.422 10.889 1.00 93.88 357 GLN A O 1
ATOM 2693 N N . VAL A 1 358 ? 3.564 0.077 12.433 1.00 92.62 358 VAL A N 1
ATOM 2694 C CA . VAL A 1 358 ? 3.350 -1.042 11.511 1.00 92.62 358 VAL A CA 1
ATOM 2695 C C . VAL A 1 358 ? 2.063 -0.790 10.727 1.00 92.62 358 VAL A C 1
ATOM 2697 O O . VAL A 1 358 ? 1.032 -0.462 11.312 1.00 92.62 358 VAL A O 1
ATOM 2700 N N . ASN A 1 359 ? 2.099 -0.992 9.409 1.00 92.31 359 ASN A N 1
ATOM 2701 C CA . ASN A 1 359 ? 0.891 -0.973 8.586 1.00 92.31 359 ASN A CA 1
ATOM 2702 C C . ASN A 1 359 ? 0.106 -2.270 8.809 1.00 92.31 359 ASN A C 1
ATOM 2704 O O . ASN A 1 359 ? 0.399 -3.304 8.205 1.00 92.31 359 ASN A O 1
ATOM 2708 N N . ILE A 1 360 ? -0.882 -2.215 9.694 1.00 93.50 360 ILE A N 1
ATOM 2709 C CA . ILE A 1 360 ? -1.710 -3.358 10.092 1.00 93.50 360 ILE A CA 1
ATOM 2710 C C . ILE A 1 360 ? -3.172 -3.105 9.736 1.00 93.50 360 ILE A C 1
ATOM 2712 O O . ILE A 1 360 ? -3.630 -1.966 9.661 1.00 93.50 360 ILE A O 1
ATOM 2716 N N . GLN A 1 361 ? -3.922 -4.183 9.532 1.00 94.81 361 GLN A N 1
ATOM 2717 C CA . GLN A 1 361 ? -5.344 -4.108 9.225 1.00 94.81 361 GLN A CA 1
ATOM 2718 C C . GLN A 1 361 ? -6.134 -5.184 9.960 1.00 94.81 361 GLN A C 1
ATOM 2720 O O . GLN A 1 361 ? -5.622 -6.268 10.234 1.00 94.81 361 GLN A O 1
ATOM 2725 N N . THR A 1 362 ? -7.395 -4.887 10.245 1.00 96.38 362 THR A N 1
ATOM 2726 C CA . THR A 1 362 ? -8.349 -5.809 10.863 1.00 96.38 362 THR A CA 1
ATOM 2727 C C . THR A 1 362 ? -9.764 -5.530 10.354 1.00 96.38 362 THR A C 1
ATOM 2729 O O . THR A 1 362 ? -9.978 -4.597 9.575 1.00 96.38 362 THR A O 1
ATOM 2732 N N . LYS A 1 363 ? -10.735 -6.339 10.779 1.00 96.50 363 LYS A N 1
ATOM 2733 C CA . LYS A 1 363 ? -12.159 -6.101 10.523 1.00 96.50 363 LYS A CA 1
ATOM 2734 C C . LYS A 1 363 ? -12.944 -5.998 11.819 1.00 96.50 363 LYS A C 1
ATOM 2736 O O . LYS A 1 363 ? -12.596 -6.669 12.788 1.00 96.50 363 LYS A O 1
ATOM 2741 N N . SER A 1 364 ? -14.005 -5.193 11.816 1.00 94.81 364 SER A N 1
ATOM 2742 C CA . SER A 1 364 ? -14.942 -5.163 12.937 1.00 94.81 364 SER A CA 1
ATOM 2743 C C . SER A 1 364 ? -15.786 -6.442 13.008 1.00 94.81 364 SER A C 1
ATOM 2745 O O . SER A 1 364 ? -16.182 -6.998 11.979 1.00 94.81 364 SER A O 1
ATOM 2747 N N . ASP A 1 365 ? -16.060 -6.909 14.225 1.00 91.12 365 ASP A N 1
ATOM 2748 C CA . ASP A 1 365 ? -16.936 -8.050 14.502 1.00 91.12 365 ASP A CA 1
ATOM 2749 C C . ASP A 1 365 ? -18.434 -7.677 14.433 1.00 91.12 365 ASP A C 1
ATOM 2751 O O . ASP A 1 365 ? -18.805 -6.548 14.110 1.00 91.12 365 ASP A O 1
ATOM 2755 N N . LYS A 1 366 ? -19.323 -8.627 14.756 1.00 87.88 366 LYS A N 1
ATOM 2756 C CA . LYS A 1 366 ? -20.790 -8.435 14.773 1.00 87.88 366 LYS A CA 1
ATOM 2757 C C . LYS A 1 366 ? -21.272 -7.340 15.722 1.00 87.88 366 LYS A C 1
ATOM 2759 O O . LYS A 1 366 ? -22.370 -6.816 15.554 1.00 87.88 366 LYS A O 1
ATOM 2764 N N . GLN A 1 367 ? -20.484 -7.036 16.743 1.00 87.25 367 GLN A N 1
ATOM 2765 C CA . GLN A 1 367 ? -20.735 -5.996 17.730 1.00 87.25 367 GLN A CA 1
ATOM 2766 C C . GLN A 1 367 ? -19.946 -4.720 17.402 1.00 87.25 367 GLN A C 1
ATOM 2768 O O . GLN A 1 367 ? -19.864 -3.824 18.238 1.00 87.25 367 GLN A O 1
ATOM 2773 N N . GLY A 1 368 ? -19.381 -4.624 16.194 1.00 89.56 368 GLY A N 1
ATOM 2774 C CA . GLY A 1 368 ? -18.585 -3.498 15.727 1.00 89.56 368 GLY A CA 1
ATOM 2775 C C . GLY A 1 368 ? -17.192 -3.413 16.351 1.00 89.56 368 GLY A C 1
ATOM 2776 O O . GLY A 1 368 ? -16.464 -2.476 16.031 1.00 89.56 368 GLY A O 1
ATOM 2777 N N . ASN A 1 369 ? -16.790 -4.338 17.226 1.00 93.38 369 ASN A N 1
ATOM 2778 C CA . ASN A 1 369 ? -15.505 -4.243 17.914 1.00 93.38 369 ASN A CA 1
ATOM 2779 C C . ASN A 1 369 ? -14.356 -4.619 16.988 1.00 93.38 369 ASN A C 1
ATOM 2781 O O . ASN A 1 369 ? -14.484 -5.492 16.132 1.00 93.38 369 ASN A O 1
ATOM 2785 N N . PHE A 1 370 ? -13.204 -4.001 17.209 1.00 94.75 370 PHE A N 1
ATOM 2786 C CA . PHE A 1 370 ? -11.969 -4.343 16.526 1.00 94.75 370 PHE A CA 1
ATOM 2787 C C . PHE A 1 370 ? -10.785 -4.320 17.486 1.00 94.75 370 PHE A C 1
ATOM 2789 O O . PHE A 1 370 ? -10.759 -3.557 18.455 1.00 94.75 370 PHE A O 1
ATOM 2796 N N . THR A 1 371 ? -9.774 -5.118 17.154 1.00 94.00 371 THR A N 1
ATOM 2797 C CA . THR A 1 371 ? -8.491 -5.150 17.854 1.00 94.00 371 THR A CA 1
ATOM 2798 C C . THR A 1 371 ? -7.358 -5.168 16.837 1.00 94.00 371 THR A C 1
ATOM 2800 O O . THR A 1 371 ? -7.369 -5.936 15.873 1.00 94.00 371 THR A O 1
ATOM 2803 N N . LEU A 1 372 ? -6.381 -4.300 17.067 1.00 93.75 372 LEU A N 1
ATOM 2804 C CA . LEU A 1 372 ? -5.164 -4.128 16.292 1.00 93.75 372 LEU A CA 1
ATOM 2805 C C . LEU A 1 372 ? -3.978 -4.456 17.200 1.00 93.75 372 LEU A C 1
ATOM 2807 O O . LEU A 1 372 ? -3.689 -3.718 18.141 1.00 93.75 372 LEU A O 1
ATOM 2811 N N . ALA A 1 373 ? -3.320 -5.580 16.932 1.00 92.81 373 ALA A N 1
ATOM 2812 C CA . ALA A 1 373 ? -2.085 -5.971 17.605 1.00 92.81 373 ALA A CA 1
ATOM 2813 C C . ALA A 1 373 ? -0.865 -5.443 16.838 1.00 92.81 373 ALA A C 1
ATOM 2815 O O . ALA A 1 373 ? -0.960 -5.182 15.641 1.00 92.81 373 ALA A O 1
ATOM 2816 N N . LYS A 1 374 ? 0.292 -5.383 17.505 1.00 93.94 374 LYS A N 1
ATOM 2817 C CA . LYS A 1 374 ? 1.565 -4.893 16.945 1.00 93.94 374 LYS A CA 1
ATOM 2818 C C . LYS A 1 374 ? 1.577 -3.388 16.668 1.00 93.94 374 LYS A C 1
ATOM 2820 O O . LYS A 1 374 ? 2.028 -2.937 15.620 1.00 93.94 374 LYS A O 1
ATOM 2825 N N . VAL A 1 375 ? 1.070 -2.617 17.623 1.00 94.62 375 VAL A N 1
ATOM 2826 C CA . VAL A 1 375 ? 1.113 -1.153 17.600 1.00 94.62 375 VAL A CA 1
ATOM 2827 C C . VAL A 1 375 ? 2.368 -0.667 18.327 1.00 94.62 375 VAL A C 1
ATOM 2829 O O . VAL A 1 375 ? 2.753 -1.227 19.356 1.00 94.62 375 VAL A O 1
ATOM 2832 N N . CYS A 1 376 ? 3.008 0.369 17.791 1.00 94.12 376 CYS A N 1
ATOM 2833 C CA . CYS A 1 376 ? 4.131 1.046 18.429 1.00 94.12 376 CYS A CA 1
ATOM 2834 C C . CYS A 1 376 ? 3.657 2.195 19.315 1.00 94.12 376 CYS A C 1
ATOM 2836 O O . CYS A 1 376 ? 2.627 2.814 19.055 1.00 94.12 376 CYS A O 1
ATOM 2838 N N . GLU A 1 377 ? 4.450 2.533 20.327 1.00 89.81 377 GLU A N 1
ATOM 2839 C CA . GLU A 1 377 ? 4.226 3.730 21.137 1.00 89.81 377 GLU A CA 1
ATOM 2840 C C . GLU A 1 377 ? 4.377 5.024 20.312 1.00 89.81 377 GLU A C 1
ATOM 2842 O O . GLU A 1 377 ? 5.324 5.200 19.529 1.00 89.81 377 GLU A O 1
ATOM 2847 N N . GLY A 1 378 ? 3.459 5.963 20.529 1.00 85.25 378 GLY A N 1
ATOM 2848 C CA . GLY A 1 378 ? 3.402 7.255 19.854 1.00 85.25 378 GLY A CA 1
ATOM 2849 C C . GLY A 1 378 ? 2.221 7.377 18.898 1.00 85.25 378 GLY A C 1
ATOM 2850 O O . GLY A 1 378 ? 1.263 6.607 18.955 1.00 85.25 378 GLY A O 1
ATOM 2851 N N . GLU A 1 379 ? 2.272 8.391 18.036 1.00 88.00 379 GLU A N 1
ATOM 2852 C CA . GLU A 1 379 ? 1.161 8.728 17.149 1.00 88.00 379 GLU A CA 1
ATOM 2853 C C . GLU A 1 379 ? 0.801 7.599 16.176 1.00 88.00 379 GLU A C 1
ATOM 2855 O O . GLU A 1 379 ? 1.658 6.866 15.675 1.00 88.00 379 GLU A O 1
ATOM 2860 N N . LEU A 1 380 ? -0.491 7.487 15.884 1.00 90.50 380 LEU A N 1
ATOM 2861 C CA . LEU A 1 380 ? -1.044 6.562 14.908 1.00 90.50 380 LEU A CA 1
ATOM 2862 C C . LEU A 1 380 ? -2.306 7.141 14.267 1.00 90.50 380 LEU A C 1
ATOM 2864 O O . LEU A 1 380 ? -3.042 7.929 14.866 1.00 90.50 380 LEU A O 1
ATOM 2868 N N . ASN A 1 381 ? -2.565 6.711 13.039 1.00 91.06 381 ASN A N 1
ATOM 2869 C CA . ASN A 1 381 ? -3.769 7.021 12.288 1.00 91.06 381 ASN A CA 1
ATOM 2870 C C . ASN A 1 381 ? -4.558 5.737 12.070 1.00 91.06 381 ASN A C 1
ATOM 2872 O O . ASN A 1 381 ? -4.006 4.727 11.638 1.00 91.06 381 ASN A O 1
ATOM 2876 N N . LEU A 1 382 ? -5.857 5.802 12.333 1.00 92.81 382 LEU A N 1
ATOM 2877 C CA . LEU A 1 382 ? -6.820 4.773 11.994 1.00 92.81 382 LEU A CA 1
ATOM 2878 C C . LEU A 1 382 ? -7.692 5.258 10.844 1.00 92.81 382 LEU A C 1
ATOM 2880 O O . LEU A 1 382 ? -8.264 6.348 10.910 1.00 92.81 382 LEU A O 1
ATOM 2884 N N . SER A 1 383 ? -7.831 4.420 9.824 1.00 91.38 383 SER A N 1
ATOM 2885 C CA . SER A 1 383 ? -8.832 4.572 8.775 1.00 91.38 383 SER A CA 1
ATOM 2886 C C . SER A 1 383 ? -9.797 3.402 8.846 1.00 91.38 383 SER A C 1
ATOM 2888 O O . SER A 1 383 ? -9.383 2.254 8.977 1.00 91.38 383 SER A O 1
ATOM 2890 N N . ALA A 1 384 ? -11.090 3.681 8.784 1.00 92.50 384 ALA A N 1
ATOM 2891 C CA . ALA A 1 384 ? -12.124 2.672 8.637 1.00 92.50 384 ALA A CA 1
ATOM 2892 C C . ALA A 1 384 ? -12.812 2.898 7.296 1.00 92.50 384 ALA A C 1
ATOM 2894 O O . ALA A 1 384 ? -13.148 4.034 6.965 1.00 92.50 384 ALA A O 1
ATOM 2895 N N . TYR A 1 385 ? -13.035 1.841 6.522 1.00 90.12 385 TYR A N 1
ATOM 2896 C CA . TYR A 1 385 ? -13.752 1.941 5.258 1.00 90.12 385 TYR A CA 1
ATOM 2897 C C . TYR A 1 385 ? -14.615 0.711 4.985 1.00 90.12 385 TYR A C 1
ATOM 2899 O O . TYR A 1 385 ? -14.263 -0.428 5.306 1.00 90.12 385 TYR A O 1
ATOM 2907 N N . MET A 1 386 ? -15.758 0.950 4.350 1.00 85.81 386 MET A N 1
ATOM 2908 C CA . MET A 1 386 ? -16.686 -0.089 3.921 1.00 85.81 386 MET A CA 1
ATOM 2909 C C . MET A 1 386 ? -17.415 0.336 2.645 1.00 85.81 386 MET A C 1
ATOM 2911 O O . MET A 1 386 ? -17.812 1.489 2.490 1.00 85.81 386 MET A O 1
ATOM 2915 N N . HIS A 1 387 ? -17.631 -0.620 1.741 1.00 79.44 387 HIS A N 1
ATOM 2916 C CA . HIS A 1 387 ? -18.474 -0.429 0.563 1.00 79.44 387 HIS A CA 1
ATOM 2917 C C . HIS A 1 387 ? -19.886 -0.948 0.847 1.00 79.44 387 HIS A C 1
ATOM 2919 O O . HIS A 1 387 ? -20.090 -2.155 0.979 1.00 79.44 387 HIS A O 1
ATOM 2925 N N . ALA A 1 388 ? -20.863 -0.045 0.900 1.00 67.88 388 ALA A N 1
ATOM 2926 C CA . ALA A 1 388 ? -22.276 -0.358 1.081 1.00 67.88 388 ALA A CA 1
ATOM 2927 C C . ALA A 1 388 ? -23.040 -0.042 -0.219 1.00 67.88 388 ALA A C 1
ATOM 2929 O O . ALA A 1 388 ? -23.640 1.016 -0.395 1.00 67.88 388 ALA A O 1
ATOM 2930 N N . GLY A 1 389 ? -22.989 -0.960 -1.189 1.00 70.44 389 GLY A N 1
ATOM 2931 C CA . GLY A 1 389 ? -23.645 -0.767 -2.486 1.00 70.44 389 GLY A CA 1
ATOM 2932 C C . GLY A 1 389 ? -22.920 0.254 -3.370 1.00 70.44 389 GLY A C 1
ATOM 2933 O O . GLY A 1 389 ? -21.840 -0.043 -3.871 1.00 70.44 389 GLY A O 1
ATOM 2934 N N . THR A 1 390 ? -23.540 1.411 -3.624 1.00 57.78 390 THR A N 1
ATOM 2935 C CA . THR A 1 390 ? -22.930 2.543 -4.357 1.00 57.78 390 THR A CA 1
ATOM 2936 C C . THR A 1 390 ? -22.325 3.590 -3.427 1.00 57.78 390 THR A C 1
ATOM 2938 O O . THR A 1 390 ? -21.761 4.573 -3.902 1.00 57.78 390 THR A O 1
ATOM 2941 N N . GLU A 1 391 ? -22.484 3.415 -2.117 1.00 67.25 391 GLU A N 1
ATOM 2942 C CA . GLU A 1 391 ? -21.989 4.349 -1.120 1.00 67.25 391 GLU A CA 1
ATOM 2943 C C . GLU A 1 391 ? -20.699 3.816 -0.507 1.00 67.25 391 GLU A C 1
ATOM 2945 O O . GLU A 1 391 ? -20.594 2.651 -0.113 1.00 67.25 391 GLU A O 1
ATOM 2950 N N . ASN A 1 392 ? -19.703 4.691 -0.443 1.00 80.62 392 ASN A N 1
ATOM 2951 C CA . ASN A 1 392 ? -18.479 4.445 0.296 1.00 80.62 392 ASN A CA 1
ATOM 2952 C C . ASN A 1 392 ? -18.670 5.067 1.670 1.00 80.62 392 ASN A C 1
ATOM 2954 O O . ASN A 1 392 ? -18.936 6.264 1.756 1.00 80.62 392 ASN A O 1
ATOM 2958 N N . LEU A 1 393 ? -18.561 4.261 2.720 1.00 84.38 393 LEU A N 1
ATOM 2959 C CA . LEU A 1 393 ? -18.540 4.752 4.088 1.00 84.38 393 LEU A CA 1
ATOM 2960 C C . LEU A 1 393 ? -17.096 4.780 4.577 1.00 84.38 393 LEU A C 1
ATOM 2962 O O . LEU A 1 393 ? -16.356 3.820 4.347 1.00 84.38 393 LEU A O 1
ATOM 2966 N N . ASN A 1 394 ? -16.697 5.853 5.250 1.00 87.56 394 ASN A N 1
ATOM 2967 C CA . ASN A 1 394 ? -15.383 5.961 5.862 1.00 87.56 394 ASN A CA 1
ATOM 2968 C C . ASN A 1 394 ? -15.423 6.624 7.247 1.00 87.56 394 ASN A C 1
ATOM 2970 O O . ASN A 1 394 ? -16.376 7.305 7.626 1.00 87.56 394 ASN A O 1
ATOM 2974 N N . ALA A 1 395 ? -14.371 6.377 8.018 1.00 86.31 395 ALA A N 1
ATOM 2975 C CA . ALA A 1 395 ? -14.079 7.031 9.283 1.00 86.31 395 ALA A CA 1
ATOM 2976 C C . ALA A 1 395 ? -12.565 7.193 9.423 1.00 86.31 395 ALA A C 1
ATOM 2978 O O . ALA A 1 395 ? -11.791 6.410 8.870 1.00 86.31 395 ALA A O 1
ATOM 2979 N N . TRP A 1 396 ? -12.151 8.208 10.171 1.00 84.00 396 TRP A N 1
ATOM 2980 C CA . TRP A 1 396 ? -10.754 8.585 10.3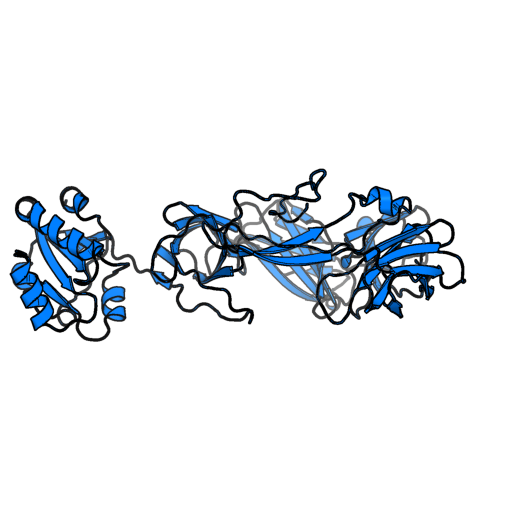33 1.00 84.00 396 TRP A CA 1
ATOM 2981 C C . TRP A 1 396 ? -10.508 9.040 11.763 1.00 84.00 396 TRP A C 1
ATOM 2983 O O . TRP A 1 396 ? -11.291 9.824 12.293 1.00 84.00 396 TRP A O 1
ATOM 2993 N N . LEU A 1 397 ? -9.418 8.583 12.376 1.00 85.31 397 LEU A N 1
ATOM 2994 C CA . LEU A 1 397 ? -9.016 9.005 13.716 1.00 85.31 397 LEU A CA 1
ATOM 2995 C C . LEU A 1 397 ? -7.494 9.087 13.813 1.00 85.31 397 LEU A C 1
ATOM 2997 O O . LEU A 1 397 ? -6.804 8.115 13.526 1.00 85.31 397 LEU A O 1
ATOM 3001 N N . ARG A 1 398 ? -6.973 10.225 14.274 1.00 84.06 398 ARG A N 1
ATOM 3002 C CA . ARG A 1 398 ? -5.573 10.364 14.695 1.00 84.06 398 ARG A CA 1
ATOM 3003 C C . ARG A 1 398 ? -5.516 10.344 16.217 1.00 84.06 398 ARG A C 1
ATOM 3005 O O . ARG A 1 398 ? -6.273 11.056 16.871 1.00 84.06 398 ARG A O 1
ATOM 3012 N N . THR A 1 399 ? -4.646 9.515 16.775 1.00 85.69 399 THR A N 1
ATOM 3013 C CA . THR A 1 399 ? -4.454 9.360 18.223 1.00 85.69 399 THR A CA 1
ATOM 3014 C C . THR A 1 399 ? -3.009 8.931 18.508 1.00 85.69 399 THR A C 1
ATOM 3016 O O . THR A 1 399 ? -2.170 8.992 17.610 1.00 85.69 399 THR A O 1
ATOM 3019 N N . ALA A 1 400 ? -2.695 8.519 19.733 1.00 85.12 400 ALA A N 1
ATOM 3020 C CA . ALA A 1 400 ? -1.395 7.974 20.102 1.00 85.12 400 ALA A CA 1
ATOM 3021 C C . ALA A 1 400 ? -1.557 6.763 21.025 1.00 85.12 400 ALA A C 1
ATOM 3023 O O . ALA A 1 400 ? -2.457 6.744 21.861 1.00 85.12 400 ALA A O 1
ATOM 3024 N N . ALA A 1 401 ? -0.698 5.757 20.858 1.00 86.31 401 ALA A N 1
ATOM 3025 C CA . ALA A 1 401 ? -0.620 4.601 21.744 1.00 86.31 401 ALA A CA 1
ATOM 3026 C C . ALA A 1 401 ? 0.451 4.807 22.839 1.00 86.31 401 ALA A C 1
ATOM 3028 O O . ALA A 1 401 ? 1.468 5.445 22.553 1.00 86.31 401 ALA A O 1
ATOM 3029 N N . PRO A 1 402 ? 0.281 4.226 24.044 1.00 85.06 402 PRO A N 1
ATOM 3030 C CA . PRO A 1 402 ? -0.865 3.418 24.471 1.00 85.06 402 PRO A CA 1
ATOM 3031 C C . PRO A 1 402 ? -2.149 4.248 24.582 1.00 85.06 402 PRO A C 1
ATOM 3033 O O . PRO A 1 402 ? -2.115 5.439 24.870 1.00 85.06 402 PRO A O 1
ATOM 3036 N N . VAL A 1 403 ? -3.286 3.608 24.312 1.00 80.25 403 VAL A N 1
ATOM 3037 C CA . VAL A 1 403 ? -4.599 4.246 24.428 1.00 80.25 403 VAL A CA 1
ATOM 3038 C C . VAL A 1 403 ? -5.253 3.732 25.708 1.00 80.25 403 VAL A C 1
ATOM 3040 O O . VAL A 1 403 ? -5.643 2.568 25.778 1.00 80.25 403 VAL A O 1
ATOM 3043 N N . ASP A 1 404 ? -5.403 4.599 26.708 1.00 64.00 404 ASP A N 1
ATOM 3044 C CA . ASP A 1 404 ? -6.043 4.266 27.997 1.00 64.00 404 ASP A CA 1
ATOM 3045 C C . ASP A 1 404 ? -7.582 4.166 27.911 1.00 64.00 404 ASP A C 1
ATOM 3047 O O . ASP A 1 404 ? -8.282 3.881 28.887 1.00 64.00 404 ASP A O 1
ATOM 3051 N N . GLU A 1 405 ? -8.128 4.458 26.736 1.00 66.12 405 GLU A N 1
ATOM 3052 C CA . GLU A 1 405 ? -9.532 4.732 26.467 1.00 66.12 405 GLU A CA 1
ATOM 3053 C C . GLU A 1 405 ? -10.028 3.912 25.268 1.00 66.12 405 GLU A C 1
ATOM 3055 O O . GLU A 1 405 ? -9.259 3.502 24.400 1.00 66.12 405 GLU A O 1
ATOM 3060 N N . GLN A 1 406 ? -11.333 3.644 25.201 1.00 71.75 406 GLN A N 1
ATOM 3061 C CA . GLN A 1 406 ? -11.884 2.877 24.084 1.00 71.75 406 GLN A CA 1
ATOM 3062 C C . GLN A 1 406 ? -12.029 3.791 22.865 1.00 71.75 406 GLN A C 1
ATOM 3064 O O . GLN A 1 406 ? -12.665 4.845 22.944 1.00 71.75 406 GLN A O 1
ATOM 3069 N N . LEU A 1 407 ? -11.469 3.387 21.725 1.00 86.38 407 LEU A N 1
ATOM 3070 C CA . LEU A 1 407 ? -11.617 4.144 20.484 1.00 86.38 407 LEU A CA 1
ATOM 3071 C C . LEU A 1 407 ? -13.003 3.924 19.874 1.00 86.38 407 LEU A C 1
ATOM 3073 O O . LEU A 1 407 ? -13.514 2.803 19.885 1.00 86.38 407 LEU A O 1
ATOM 3077 N N . LYS A 1 408 ? -13.592 4.969 19.288 1.00 86.44 408 LYS A N 1
ATOM 3078 C CA . LYS A 1 408 ? -14.811 4.854 18.481 1.00 86.44 408 LYS A CA 1
ATOM 3079 C C . LYS A 1 408 ? -14.596 5.496 17.120 1.00 86.44 408 LYS A C 1
ATOM 3081 O O . LYS A 1 408 ? -14.208 6.659 17.021 1.00 86.44 408 LYS A O 1
ATOM 3086 N N . LEU A 1 409 ? -14.895 4.732 16.080 1.00 89.31 409 LEU A N 1
ATOM 3087 C CA . LEU A 1 409 ? -14.887 5.188 14.697 1.00 89.31 409 LEU A CA 1
ATOM 3088 C C . LEU A 1 409 ? -16.338 5.316 14.233 1.00 89.31 409 LEU A C 1
ATOM 3090 O O . LEU A 1 409 ? -17.084 4.338 14.275 1.00 89.31 409 LEU A O 1
ATOM 3094 N N . VAL A 1 410 ? -16.742 6.515 13.815 1.00 87.94 410 VAL A N 1
ATOM 3095 C CA . VAL A 1 410 ? -18.105 6.783 13.329 1.00 87.94 410 VAL A CA 1
ATOM 3096 C C . VAL A 1 410 ? -18.081 6.821 11.806 1.00 87.94 410 VAL A C 1
ATOM 3098 O O . VAL A 1 410 ? -17.476 7.716 11.214 1.00 87.94 410 VAL A O 1
ATOM 3101 N N . LEU A 1 411 ? -18.700 5.824 11.173 1.00 86.81 411 LEU A N 1
ATOM 3102 C CA . LEU A 1 411 ? -18.779 5.716 9.721 1.00 86.81 411 LEU A CA 1
ATOM 3103 C C . LEU A 1 411 ? -19.754 6.733 9.146 1.00 86.81 411 LEU A C 1
ATOM 3105 O O . LEU A 1 411 ? -20.919 6.784 9.537 1.00 86.81 411 LEU A O 1
ATOM 3109 N N . LYS A 1 412 ? -19.286 7.463 8.136 1.00 81.50 412 LYS A N 1
ATOM 3110 C CA . LYS A 1 412 ? -20.101 8.385 7.348 1.00 81.50 412 LYS A CA 1
ATOM 3111 C C . LYS A 1 412 ? -19.912 8.166 5.869 1.00 81.50 412 LYS A C 1
ATOM 3113 O O . LYS A 1 412 ? -18.924 7.578 5.440 1.00 81.50 412 LYS A O 1
ATOM 3118 N N . LYS A 1 413 ? -20.852 8.678 5.081 1.00 77.69 413 LYS A N 1
ATOM 3119 C CA . LYS A 1 413 ? -20.718 8.735 3.630 1.00 77.69 413 LYS A CA 1
ATOM 3120 C C . LYS A 1 413 ? -19.483 9.549 3.258 1.00 77.69 413 LYS A C 1
ATOM 3122 O O . LYS A 1 413 ? -19.377 10.714 3.626 1.00 77.69 413 LYS A O 1
ATOM 3127 N N . ALA A 1 414 ? -18.577 8.921 2.517 1.00 65.19 414 ALA A N 1
ATOM 3128 C CA . ALA A 1 414 ? -17.392 9.564 1.989 1.00 65.19 414 ALA A CA 1
ATOM 3129 C C . ALA A 1 414 ? -17.823 10.709 1.069 1.00 65.19 414 ALA A C 1
ATOM 3131 O O . ALA A 1 414 ? -18.549 10.509 0.090 1.00 65.19 414 ALA A O 1
ATOM 3132 N N . ASP A 1 415 ? -17.385 11.914 1.395 1.00 57.16 415 ASP A N 1
ATOM 3133 C CA . ASP A 1 415 ? -17.490 13.058 0.517 1.00 57.16 415 ASP A CA 1
ATOM 3134 C C . ASP A 1 415 ? -16.505 12.881 -0.650 1.00 57.16 415 ASP A C 1
ATOM 3136 O O . ASP A 1 415 ? -15.328 12.568 -0.470 1.00 57.16 415 ASP A O 1
ATOM 3140 N N . ASN A 1 416 ? -16.975 13.085 -1.884 1.00 46.88 416 ASN A N 1
ATOM 3141 C CA . ASN A 1 416 ? -16.137 12.985 -3.090 1.00 46.88 416 ASN A CA 1
ATOM 3142 C C . ASN A 1 416 ? -14.999 14.037 -3.137 1.00 46.88 416 ASN A C 1
ATOM 3144 O O . ASN A 1 416 ? -14.243 14.070 -4.104 1.00 46.88 416 ASN A O 1
ATOM 3148 N N . SER A 1 417 ? -14.876 14.900 -2.124 1.00 44.69 417 SER A N 1
ATOM 3149 C CA . SER A 1 417 ? -13.869 15.958 -1.985 1.00 44.69 417 SER A CA 1
ATOM 3150 C C . SER A 1 417 ? -12.526 15.499 -1.406 1.00 44.69 417 SER A C 1
ATOM 3152 O O . SER A 1 417 ? -11.588 16.293 -1.382 1.00 44.69 417 SER A O 1
ATOM 3154 N N . GLY A 1 418 ? -12.391 14.251 -0.942 1.00 39.56 418 GLY A N 1
ATOM 3155 C CA . GLY A 1 418 ? -11.101 13.694 -0.506 1.00 39.56 418 GLY A CA 1
ATOM 3156 C C . GLY A 1 418 ? -10.423 14.438 0.656 1.00 39.56 418 GLY A C 1
ATOM 3157 O O . GLY A 1 418 ? -9.219 14.288 0.848 1.00 39.56 418 GLY A O 1
ATOM 3158 N N . SER A 1 419 ? -11.156 15.267 1.407 1.00 39.41 419 SER A N 1
ATOM 3159 C CA . SER A 1 419 ? -10.552 16.203 2.366 1.00 39.41 419 SER A CA 1
ATOM 3160 C C . SER A 1 419 ? -11.426 16.550 3.581 1.00 39.41 419 SER A C 1
ATOM 3162 O O . SER A 1 419 ? -11.274 17.624 4.162 1.00 39.41 419 SER A O 1
ATOM 3164 N N . SER A 1 420 ? -12.276 15.631 4.055 1.00 42.91 420 SER A N 1
ATOM 3165 C CA . SER A 1 420 ? -12.909 15.774 5.372 1.00 42.91 420 SER A CA 1
ATOM 3166 C C . SER A 1 420 ? -12.270 14.836 6.409 1.00 42.91 420 SER A C 1
ATOM 3168 O O . SER A 1 420 ? -12.526 13.636 6.489 1.00 42.91 420 SER A O 1
ATOM 3170 N N . TRP A 1 421 ? -11.388 15.399 7.238 1.00 45.44 421 TRP A N 1
ATOM 3171 C CA . TRP A 1 421 ? -11.013 14.792 8.516 1.00 45.44 421 TRP A CA 1
ATOM 3172 C C . TRP A 1 421 ? -12.286 14.710 9.358 1.00 45.44 421 TRP A C 1
ATOM 3174 O O . TRP A 1 421 ? -12.791 15.737 9.814 1.00 45.44 421 TRP A O 1
ATOM 3184 N N . ASN A 1 422 ? -12.856 13.517 9.500 1.00 48.47 422 ASN A N 1
ATOM 3185 C CA . ASN A 1 422 ? -14.161 13.355 10.127 1.00 48.47 422 ASN A CA 1
ATOM 3186 C C . ASN A 1 422 ? -14.044 13.618 11.647 1.00 48.47 422 ASN A C 1
ATOM 3188 O O . ASN A 1 422 ? -13.648 12.738 12.408 1.00 48.47 422 ASN A O 1
ATOM 3192 N N . ARG A 1 423 ? -14.340 14.853 12.087 1.00 49.50 423 ARG A N 1
ATOM 3193 C CA . ARG A 1 423 ? -14.123 15.367 13.463 1.00 49.50 423 ARG A CA 1
ATOM 3194 C C . ARG A 1 423 ? -14.973 14.693 14.556 1.00 49.50 423 ARG A C 1
ATOM 3196 O O . ARG A 1 423 ? -14.859 15.069 15.717 1.00 49.50 423 ARG A O 1
ATOM 3203 N N . GLU A 1 424 ? -15.820 13.729 14.206 1.00 53.00 424 GLU A N 1
ATOM 3204 C CA . GLU A 1 424 ? -16.711 13.025 15.142 1.00 53.00 424 GLU A CA 1
ATOM 3205 C C . GLU A 1 424 ? -16.158 11.700 15.672 1.00 53.00 424 GLU A C 1
ATOM 3207 O O . GLU A 1 424 ? -16.652 11.196 16.681 1.00 53.00 424 GLU A O 1
ATOM 3212 N N . SER A 1 425 ? -15.128 11.132 15.036 1.00 55.31 425 SER A N 1
ATOM 3213 C CA . SER A 1 425 ? -14.429 9.995 15.642 1.00 55.31 425 SER A CA 1
ATOM 3214 C C . SER A 1 425 ? -13.645 10.508 16.849 1.00 55.31 425 SER A C 1
ATOM 3216 O O . SER A 1 425 ? -12.826 11.418 16.726 1.00 55.31 425 SER A O 1
ATOM 3218 N N . THR A 1 426 ? -13.928 9.958 18.026 1.00 59.25 426 THR A N 1
ATOM 3219 C CA . THR A 1 426 ? -13.388 10.436 19.303 1.00 59.25 426 THR A CA 1
ATOM 3220 C C . THR A 1 426 ? -12.820 9.290 20.134 1.00 59.25 426 THR A C 1
ATOM 3222 O O . THR A 1 426 ? -13.112 8.108 19.930 1.00 59.25 426 THR A O 1
ATOM 3225 N N . VAL A 1 427 ? -11.960 9.662 21.077 1.00 55.16 427 VAL A N 1
ATOM 3226 C CA . VAL A 1 427 ? -11.429 8.779 22.115 1.00 55.16 427 VAL A CA 1
ATOM 3227 C C . VAL A 1 427 ? -12.391 8.864 23.310 1.00 55.16 427 VAL A C 1
ATOM 3229 O O . VAL A 1 427 ? -12.670 9.967 23.783 1.00 55.16 427 VAL A O 1
ATOM 3232 N N . PHE A 1 428 ? -12.978 7.739 23.740 1.00 57.19 428 PHE A N 1
ATOM 3233 C CA . PHE A 1 428 ? -13.990 7.729 24.805 1.00 57.19 428 PHE A CA 1
ATOM 3234 C C . PHE A 1 428 ? -13.387 7.427 26.178 1.00 57.19 428 PHE A C 1
ATOM 3236 O O . PHE A 1 428 ? -12.946 6.305 26.451 1.00 57.19 428 PHE A O 1
ATOM 3243 N N . LYS A 1 429 ? -13.534 8.387 27.098 1.00 59.69 429 LYS A N 1
ATOM 3244 C CA . LYS A 1 429 ? -13.205 8.247 28.522 1.00 59.69 429 LYS A CA 1
ATOM 3245 C C . LYS A 1 429 ? -14.092 7.212 29.211 1.00 59.69 429 LYS A C 1
ATOM 3247 O O . LYS A 1 429 ? -15.178 7.531 29.683 1.00 59.69 429 LYS A O 1
ATOM 3252 N N . SER A 1 430 ? -13.607 5.976 29.329 1.00 73.81 430 SER A N 1
ATOM 3253 C CA . SER A 1 430 ? -14.171 4.988 30.260 1.00 73.81 430 SER A CA 1
ATOM 3254 C C . SER A 1 430 ? -13.988 5.470 31.706 1.00 73.81 430 SER A C 1
ATOM 3256 O O . SER A 1 430 ? -12.883 5.876 32.101 1.00 73.81 430 SER A O 1
ATOM 3258 N N . LEU A 1 431 ? -15.054 5.403 32.503 1.00 83.12 431 LEU A N 1
ATOM 3259 C CA . LEU A 1 431 ? -15.062 5.667 33.944 1.00 83.12 431 LEU A CA 1
ATOM 3260 C C . LEU A 1 431 ? -14.907 4.386 34.774 1.00 83.12 431 LEU A C 1
ATOM 3262 O O . LEU A 1 431 ? -14.647 4.488 35.970 1.00 83.12 431 LEU A O 1
ATOM 3266 N N . LYS A 1 432 ? -15.002 3.186 34.184 1.00 84.19 432 LYS A N 1
ATOM 3267 C CA . LYS A 1 432 ? -14.817 1.909 34.895 1.00 84.19 432 LYS A CA 1
ATOM 3268 C C . LYS A 1 432 ? -13.507 1.896 35.689 1.00 84.19 432 LYS A C 1
ATOM 3270 O O . LYS A 1 432 ? -12.434 2.152 35.150 1.00 84.19 432 LYS A O 1
ATOM 3275 N N . GLY A 1 433 ? -13.600 1.586 36.980 1.00 83.00 433 GLY A N 1
ATOM 3276 C CA . GLY A 1 433 ? -12.475 1.599 37.916 1.00 83.00 433 GLY A CA 1
ATOM 3277 C C . GLY A 1 433 ? -12.101 2.984 38.458 1.00 83.00 433 GLY A C 1
ATOM 3278 O O . GLY A 1 433 ? -11.265 3.061 39.356 1.00 83.00 433 GLY A O 1
ATOM 3279 N N . LYS A 1 434 ? -12.729 4.062 37.979 1.00 87.31 434 LYS A N 1
ATOM 3280 C CA . LYS A 1 434 ? -12.554 5.440 38.457 1.00 87.31 434 LYS A CA 1
ATOM 3281 C C . LYS A 1 434 ? -13.737 5.844 39.341 1.00 87.31 434 LYS A C 1
ATOM 3283 O O . LYS A 1 434 ? -14.785 5.196 39.342 1.00 87.31 434 LYS A O 1
ATOM 3288 N N . LYS A 1 435 ? -13.568 6.910 40.124 1.00 90.69 435 LYS A N 1
ATOM 3289 C CA . LYS A 1 435 ? -14.672 7.518 40.879 1.00 90.69 435 LYS A CA 1
ATOM 3290 C C . LYS A 1 435 ? -15.634 8.190 39.897 1.00 90.69 435 LYS A C 1
ATOM 3292 O O . LYS A 1 435 ? -15.179 8.871 38.979 1.00 90.69 435 LYS A O 1
ATOM 3297 N N . LEU A 1 436 ? -16.937 7.984 40.076 1.00 89.44 436 LEU A N 1
ATOM 3298 C CA . LEU A 1 436 ? -17.969 8.640 39.280 1.00 89.44 436 LEU A CA 1
ATOM 3299 C C . LEU A 1 436 ? -17.816 10.167 39.437 1.00 89.44 436 LEU A C 1
ATOM 3301 O O . LEU A 1 436 ? -17.796 10.638 40.579 1.00 89.44 436 LEU A O 1
ATOM 3305 N N . PRO A 1 437 ? -17.677 10.934 38.339 1.00 89.44 437 PRO A N 1
ATOM 3306 C CA . PRO A 1 437 ? -17.570 12.387 38.406 1.00 89.44 437 PRO A CA 1
ATOM 3307 C C . PRO A 1 437 ? -18.777 13.015 39.105 1.00 89.44 437 PRO A C 1
ATOM 3309 O O . PRO A 1 437 ? -19.901 12.533 38.962 1.00 89.44 437 PRO A O 1
ATOM 3312 N N . GLU A 1 438 ? -18.558 14.108 39.836 1.00 86.62 438 GLU A N 1
ATOM 3313 C CA . GLU A 1 438 ? -19.655 14.844 40.467 1.00 86.62 438 GLU A CA 1
ATOM 3314 C C . GLU A 1 438 ? -20.613 15.392 39.406 1.00 86.62 438 GLU A C 1
ATOM 3316 O O . GLU A 1 438 ? -20.189 16.056 38.461 1.00 86.62 438 GLU A O 1
ATOM 3321 N N . PHE A 1 439 ? -21.904 15.107 39.573 1.00 86.50 439 PHE A N 1
ATOM 3322 C CA . PHE A 1 439 ? -22.987 15.529 38.675 1.00 86.50 439 PHE A CA 1
ATOM 3323 C C . PHE A 1 439 ? -24.001 16.454 39.364 1.00 86.50 439 PHE A C 1
ATOM 3325 O O . PHE A 1 439 ? -25.024 16.815 38.778 1.00 86.50 439 PHE A O 1
ATOM 3332 N N . GLN A 1 440 ? -23.747 16.832 40.621 1.00 79.75 440 GLN A N 1
ATOM 3333 C CA . GLN A 1 440 ? -24.584 17.782 41.345 1.00 79.75 440 GLN A CA 1
ATOM 3334 C C . GLN A 1 440 ? -24.455 19.162 40.684 1.00 79.75 440 GLN A C 1
ATOM 3336 O O . GLN A 1 440 ? -23.351 19.659 40.494 1.00 79.75 440 GLN A O 1
ATOM 3341 N N . GLY A 1 441 ? -25.585 19.750 40.288 1.00 81.38 441 GLY A N 1
ATOM 3342 C CA . GLY A 1 441 ? -25.633 20.989 39.499 1.00 81.38 441 GLY A CA 1
ATOM 3343 C C . GLY A 1 441 ? -25.782 20.770 37.988 1.00 81.38 441 GLY A C 1
ATOM 3344 O O . GLY A 1 441 ? -26.417 21.591 37.334 1.00 81.38 441 GLY A O 1
ATOM 3345 N N . ASP A 1 442 ? -25.313 19.638 37.453 1.00 87.69 442 ASP A N 1
ATOM 3346 C CA . ASP A 1 442 ? -25.497 19.276 36.036 1.00 87.69 442 ASP A CA 1
ATOM 3347 C C . ASP A 1 442 ? -26.838 18.575 35.782 1.00 87.69 442 ASP A C 1
ATOM 3349 O O . ASP A 1 442 ? -27.334 18.549 34.657 1.00 87.69 442 ASP A O 1
ATOM 3353 N N . ILE A 1 443 ? -27.426 17.971 36.818 1.00 89.75 443 ILE A N 1
ATOM 3354 C CA . ILE A 1 443 ? -28.693 17.244 36.734 1.00 89.75 443 ILE A CA 1
ATOM 3355 C C . ILE A 1 443 ? -29.651 17.786 37.797 1.00 89.75 443 ILE A C 1
ATOM 3357 O O . ILE A 1 443 ? -29.411 17.659 38.998 1.00 89.75 443 ILE A O 1
ATOM 3361 N N . ALA A 1 444 ? -30.757 18.384 37.356 1.00 86.81 444 ALA A N 1
ATOM 3362 C CA . ALA A 1 444 ? -31.788 18.916 38.240 1.00 86.81 444 ALA A CA 1
ATOM 3363 C C . ALA A 1 444 ? -32.778 17.821 38.660 1.00 86.81 444 ALA A C 1
ATOM 3365 O O . ALA A 1 444 ? -33.114 16.955 37.858 1.00 86.81 444 ALA A O 1
ATOM 3366 N N . GLY A 1 445 ? -33.295 17.898 39.891 1.00 82.75 445 GLY A N 1
ATOM 3367 C CA . GLY A 1 445 ? -34.344 16.998 40.397 1.00 82.75 445 GLY A CA 1
ATOM 3368 C C . GLY A 1 445 ? -33.848 15.754 41.144 1.00 82.75 445 GLY A C 1
ATOM 3369 O O . GLY A 1 445 ? -34.667 14.992 41.646 1.00 82.75 445 GLY A O 1
ATOM 3370 N N . ILE A 1 446 ? -32.530 15.561 41.273 1.00 84.00 446 ILE A N 1
ATOM 3371 C CA . ILE A 1 446 ? -31.957 14.463 42.065 1.00 84.00 446 ILE A CA 1
ATOM 3372 C C . ILE A 1 446 ? -31.773 14.902 43.521 1.00 84.00 446 ILE A C 1
ATOM 3374 O O . ILE A 1 446 ? -31.048 15.858 43.797 1.00 84.00 446 ILE A O 1
ATOM 3378 N N . ASP A 1 447 ? -32.352 14.147 44.457 1.00 82.56 447 ASP A N 1
ATOM 3379 C CA . ASP A 1 447 ? -32.002 14.235 45.875 1.00 82.56 447 ASP A CA 1
ATOM 3380 C C . ASP A 1 447 ? -30.742 13.403 46.164 1.00 82.56 447 ASP A C 1
ATOM 3382 O O . ASP A 1 447 ? -30.795 12.180 46.317 1.00 82.56 447 ASP A O 1
ATOM 3386 N N . VAL A 1 448 ? -29.590 14.072 46.235 1.00 78.06 448 VAL A N 1
ATOM 3387 C CA . VAL A 1 448 ? -28.282 13.434 46.460 1.00 78.06 448 VAL A CA 1
ATOM 3388 C C . VAL A 1 448 ? -28.177 12.812 47.863 1.00 78.06 448 VAL A C 1
ATOM 3390 O O . VAL A 1 448 ? -27.448 11.836 48.050 1.00 78.06 448 VAL A O 1
ATOM 3393 N N . ASN A 1 449 ? -28.949 13.296 48.842 1.00 78.81 449 ASN A N 1
ATOM 3394 C CA . ASN A 1 449 ? -28.938 12.731 50.194 1.00 78.81 449 ASN A CA 1
ATOM 3395 C C . ASN A 1 449 ? -29.561 11.329 50.221 1.00 78.81 449 ASN A C 1
ATOM 3397 O O . ASN A 1 449 ? -29.082 10.457 50.945 1.00 78.81 449 ASN A O 1
ATOM 3401 N N . SER A 1 450 ? -30.562 11.071 49.370 1.00 77.31 450 SER A N 1
ATOM 3402 C CA . SER A 1 450 ? -31.224 9.760 49.254 1.00 77.31 450 SER A CA 1
ATOM 3403 C C . SER A 1 450 ? -30.297 8.623 48.782 1.00 77.31 450 SER A C 1
ATOM 3405 O O . SER A 1 450 ? -30.600 7.439 48.983 1.00 77.31 450 SER A O 1
ATOM 3407 N N . ILE A 1 451 ? -29.149 8.981 48.188 1.00 82.75 451 ILE A N 1
ATOM 3408 C CA . ILE A 1 451 ? -28.162 8.061 47.608 1.00 82.75 451 ILE A CA 1
ATOM 3409 C C . ILE A 1 451 ? -26.806 8.072 48.329 1.00 82.75 451 ILE A C 1
ATOM 3411 O O . ILE A 1 451 ? -25.874 7.394 47.881 1.00 82.75 451 ILE A O 1
ATOM 3415 N N . ALA A 1 452 ? -26.663 8.819 49.426 1.00 83.19 452 ALA A N 1
ATOM 3416 C CA . ALA A 1 452 ? -25.438 8.844 50.224 1.00 83.19 452 ALA A CA 1
ATOM 3417 C C . ALA A 1 452 ? -25.158 7.459 50.844 1.00 83.19 452 ALA A C 1
ATOM 3419 O O . ALA A 1 452 ? -26.067 6.787 51.323 1.00 83.19 452 ALA A O 1
ATOM 3420 N N . GLY A 1 453 ? -23.905 6.993 50.783 1.00 83.50 453 GLY A N 1
ATOM 3421 C CA . GLY A 1 453 ? -23.474 5.694 51.333 1.00 83.50 453 GLY A CA 1
ATOM 3422 C C . GLY A 1 453 ? -23.969 4.437 50.597 1.00 83.50 453 GLY A C 1
ATOM 3423 O O . GLY A 1 453 ? -23.400 3.366 50.784 1.00 83.50 453 GLY A O 1
ATOM 3424 N N . LYS A 1 454 ? -24.977 4.548 49.723 1.00 90.69 454 LYS A N 1
ATOM 3425 C CA . LYS A 1 454 ? -25.523 3.428 48.937 1.00 90.69 454 LYS A CA 1
ATOM 3426 C C . LYS A 1 454 ? -24.719 3.159 47.667 1.00 90.69 454 LYS A C 1
ATOM 3428 O O . LYS A 1 454 ? -24.102 4.071 47.106 1.00 90.69 454 LYS A O 1
ATOM 3433 N N . LYS A 1 455 ? -24.795 1.937 47.142 1.00 95.25 455 LYS A N 1
ATOM 3434 C CA . LYS A 1 455 ? -24.393 1.645 45.752 1.00 95.25 455 LYS A CA 1
ATOM 3435 C C . LYS A 1 455 ? -25.338 2.389 44.802 1.00 95.25 455 LYS A C 1
ATOM 3437 O O . LYS A 1 455 ? -26.473 2.690 45.175 1.00 95.25 455 LYS A O 1
ATOM 3442 N N . LEU A 1 456 ? -24.889 2.741 43.601 1.00 94.75 456 LEU A N 1
ATOM 3443 C CA . LEU A 1 456 ? -25.703 3.526 42.666 1.00 94.75 456 LEU A CA 1
ATOM 3444 C C . LEU A 1 456 ? -25.900 2.778 41.351 1.00 94.75 456 LEU A C 1
ATOM 3446 O O . LEU A 1 456 ? -24.935 2.296 40.766 1.00 94.75 456 LEU A O 1
ATOM 3450 N N . VAL A 1 457 ? -27.141 2.748 40.877 1.00 96.38 457 VAL A N 1
ATOM 3451 C CA . VAL A 1 457 ? -27.515 2.400 39.506 1.00 96.38 457 VAL A CA 1
ATOM 3452 C C . VAL A 1 457 ? -28.015 3.678 38.842 1.00 96.38 457 VAL A C 1
ATOM 3454 O O . VAL A 1 457 ? -29.120 4.145 39.117 1.00 96.38 457 VAL A O 1
ATOM 3457 N N . LEU A 1 458 ? -27.186 4.272 37.991 1.00 95.38 458 LEU A N 1
ATOM 3458 C CA . LEU A 1 458 ? -27.517 5.487 37.254 1.00 95.38 458 LEU A CA 1
ATOM 3459 C C . LEU A 1 458 ? -27.947 5.103 35.838 1.00 95.38 458 LEU A C 1
ATOM 3461 O O . LEU A 1 458 ? -27.141 4.565 35.081 1.00 95.38 458 LEU A O 1
ATOM 3465 N N . CYS A 1 459 ? -29.206 5.352 35.482 1.00 96.44 459 CYS A N 1
ATOM 3466 C CA . CYS A 1 459 ? -29.765 5.009 34.176 1.00 96.44 459 CYS A CA 1
ATOM 3467 C C . CYS A 1 459 ? -30.072 6.273 33.373 1.00 96.44 459 CYS A C 1
ATOM 3469 O O . CYS A 1 459 ? -31.066 6.957 33.624 1.00 96.44 459 CYS A O 1
ATOM 3471 N N . PHE A 1 460 ? -29.252 6.547 32.364 1.00 96.00 460 PHE A N 1
ATOM 3472 C CA . PHE A 1 460 ? -29.523 7.578 31.371 1.00 96.00 460 PHE A CA 1
ATOM 3473 C C . PHE A 1 460 ? -30.512 7.040 30.349 1.00 96.00 460 PHE A C 1
ATOM 3475 O O . PHE A 1 460 ? -30.306 5.962 29.787 1.00 96.00 460 PHE A O 1
ATOM 3482 N N . PHE A 1 461 ? -31.592 7.771 30.111 1.00 94.69 461 PHE A N 1
ATOM 3483 C CA . PHE A 1 461 ? -32.679 7.325 29.251 1.00 94.69 461 PHE A CA 1
ATOM 3484 C C . PHE A 1 461 ? -33.273 8.493 28.455 1.00 94.69 461 PHE A C 1
ATOM 3486 O O . PHE A 1 461 ? -33.055 9.660 28.778 1.00 94.69 461 PHE A O 1
ATOM 3493 N N . ASP A 1 462 ? -34.011 8.166 27.398 1.00 93.69 462 ASP A N 1
ATOM 3494 C CA . ASP A 1 462 ? -34.902 9.097 26.710 1.00 93.69 462 ASP A CA 1
ATOM 3495 C C . ASP A 1 462 ? -36.324 8.521 26.715 1.00 93.69 462 ASP A C 1
ATOM 3497 O O . ASP A 1 462 ? -36.575 7.469 26.123 1.00 93.69 462 ASP A O 1
ATOM 3501 N N . MET A 1 463 ? -37.271 9.198 27.371 1.00 91.56 463 MET A N 1
ATOM 3502 C CA . MET A 1 463 ? -38.681 8.783 27.424 1.00 91.56 463 MET A CA 1
ATOM 3503 C C . MET A 1 463 ? -39.305 8.541 26.035 1.00 91.56 463 MET A C 1
ATOM 3505 O O . MET A 1 463 ? -40.191 7.690 25.888 1.00 91.56 463 MET A O 1
ATOM 3509 N N . ASN A 1 464 ? -38.803 9.199 24.986 1.00 89.94 464 ASN A N 1
ATOM 3510 C CA . ASN A 1 464 ? -39.288 9.022 23.618 1.00 89.94 464 ASN A CA 1
ATOM 3511 C C . ASN A 1 464 ? -38.758 7.739 22.952 1.00 89.94 464 ASN A C 1
ATOM 3513 O O . ASN A 1 464 ? -39.395 7.204 22.038 1.00 89.94 464 ASN A O 1
ATOM 3517 N N . GLN A 1 465 ? -37.675 7.146 23.461 1.00 89.50 465 GLN A N 1
ATOM 3518 C CA . GLN A 1 465 ? -37.076 5.934 22.903 1.00 89.50 465 GLN A CA 1
ATOM 3519 C C . GLN A 1 465 ? -37.664 4.649 23.498 1.00 89.50 465 GLN A C 1
ATOM 3521 O O . GLN A 1 465 ? -37.650 4.410 24.706 1.00 89.50 465 GLN A O 1
ATOM 3526 N N . ARG A 1 466 ? -38.133 3.742 22.628 1.00 88.81 466 ARG A N 1
ATOM 3527 C CA . ARG A 1 466 ? -38.669 2.431 23.045 1.00 88.81 466 ARG A CA 1
ATOM 3528 C C . ARG A 1 466 ? -37.663 1.599 23.866 1.00 88.81 466 ARG A C 1
ATOM 3530 O O . ARG A 1 466 ? -38.095 1.056 24.885 1.00 88.81 466 ARG A O 1
ATOM 3537 N N . PRO A 1 467 ? -36.366 1.497 23.496 1.00 82.75 467 PRO A N 1
ATOM 3538 C CA . PRO A 1 467 ? -35.373 0.791 24.312 1.00 82.75 467 PRO A CA 1
ATOM 3539 C C . PRO A 1 467 ? -35.184 1.411 25.703 1.00 82.75 467 PRO A C 1
ATOM 3541 O O . PRO A 1 467 ? -35.080 0.691 26.693 1.00 82.75 467 PRO A O 1
ATOM 3544 N N . SER A 1 468 ? -35.215 2.740 25.806 1.00 93.88 468 SER A N 1
ATOM 3545 C CA . SER A 1 468 ? -35.122 3.453 27.083 1.00 93.88 468 SER A CA 1
ATOM 3546 C C . SER A 1 468 ? -36.324 3.199 27.988 1.00 93.88 468 SER A C 1
ATOM 3548 O O . SER A 1 468 ? -36.146 2.873 29.159 1.00 93.88 468 SER A O 1
ATOM 3550 N N . ARG A 1 469 ? -37.548 3.239 27.444 1.00 94.25 469 ARG A N 1
ATOM 3551 C CA . ARG A 1 469 ? -38.755 2.875 28.206 1.00 94.25 469 ARG A CA 1
ATOM 3552 C C . ARG A 1 469 ? -38.720 1.424 28.690 1.00 94.25 469 ARG A C 1
ATOM 3554 O O . ARG A 1 469 ? -39.156 1.138 29.801 1.00 94.25 469 ARG A O 1
ATOM 3561 N N . PHE A 1 470 ? -38.182 0.509 27.877 1.00 92.19 470 PHE A N 1
ATOM 3562 C CA . PHE A 1 470 ? -37.965 -0.880 28.290 1.00 92.19 470 PHE A CA 1
ATOM 3563 C C . PHE A 1 470 ? -37.007 -0.969 29.485 1.00 92.19 470 PHE A C 1
ATOM 3565 O O . PHE A 1 470 ? -37.335 -1.642 30.458 1.00 92.19 470 PHE A O 1
ATOM 3572 N N . ALA A 1 471 ? -35.872 -0.264 29.444 1.00 94.00 471 ALA A N 1
ATOM 3573 C CA . ALA A 1 471 ? -34.903 -0.263 30.539 1.00 94.00 471 ALA A CA 1
ATOM 3574 C C . ALA A 1 471 ? -35.493 0.259 31.854 1.00 94.00 471 ALA A C 1
ATOM 3576 O O . ALA A 1 471 ? -35.330 -0.385 32.886 1.00 94.00 471 ALA A O 1
ATOM 3577 N N . VAL A 1 472 ? -36.235 1.371 31.815 1.00 96.50 472 VAL A N 1
ATOM 3578 C CA . VAL A 1 472 ? -36.903 1.927 33.006 1.00 96.50 472 VAL A CA 1
ATOM 3579 C C . VAL A 1 472 ? -37.909 0.936 33.598 1.00 96.50 472 VAL A C 1
ATOM 3581 O O . VAL A 1 472 ? -37.940 0.730 34.814 1.00 96.50 472 VAL A O 1
ATOM 3584 N N . ARG A 1 473 ? -38.705 0.271 32.752 1.00 95.75 473 ARG A N 1
ATOM 3585 C CA . ARG A 1 473 ? -39.664 -0.747 33.201 1.00 95.75 473 ARG A CA 1
ATOM 3586 C C . ARG A 1 473 ? -38.969 -1.958 33.820 1.00 95.75 473 ARG A C 1
ATOM 3588 O O . ARG A 1 473 ? -39.437 -2.473 34.830 1.00 95.75 473 ARG A O 1
ATOM 3595 N N . GLU A 1 474 ? -37.860 -2.402 33.237 1.00 96.06 474 GLU A N 1
ATOM 3596 C CA . GLU A 1 474 ? -37.113 -3.547 33.757 1.00 96.06 474 GLU A CA 1
ATOM 3597 C C . GLU A 1 474 ? -36.448 -3.228 35.100 1.00 96.06 474 GLU A C 1
ATOM 3599 O O . GLU A 1 474 ? -36.563 -4.010 36.038 1.00 96.06 474 GLU A O 1
ATOM 3604 N N . LEU A 1 475 ? -35.856 -2.039 35.246 1.00 96.62 475 LEU A N 1
ATOM 3605 C CA . LEU A 1 475 ? -35.353 -1.568 36.539 1.00 96.62 475 LEU A CA 1
ATOM 3606 C C . LEU A 1 475 ? -36.474 -1.499 37.582 1.00 96.62 475 LEU A C 1
ATOM 3608 O O . LEU A 1 475 ? -36.274 -1.906 38.722 1.00 96.62 475 LEU A O 1
ATOM 3612 N N . THR A 1 476 ? -37.667 -1.043 37.186 1.00 95.94 476 THR A N 1
ATOM 3613 C CA . THR A 1 476 ? -38.846 -0.985 38.068 1.00 95.94 476 THR A CA 1
ATOM 3614 C C . THR A 1 476 ? -39.247 -2.378 38.550 1.00 95.94 476 THR A C 1
ATOM 3616 O O . THR A 1 476 ? -39.505 -2.561 39.739 1.00 95.94 476 THR A O 1
ATOM 3619 N N . ARG A 1 477 ? -39.230 -3.378 37.658 1.00 95.75 477 ARG A N 1
ATOM 3620 C CA . ARG A 1 477 ? -39.487 -4.786 38.000 1.00 95.75 477 ARG A CA 1
ATOM 3621 C C . ARG A 1 477 ? -38.468 -5.327 39.009 1.00 95.75 477 ARG A C 1
ATOM 3623 O O . ARG A 1 477 ? -38.840 -6.093 39.889 1.00 95.75 477 ARG A O 1
ATOM 3630 N N . LEU A 1 478 ? -37.208 -4.913 38.886 1.00 95.19 478 LEU A N 1
ATOM 3631 C CA . LEU A 1 478 ? -36.089 -5.360 39.719 1.00 95.19 478 LEU A CA 1
ATOM 3632 C C . LEU A 1 478 ? -35.927 -4.575 41.032 1.00 95.19 478 LEU A C 1
ATOM 3634 O O . LEU A 1 478 ? -35.004 -4.861 41.792 1.00 95.19 478 LEU A O 1
ATOM 3638 N N . LYS A 1 479 ? -36.797 -3.598 41.328 1.00 94.12 479 LYS A N 1
ATOM 3639 C CA . LYS A 1 479 ? -36.658 -2.674 42.469 1.00 94.12 479 LYS A CA 1
ATOM 3640 C C . LYS A 1 479 ? -36.270 -3.374 43.776 1.00 94.12 479 LYS A C 1
ATOM 3642 O O . LYS A 1 479 ? -35.269 -3.007 44.381 1.00 94.12 479 LYS A O 1
ATOM 3647 N N . THR A 1 480 ? -37.048 -4.369 44.202 1.00 94.12 480 THR A N 1
ATOM 3648 C CA . THR A 1 480 ? -36.858 -5.038 45.500 1.00 94.12 480 THR A CA 1
ATOM 3649 C C . THR A 1 480 ? -35.512 -5.762 45.584 1.00 94.12 480 THR A C 1
ATOM 3651 O O . THR A 1 480 ? -34.872 -5.753 46.630 1.00 94.12 480 THR A O 1
ATOM 3654 N N . GLU A 1 481 ? -35.045 -6.341 44.477 1.00 95.38 481 GLU A N 1
ATOM 3655 C CA . GLU A 1 481 ? -33.746 -7.019 44.400 1.00 95.38 481 GLU A CA 1
ATOM 3656 C C . GLU A 1 481 ? -32.578 -6.016 44.421 1.00 95.38 481 GLU A C 1
ATOM 3658 O O . GLU A 1 481 ? -31.551 -6.269 45.051 1.00 95.38 481 GLU A O 1
ATOM 3663 N N . ILE A 1 482 ? -32.742 -4.853 43.775 1.00 94.81 482 ILE A N 1
ATOM 3664 C CA . ILE A 1 482 ? -31.759 -3.757 43.811 1.00 94.81 482 ILE A CA 1
ATOM 3665 C C . ILE A 1 482 ? -31.649 -3.193 45.237 1.00 94.81 482 ILE A C 1
ATOM 3667 O O . ILE A 1 482 ? -30.541 -3.022 45.750 1.00 94.81 482 ILE A O 1
ATOM 3671 N N . GLU A 1 483 ? -32.784 -2.955 45.899 1.00 92.81 483 GLU A N 1
ATOM 3672 C CA . GLU A 1 483 ? -32.839 -2.454 47.278 1.00 92.81 483 GLU A CA 1
ATOM 3673 C C . GLU A 1 483 ? -32.217 -3.445 48.273 1.00 92.81 483 GLU A C 1
ATOM 3675 O O . GLU A 1 483 ? -31.449 -3.031 49.142 1.00 92.81 483 GLU A O 1
ATOM 3680 N N . ALA A 1 484 ? -32.457 -4.751 48.101 1.00 94.12 484 ALA A N 1
ATOM 3681 C CA . ALA A 1 484 ? -31.851 -5.805 48.920 1.00 94.12 484 ALA A CA 1
ATOM 3682 C C . ALA A 1 484 ? -30.314 -5.858 48.814 1.00 94.12 484 ALA A C 1
ATOM 3684 O O . ALA A 1 484 ? -29.649 -6.361 49.716 1.00 94.12 484 ALA A O 1
ATOM 3685 N N . LYS A 1 485 ? -29.736 -5.319 47.732 1.00 94.62 485 LYS A N 1
ATOM 3686 C CA . LYS A 1 485 ? -28.283 -5.189 47.535 1.00 94.62 485 LYS A CA 1
ATOM 3687 C C . LYS A 1 485 ? -27.715 -3.837 47.992 1.00 94.62 485 LYS A C 1
ATOM 3689 O O . LYS A 1 485 ? -26.567 -3.522 47.660 1.00 94.62 485 LYS A O 1
ATOM 3694 N N . GLU A 1 486 ? -28.501 -3.055 48.736 1.00 94.12 486 GLU A N 1
ATOM 3695 C CA . GLU A 1 486 ? -28.161 -1.715 49.240 1.00 94.12 486 GLU A CA 1
ATOM 3696 C C . GLU A 1 486 ? -27.838 -0.707 48.121 1.00 94.12 486 GLU A C 1
ATOM 3698 O O . GLU A 1 486 ? -27.027 0.214 48.282 1.00 94.12 486 GLU A O 1
ATOM 3703 N N . ALA A 1 487 ? -28.467 -0.883 46.955 1.00 94.44 487 ALA A N 1
ATOM 3704 C CA . ALA A 1 487 ? -28.320 0.004 45.812 1.00 94.44 487 ALA A CA 1
ATOM 3705 C C . ALA A 1 487 ? -29.538 0.924 45.646 1.00 94.44 487 ALA A C 1
ATOM 3707 O O . ALA A 1 487 ? -30.680 0.532 45.872 1.00 94.44 487 ALA A O 1
ATOM 3708 N N . ALA A 1 488 ? -29.287 2.163 45.226 1.00 93.81 488 ALA A N 1
ATOM 3709 C CA . ALA A 1 488 ? -30.313 3.117 44.822 1.00 93.81 488 ALA A CA 1
ATOM 3710 C C . ALA A 1 488 ? -30.317 3.283 43.298 1.00 93.81 488 ALA A C 1
ATOM 3712 O O . ALA A 1 488 ? -29.256 3.272 42.670 1.00 93.81 488 ALA A O 1
ATOM 3713 N N . VAL A 1 489 ? -31.499 3.481 42.711 1.00 94.69 489 VAL A N 1
ATOM 3714 C CA . VAL A 1 489 ? -31.659 3.764 41.278 1.00 94.69 489 VAL A CA 1
ATOM 3715 C C . VAL A 1 489 ? -31.964 5.241 41.082 1.00 94.69 489 VAL A C 1
ATOM 3717 O O . VAL A 1 489 ? -32.873 5.773 41.718 1.00 94.69 489 VAL A O 1
ATOM 3720 N N . ILE A 1 490 ? -31.235 5.881 40.170 1.00 93.75 490 ILE A N 1
ATOM 3721 C CA . ILE A 1 490 ? -31.528 7.231 39.692 1.00 93.75 490 ILE A CA 1
ATOM 3722 C C . ILE A 1 490 ? -31.699 7.190 38.180 1.00 93.75 490 ILE A C 1
ATOM 3724 O O . ILE A 1 490 ? -30.832 6.700 37.452 1.00 93.75 490 ILE A O 1
ATOM 3728 N N . LEU A 1 491 ? -32.822 7.724 37.713 1.00 94.81 491 LEU A N 1
ATOM 3729 C CA . LEU A 1 491 ? -33.092 7.899 36.294 1.00 94.81 491 LEU A CA 1
ATOM 3730 C C . LEU A 1 491 ? -32.659 9.296 35.860 1.00 94.81 491 LEU A C 1
ATOM 3732 O O . LEU A 1 491 ? -32.911 10.274 36.559 1.00 94.81 491 LEU A O 1
ATOM 3736 N N . VAL A 1 492 ? -32.025 9.402 34.698 1.00 95.00 492 VAL A N 1
ATOM 3737 C CA . VAL A 1 492 ? -31.588 10.680 34.133 1.00 95.00 492 VAL A CA 1
ATOM 3738 C C . VAL A 1 492 ? -32.141 10.806 32.723 1.00 95.00 492 VAL A C 1
ATOM 3740 O O . VAL A 1 492 ? -31.698 10.096 31.820 1.00 95.00 492 VAL A O 1
ATOM 3743 N N . GLN A 1 493 ? -33.101 11.710 32.525 1.00 94.62 493 GLN A N 1
ATOM 3744 C CA . GLN A 1 493 ? -33.568 12.063 31.189 1.00 94.62 493 GLN A CA 1
ATOM 3745 C C . GLN A 1 493 ? -32.436 12.817 30.482 1.00 94.62 493 GLN A C 1
ATOM 3747 O O . GLN A 1 493 ? -32.093 13.947 30.840 1.00 94.62 493 GLN A O 1
ATOM 3752 N N . ALA A 1 494 ? -31.822 12.144 29.512 1.00 90.44 494 ALA A N 1
ATOM 3753 C CA . ALA A 1 494 ? -30.603 12.592 28.847 1.00 90.44 494 ALA A CA 1
ATOM 3754 C C . ALA A 1 494 ? -30.867 13.344 27.532 1.00 90.44 494 ALA A C 1
ATOM 3756 O O . ALA A 1 494 ? -29.975 14.023 27.026 1.00 90.44 494 ALA A O 1
ATOM 3757 N N . ALA A 1 495 ? -32.079 13.221 26.984 1.00 83.94 495 ALA A N 1
ATOM 3758 C CA . ALA A 1 495 ? -32.554 14.023 25.861 1.00 83.94 495 ALA A CA 1
ATOM 3759 C C . ALA A 1 495 ? -33.262 15.291 26.360 1.00 83.94 495 ALA A C 1
ATOM 3761 O O . ALA A 1 495 ? -33.901 15.271 27.414 1.00 83.94 495 ALA A O 1
ATOM 3762 N N . SER A 1 496 ? -33.181 16.374 25.582 1.00 81.81 496 SER A N 1
ATOM 3763 C CA . SER A 1 496 ? -33.840 17.643 25.909 1.00 81.81 496 SER A CA 1
ATOM 3764 C C . SER A 1 496 ? -35.347 17.443 26.094 1.00 81.81 496 SER A C 1
ATOM 3766 O O . SER A 1 496 ? -36.036 16.968 25.190 1.00 81.81 496 SER A O 1
ATOM 3768 N N . ALA A 1 497 ? -35.849 17.776 27.281 1.00 81.81 497 ALA A N 1
ATOM 3769 C CA . ALA A 1 497 ? -37.257 17.687 27.640 1.00 81.81 497 ALA A CA 1
ATOM 3770 C C . ALA A 1 497 ? -37.584 18.709 28.736 1.00 81.81 497 ALA A C 1
ATOM 3772 O O . ALA A 1 497 ? -36.726 19.054 29.552 1.00 81.81 497 ALA A O 1
ATOM 3773 N N . GLN A 1 498 ? -38.831 19.183 28.767 1.00 81.75 498 GLN A N 1
ATOM 3774 C CA . GLN A 1 498 ? -39.309 20.036 29.854 1.00 81.75 498 GLN A CA 1
ATOM 3775 C C . GLN A 1 498 ? -39.538 19.214 31.129 1.00 81.75 498 GLN A C 1
ATOM 3777 O O . GLN A 1 498 ? -39.892 18.034 31.076 1.00 81.75 498 GLN A O 1
ATOM 3782 N N . LYS A 1 499 ? -39.308 19.842 32.287 1.00 81.12 499 LYS A N 1
ATOM 3783 C CA . LYS A 1 499 ? -39.273 19.151 33.580 1.00 81.12 499 LYS A CA 1
ATOM 3784 C C . LYS A 1 499 ? -40.605 18.539 33.988 1.00 81.12 499 LYS A C 1
ATOM 3786 O O . LYS A 1 499 ? -40.655 17.377 34.377 1.00 81.12 499 LYS A O 1
ATOM 3791 N N . ASP A 1 500 ? -41.664 19.312 33.845 1.00 85.31 500 ASP A N 1
ATOM 3792 C CA . ASP A 1 500 ? -43.046 18.906 34.068 1.00 85.31 500 ASP A CA 1
ATOM 3793 C C . ASP A 1 500 ? -43.452 17.709 33.196 1.00 85.31 500 ASP A C 1
ATOM 3795 O O . ASP A 1 500 ? -44.107 16.791 33.685 1.00 85.31 500 ASP A O 1
ATOM 3799 N N . VAL A 1 501 ? -43.006 17.658 31.936 1.00 88.50 501 VAL A N 1
ATOM 3800 C CA . VAL A 1 501 ? -43.302 16.536 31.027 1.00 88.50 501 VAL A CA 1
ATOM 3801 C C . VAL A 1 501 ? -42.667 15.236 31.522 1.00 88.50 501 VAL A C 1
ATOM 3803 O O . VAL A 1 501 ? -43.333 14.202 31.568 1.00 88.50 501 VAL A O 1
ATOM 3806 N N . VAL A 1 502 ? -41.396 15.279 31.930 1.00 87.00 502 VAL A N 1
ATOM 3807 C CA . VAL A 1 502 ? -40.696 14.095 32.457 1.00 87.00 502 VAL A CA 1
ATOM 3808 C C . VAL A 1 502 ? -41.308 13.653 33.786 1.00 87.00 502 VAL A C 1
ATOM 3810 O O . VAL A 1 502 ? -41.538 12.463 33.986 1.00 87.00 502 VAL A O 1
ATOM 3813 N N . GLU A 1 503 ? -41.617 14.591 34.684 1.00 86.88 503 GLU A N 1
ATOM 3814 C CA . GLU A 1 503 ? -42.256 14.290 35.970 1.00 86.88 503 GLU A CA 1
ATOM 3815 C C . GLU A 1 503 ? -43.643 13.662 35.798 1.00 86.88 503 GLU A C 1
ATOM 3817 O O . GLU A 1 503 ? -43.976 12.703 36.499 1.00 86.88 503 GLU A O 1
ATOM 3822 N N . ASN A 1 504 ? -44.443 14.160 34.853 1.00 89.38 504 ASN A N 1
ATOM 3823 C CA . ASN A 1 504 ? -45.743 13.579 34.528 1.00 89.38 504 ASN A CA 1
ATOM 3824 C C . ASN A 1 504 ? -45.589 12.174 33.944 1.00 89.38 504 ASN A C 1
ATOM 3826 O O . ASN A 1 504 ? -46.264 11.257 34.405 1.00 89.38 504 ASN A O 1
ATOM 3830 N N . TRP A 1 505 ? -44.643 11.969 33.023 1.00 92.38 505 TRP A N 1
ATOM 3831 C CA . TRP A 1 505 ? -44.371 10.646 32.463 1.00 92.38 505 TRP A CA 1
ATOM 3832 C C . TRP A 1 505 ? -43.956 9.633 33.543 1.00 92.38 505 TRP A C 1
ATOM 3834 O O . TRP A 1 505 ? -44.468 8.517 33.579 1.00 92.38 505 TRP A O 1
ATOM 3844 N N . ILE A 1 506 ? -43.079 10.025 34.473 1.00 90.25 506 ILE A N 1
ATOM 3845 C CA . ILE A 1 506 ? -42.653 9.184 35.605 1.00 90.25 506 ILE A CA 1
ATOM 3846 C C . ILE A 1 506 ? -43.848 8.776 36.481 1.00 90.25 506 ILE A C 1
ATOM 3848 O O . ILE A 1 506 ? -43.959 7.603 36.850 1.00 90.25 506 ILE A O 1
ATOM 3852 N N . LYS A 1 507 ? -44.762 9.715 36.770 1.00 89.88 507 LYS A N 1
ATOM 3853 C CA . LYS A 1 507 ? -45.998 9.448 37.525 1.00 89.88 507 LYS A CA 1
ATOM 3854 C C . LYS A 1 507 ? -46.938 8.512 36.766 1.00 89.88 507 LYS A C 1
ATOM 3856 O O . LYS A 1 507 ? -47.389 7.524 37.334 1.00 89.88 507 LYS A O 1
ATOM 3861 N N . GLU A 1 508 ? -47.197 8.781 35.488 1.00 91.69 508 GLU A N 1
ATOM 3862 C CA . GLU A 1 508 ? -48.073 7.962 34.637 1.00 91.69 508 GLU A CA 1
ATOM 3863 C C . GLU A 1 508 ? -47.577 6.520 34.496 1.00 91.69 508 GLU A C 1
ATOM 3865 O O . GLU A 1 508 ? -48.371 5.582 34.461 1.00 91.69 508 GLU A O 1
ATOM 3870 N N . GLN A 1 509 ? -46.258 6.328 34.432 1.00 91.00 509 GLN A N 1
ATOM 3871 C CA . GLN A 1 509 ? -45.646 5.004 34.337 1.00 91.00 509 GLN A CA 1
ATOM 3872 C C . GLN A 1 509 ? -45.476 4.309 35.701 1.00 91.00 509 GLN A C 1
ATOM 3874 O O . GLN A 1 509 ? -44.944 3.199 35.742 1.00 91.00 509 GLN A O 1
ATOM 3879 N N . ASN A 1 510 ? -45.924 4.926 36.804 1.00 90.69 510 ASN A N 1
ATOM 3880 C CA . ASN A 1 510 ? -45.761 4.434 38.178 1.00 90.69 510 ASN A CA 1
ATOM 3881 C C . ASN A 1 510 ? -44.305 4.062 38.513 1.00 90.69 510 ASN A C 1
ATOM 3883 O O . ASN A 1 510 ? -44.035 3.042 39.153 1.00 90.69 510 ASN A O 1
ATOM 3887 N N . VAL A 1 511 ? -43.350 4.872 38.050 1.00 92.19 511 VAL A N 1
ATOM 3888 C CA . VAL A 1 511 ? -41.923 4.594 38.233 1.00 92.19 511 VAL A CA 1
ATOM 3889 C C . VAL A 1 511 ? -41.507 4.962 39.665 1.00 92.19 511 VAL A C 1
ATOM 3891 O O . VAL A 1 511 ? -41.650 6.117 40.063 1.00 92.19 511 VAL A O 1
ATOM 3894 N N . PRO A 1 512 ? -40.963 4.020 40.460 1.00 91.56 512 PRO A N 1
ATOM 3895 C CA . PRO A 1 512 ? -40.744 4.203 41.896 1.00 91.56 512 PRO A CA 1
ATOM 3896 C C . PRO A 1 512 ? -39.382 4.833 42.239 1.00 91.56 512 PRO A C 1
ATOM 3898 O O . PRO A 1 512 ? -38.913 4.694 43.369 1.00 91.56 512 PRO A O 1
ATOM 3901 N N . PHE A 1 513 ? -38.716 5.466 41.272 1.00 91.19 513 PHE A N 1
ATOM 3902 C CA . PHE A 1 513 ? -37.348 5.973 41.398 1.00 91.19 513 PHE A CA 1
ATOM 3903 C C . PHE A 1 513 ? -37.292 7.489 41.256 1.00 91.19 513 PHE A C 1
ATOM 3905 O O . PHE A 1 513 ? -38.096 8.086 40.542 1.00 91.19 513 PHE A O 1
ATOM 3912 N N . GLY A 1 514 ? -36.284 8.101 41.881 1.00 86.69 514 GLY A N 1
ATOM 3913 C CA . GLY A 1 514 ? -35.955 9.498 41.623 1.00 86.69 514 GLY A CA 1
ATOM 3914 C C . GLY A 1 514 ? -35.517 9.687 40.169 1.00 86.69 514 GLY A C 1
ATOM 3915 O O . GLY A 1 514 ? -34.704 8.912 39.654 1.00 86.69 514 GLY A O 1
ATOM 3916 N N . ALA A 1 515 ? -36.047 10.720 39.518 1.00 89.94 515 ALA A N 1
ATOM 3917 C CA . ALA A 1 515 ? -35.697 11.086 38.154 1.00 89.94 515 ALA A CA 1
ATOM 3918 C C . ALA A 1 515 ? -35.160 12.517 38.111 1.00 89.94 515 ALA A C 1
ATOM 3920 O O . ALA A 1 515 ? -35.741 13.430 38.694 1.00 89.94 515 ALA A O 1
ATOM 3921 N N . GLY A 1 516 ? -34.049 12.700 37.409 1.00 90.44 516 GLY A N 1
ATOM 3922 C CA . GLY A 1 516 ? -33.459 13.998 37.133 1.00 90.44 516 GLY A CA 1
ATOM 3923 C C . GLY A 1 516 ? -33.359 14.283 35.642 1.00 90.44 516 GLY A C 1
ATOM 3924 O O . GLY A 1 516 ? -33.539 13.400 34.802 1.00 90.44 516 GLY A O 1
ATOM 3925 N N . ILE A 1 517 ? -33.052 15.535 35.315 1.00 92.25 517 ILE A N 1
ATOM 3926 C CA . ILE A 1 517 ? -32.941 16.022 33.937 1.00 92.25 517 ILE A CA 1
ATOM 3927 C C . ILE A 1 517 ? -31.647 16.803 33.796 1.00 92.25 517 ILE A C 1
ATOM 3929 O O . ILE A 1 517 ? -31.349 17.663 34.632 1.00 92.25 517 ILE A O 1
ATOM 3933 N N . ILE A 1 518 ? -30.893 16.505 32.740 1.00 91.44 518 ILE A N 1
ATOM 3934 C CA . ILE A 1 518 ? -29.654 17.219 32.433 1.00 91.44 518 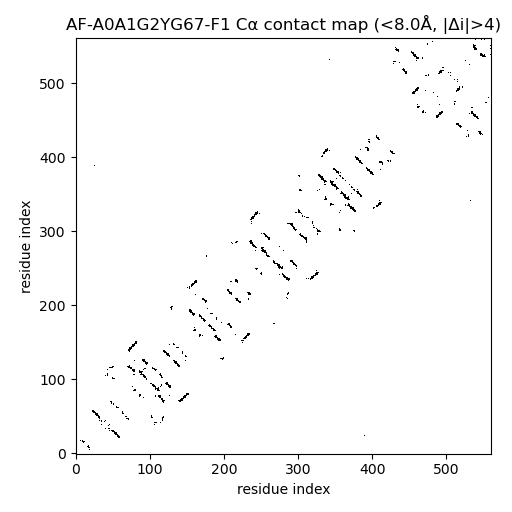ILE A CA 1
ATOM 3935 C C . ILE A 1 518 ? -29.951 18.706 32.189 1.00 91.44 518 ILE A C 1
ATOM 3937 O O . ILE A 1 518 ? -30.884 19.056 31.469 1.00 91.44 518 ILE A O 1
ATOM 3941 N N . GLN A 1 519 ? -29.149 19.575 32.796 1.00 85.19 519 GLN A N 1
ATOM 3942 C CA . GLN A 1 519 ? -29.161 21.020 32.599 1.00 85.19 519 GLN A CA 1
ATOM 3943 C C . GLN A 1 519 ? -27.999 21.441 31.690 1.00 85.19 519 GLN A C 1
ATOM 3945 O O . GLN A 1 519 ? -26.920 20.851 31.722 1.00 85.19 519 GLN A O 1
ATOM 3950 N N . GLY A 1 520 ? -28.205 22.492 30.893 1.00 80.81 520 GLY A N 1
ATOM 3951 C CA . GLY A 1 520 ? -27.172 23.037 30.010 1.00 80.81 520 GLY A CA 1
ATOM 3952 C C . GLY A 1 520 ? -26.881 22.165 28.783 1.00 80.81 520 GLY A C 1
ATOM 3953 O O . GLY A 1 520 ? -27.791 21.690 28.107 1.00 80.81 520 GLY A O 1
ATOM 3954 N N . ASP A 1 521 ? -25.599 22.011 28.453 1.00 80.62 521 ASP A N 1
ATOM 3955 C CA . ASP A 1 521 ? -25.129 21.300 27.259 1.00 80.62 521 ASP A CA 1
ATOM 3956 C C . ASP A 1 521 ? -25.144 19.777 27.486 1.00 80.62 521 ASP A C 1
ATOM 3958 O O . ASP A 1 521 ? -24.247 19.208 28.119 1.00 80.62 521 ASP A O 1
ATOM 3962 N N . ALA A 1 522 ? -26.186 19.119 26.971 1.00 80.69 522 ALA A N 1
ATOM 3963 C CA . ALA A 1 522 ? -26.428 17.697 27.190 1.00 80.69 522 ALA A CA 1
ATOM 3964 C C . ALA A 1 522 ? -25.286 16.795 26.695 1.00 80.69 522 ALA A C 1
ATOM 3966 O O . ALA A 1 522 ? -25.000 15.777 27.328 1.00 80.69 522 ALA A O 1
ATOM 3967 N N . GLU A 1 523 ? -24.605 17.162 25.605 1.00 77.81 523 GLU A N 1
ATOM 3968 C CA . GLU A 1 523 ? -23.478 16.378 25.090 1.00 77.81 523 GLU A CA 1
ATOM 3969 C C . GLU A 1 523 ? -22.265 16.475 26.015 1.00 77.81 523 GLU A C 1
ATOM 3971 O O . GLU A 1 523 ? -21.633 15.458 26.306 1.00 77.81 523 GLU A O 1
ATOM 3976 N N . LYS A 1 524 ? -21.979 17.661 26.570 1.00 78.94 524 LYS A N 1
ATOM 3977 C CA . LYS A 1 524 ? -20.891 17.821 27.550 1.00 78.94 524 LYS A CA 1
ATOM 3978 C C . LYS A 1 524 ? -21.136 17.024 28.825 1.00 78.94 524 LYS A C 1
ATOM 3980 O O . LYS A 1 524 ? -20.210 16.380 29.317 1.00 78.94 524 LYS A O 1
ATOM 3985 N N . VAL A 1 525 ? -22.361 17.038 29.351 1.00 83.81 525 VAL A N 1
ATOM 3986 C CA . VAL A 1 525 ? -22.701 16.291 30.575 1.00 83.81 525 VAL A CA 1
ATOM 3987 C C . VAL A 1 525 ? -22.651 14.781 30.324 1.00 83.81 525 VAL A C 1
ATOM 3989 O O . VAL A 1 525 ? -22.053 14.050 31.115 1.00 83.81 525 VAL A O 1
ATOM 3992 N N . LYS A 1 526 ? -23.192 14.305 29.193 1.00 85.25 526 LYS A N 1
ATOM 3993 C CA . LYS A 1 526 ? -23.091 12.894 28.783 1.00 85.25 526 LYS A CA 1
ATOM 3994 C C . LYS A 1 526 ? -21.639 12.445 28.621 1.00 85.25 526 LYS A C 1
ATOM 3996 O O . LYS A 1 526 ? -21.274 11.395 29.146 1.00 85.25 526 LYS A O 1
ATOM 4001 N N . ALA A 1 527 ? -20.801 13.251 27.968 1.00 78.00 527 ALA A N 1
ATOM 4002 C CA . ALA A 1 527 ? -19.379 12.963 27.804 1.00 78.00 527 ALA A CA 1
ATOM 4003 C C . ALA A 1 527 ? -18.638 12.931 29.151 1.00 78.00 527 ALA A C 1
ATOM 4005 O O . ALA A 1 527 ? -17.875 12.000 29.411 1.00 78.00 527 ALA A O 1
ATOM 4006 N N . LYS A 1 528 ? -18.905 13.900 30.041 1.00 84.31 528 LYS A N 1
ATOM 4007 C CA . LYS A 1 528 ? -18.359 13.940 31.408 1.00 84.31 528 LYS A CA 1
ATOM 4008 C C . LYS A 1 528 ? -18.710 12.675 32.196 1.00 84.31 528 LYS A C 1
ATOM 4010 O O . LYS A 1 528 ? -17.864 12.166 32.924 1.00 84.31 528 LYS A O 1
ATOM 4015 N N . LEU A 1 529 ? -19.933 12.168 32.043 1.00 87.31 529 LEU A N 1
ATOM 4016 C CA . LEU A 1 529 ? -20.446 10.999 32.764 1.00 87.31 529 LEU A CA 1
ATOM 4017 C C . LEU A 1 529 ? -20.269 9.672 32.007 1.00 87.31 529 LEU A C 1
ATOM 4019 O O . LEU A 1 529 ? -20.800 8.655 32.444 1.00 87.31 529 LEU A O 1
ATOM 4023 N N . GLY A 1 530 ? -19.507 9.650 30.907 1.00 81.88 530 GLY A N 1
ATOM 4024 C CA . GLY A 1 530 ? -19.178 8.417 30.183 1.00 81.88 530 GLY A CA 1
ATOM 4025 C C . GLY A 1 530 ? -20.381 7.734 29.517 1.00 81.88 530 GLY A C 1
ATOM 4026 O O . GLY A 1 530 ? -20.394 6.510 29.376 1.00 81.88 530 GLY A O 1
ATOM 4027 N N . VAL A 1 531 ? -21.411 8.495 29.135 1.00 85.69 531 VAL A N 1
ATOM 4028 C CA . VAL A 1 531 ? -22.632 7.984 28.490 1.00 85.69 531 VAL A CA 1
ATOM 4029 C C . VAL A 1 531 ? -22.371 7.733 27.005 1.00 85.69 531 VAL A C 1
ATOM 4031 O O . VAL A 1 531 ? -22.086 8.670 26.263 1.00 85.69 531 VAL A O 1
ATOM 4034 N N . LYS A 1 532 ? -22.473 6.470 26.564 1.00 71.19 532 LYS A N 1
ATOM 4035 C CA . LYS A 1 532 ? -22.115 6.044 25.191 1.00 71.19 532 LYS A CA 1
ATOM 4036 C C . LYS A 1 532 ? -23.308 5.797 24.253 1.00 71.19 532 LYS A C 1
ATOM 4038 O O . LYS A 1 532 ? -23.093 5.563 23.070 1.00 71.19 532 LYS A O 1
ATOM 4043 N N . GLY A 1 533 ? -24.536 5.814 24.773 1.00 80.38 533 GLY A N 1
ATOM 4044 C CA . GLY A 1 533 ? -25.785 5.563 24.042 1.00 80.38 533 GLY A CA 1
ATOM 4045 C C . GLY A 1 533 ? -26.993 5.696 24.972 1.00 80.38 533 GLY A C 1
ATOM 4046 O O . GLY A 1 533 ? -26.811 6.011 26.142 1.00 80.38 533 GLY A O 1
ATOM 4047 N N . LEU A 1 534 ? -28.220 5.477 24.492 1.00 86.38 534 LEU A N 1
ATOM 4048 C CA . LEU A 1 534 ? -29.414 5.447 25.347 1.00 86.38 534 LEU A CA 1
ATOM 4049 C C . LEU A 1 534 ? -30.239 4.173 25.084 1.00 86.38 534 LEU A C 1
ATOM 4051 O O . LEU A 1 534 ? -30.458 3.811 23.929 1.00 86.38 534 LEU A O 1
ATOM 4055 N N . PRO A 1 535 ? -30.722 3.483 26.134 1.00 92.25 535 PRO A N 1
ATOM 4056 C CA . PRO A 1 535 ? -30.389 3.707 27.538 1.00 92.25 535 PRO A CA 1
ATOM 4057 C C . PRO A 1 535 ? -28.925 3.351 27.850 1.00 92.25 535 PRO A C 1
ATOM 4059 O O . PRO A 1 535 ? -28.333 2.495 27.197 1.00 92.25 535 PRO A O 1
ATOM 4062 N N . TRP A 1 536 ? -28.358 3.975 28.880 1.00 94.56 536 TRP A N 1
ATOM 4063 C CA . TRP A 1 536 ? -27.028 3.640 29.396 1.00 94.56 536 TRP A CA 1
ATOM 4064 C C . TRP A 1 536 ? -27.062 3.537 30.908 1.00 94.56 536 TRP A C 1
ATOM 4066 O O . TRP A 1 536 ? -27.476 4.477 31.585 1.00 94.56 536 TRP A O 1
ATOM 4076 N N . ILE A 1 537 ? -26.631 2.392 31.432 1.00 96.56 537 ILE A N 1
ATOM 4077 C CA . ILE A 1 537 ? -26.668 2.103 32.864 1.00 96.56 537 ILE A CA 1
ATOM 4078 C C . ILE A 1 537 ? -25.243 2.021 33.401 1.00 96.56 537 ILE A C 1
ATOM 4080 O O . ILE A 1 537 ? -24.424 1.249 32.899 1.00 96.56 537 ILE A O 1
ATOM 4084 N N . ILE A 1 538 ? -24.966 2.808 34.436 1.00 95.56 538 ILE A N 1
ATOM 4085 C CA . ILE A 1 538 ? -23.712 2.804 35.188 1.00 95.56 538 ILE A CA 1
ATOM 4086 C C . ILE A 1 538 ? -23.994 2.244 36.580 1.00 95.56 538 ILE A C 1
ATOM 4088 O O . ILE A 1 538 ? -24.941 2.671 37.240 1.00 95.56 538 ILE A O 1
ATOM 4092 N N . VAL A 1 539 ? -23.165 1.304 37.031 1.00 96.12 539 VAL A N 1
ATOM 4093 C CA . VAL A 1 539 ? -23.257 0.699 38.365 1.00 96.12 539 VAL A CA 1
ATOM 4094 C C . VAL A 1 539 ? -22.011 1.058 39.166 1.00 96.12 539 VAL A C 1
ATOM 4096 O O . VAL A 1 539 ? -20.888 0.845 38.698 1.00 96.12 539 VAL A O 1
ATOM 4099 N N . THR A 1 540 ? -22.190 1.587 40.377 1.00 95.19 540 THR A N 1
ATOM 4100 C CA . THR A 1 540 ? -21.091 1.954 41.283 1.00 95.19 540 THR A CA 1
ATOM 4101 C C . THR A 1 540 ? -21.134 1.180 42.591 1.00 95.19 540 THR A C 1
ATOM 4103 O O . THR A 1 540 ? -22.194 0.725 43.018 1.00 95.19 540 THR A O 1
ATOM 4106 N N . ASP A 1 541 ? -19.996 1.120 43.280 1.00 93.69 541 ASP A N 1
ATOM 4107 C CA . ASP A 1 541 ? -19.944 0.685 44.678 1.00 93.69 541 ASP A CA 1
ATOM 4108 C C . ASP A 1 541 ? -20.400 1.802 45.640 1.00 93.69 541 ASP A C 1
ATOM 4110 O O . ASP A 1 541 ? -20.792 2.898 45.213 1.00 93.69 541 ASP A O 1
ATOM 4114 N N . SER A 1 542 ? -20.362 1.526 46.947 1.00 91.50 542 SER A N 1
ATOM 4115 C CA . SER A 1 542 ? -20.711 2.477 48.013 1.00 91.50 542 SER A CA 1
ATOM 4116 C C . SER A 1 542 ? -19.763 3.683 48.095 1.00 91.50 542 SER A C 1
ATOM 4118 O O . SER A 1 542 ? -20.171 4.747 48.557 1.00 91.50 542 SER A O 1
ATOM 4120 N N . SER A 1 543 ? -18.534 3.572 47.573 1.00 89.69 543 SER A N 1
ATOM 4121 C CA . SER A 1 543 ? -17.564 4.676 47.453 1.00 89.69 543 SER A CA 1
ATOM 4122 C C . SER A 1 543 ? -17.742 5.518 46.178 1.00 89.69 543 SER A C 1
ATOM 4124 O O . SER A 1 543 ? -16.980 6.458 45.930 1.00 89.69 543 SER A O 1
ATOM 4126 N N . LYS A 1 544 ? -18.767 5.197 45.373 1.00 91.25 544 LYS A N 1
ATOM 4127 C CA . LYS A 1 544 ? -19.045 5.765 44.045 1.00 91.25 544 LYS A CA 1
ATOM 4128 C C . LYS A 1 544 ? -17.962 5.462 43.010 1.00 91.25 544 LYS A C 1
ATOM 4130 O O . LYS A 1 544 ? -17.850 6.174 42.014 1.00 91.25 544 LYS A O 1
ATOM 4135 N N . LYS A 1 545 ? -17.177 4.400 43.190 1.00 93.25 545 LYS A N 1
ATOM 4136 C CA . LYS A 1 545 ? -16.296 3.885 42.138 1.00 93.25 545 LYS A CA 1
ATOM 4137 C C . LYS A 1 545 ? -17.128 3.109 41.124 1.00 93.25 545 LYS A C 1
ATOM 4139 O O . LYS A 1 545 ? -17.943 2.269 41.500 1.00 93.25 545 LYS A O 1
ATOM 4144 N N . VAL A 1 546 ? -16.938 3.385 39.838 1.00 93.38 546 VAL A N 1
ATOM 4145 C CA . VAL A 1 546 ? -17.689 2.729 38.762 1.00 93.38 546 VAL A CA 1
ATOM 4146 C C . VAL A 1 546 ? -17.212 1.284 38.609 1.00 93.38 546 VAL A C 1
ATOM 4148 O O . VAL A 1 546 ? -16.048 1.032 38.295 1.00 93.38 546 VAL A O 1
ATOM 4151 N N . ILE A 1 547 ? -18.118 0.330 38.820 1.00 92.94 547 ILE A N 1
ATOM 4152 C CA . ILE A 1 547 ? -17.860 -1.113 38.698 1.00 92.94 547 ILE A CA 1
ATOM 4153 C C . ILE A 1 547 ? -18.145 -1.577 37.264 1.00 92.94 547 ILE A C 1
ATOM 4155 O O . ILE A 1 547 ? -17.418 -2.412 36.718 1.00 92.94 547 ILE A O 1
ATOM 4159 N N . ALA A 1 548 ? -19.188 -1.020 36.644 1.00 89.75 548 ALA A N 1
ATOM 4160 C CA . ALA A 1 548 ? -19.613 -1.355 35.292 1.00 89.75 548 ALA A CA 1
ATOM 4161 C C . ALA A 1 548 ? -20.350 -0.192 34.612 1.00 89.75 548 ALA A C 1
ATOM 4163 O O . ALA A 1 548 ? -20.919 0.677 35.271 1.00 89.75 548 ALA A O 1
ATOM 4164 N N . GLU A 1 549 ? -20.357 -0.216 33.282 1.00 90.81 549 GLU A N 1
ATOM 4165 C CA . GLU A 1 549 ? -20.983 0.773 32.401 1.00 90.81 549 GLU A CA 1
ATOM 4166 C C . GLU A 1 549 ? -21.671 0.047 31.247 1.00 90.81 549 GLU A C 1
ATOM 4168 O O . GLU A 1 549 ? -21.220 -1.031 30.854 1.00 90.81 549 GLU A O 1
ATOM 4173 N N . GLY A 1 550 ? -22.726 0.635 30.683 1.00 85.69 550 GLY A N 1
ATOM 4174 C CA . GLY A 1 550 ? -23.457 0.040 29.562 1.00 85.69 550 GLY A CA 1
ATOM 4175 C C . GLY A 1 550 ? -24.147 -1.273 29.917 1.00 85.69 550 GLY A C 1
ATOM 4176 O O . GLY A 1 550 ? -24.328 -2.129 29.056 1.00 85.69 550 GLY A O 1
ATOM 4177 N N . VAL A 1 551 ? -24.492 -1.452 31.193 1.00 90.94 551 VAL A N 1
ATOM 4178 C CA . VAL A 1 551 ? -25.065 -2.699 31.704 1.00 90.94 551 VAL A CA 1
ATOM 4179 C C . VAL A 1 551 ? -26.454 -2.899 31.103 1.00 90.94 551 VAL A C 1
ATOM 4181 O O . VAL A 1 551 ? -27.281 -1.985 31.118 1.00 90.94 551 VAL A O 1
ATOM 4184 N N . ALA A 1 552 ? -26.734 -4.094 30.580 1.00 86.62 552 ALA A N 1
ATOM 4185 C CA . ALA A 1 552 ? -28.081 -4.417 30.130 1.00 86.62 552 ALA A CA 1
ATOM 4186 C C . ALA A 1 552 ? -29.041 -4.406 31.338 1.00 86.62 552 ALA A C 1
ATOM 4188 O O . ALA A 1 552 ? -28.679 -4.943 32.385 1.00 86.62 552 ALA A O 1
ATOM 4189 N N . PRO A 1 553 ? -30.274 -3.874 31.224 1.00 88.94 553 PRO A N 1
ATOM 4190 C CA . PRO A 1 553 ? -31.187 -3.745 32.366 1.00 88.94 553 PRO A CA 1
ATOM 4191 C C . PRO A 1 553 ? -31.408 -5.052 33.145 1.00 88.94 553 PRO A C 1
ATOM 4193 O O . PRO A 1 553 ? -31.419 -5.045 34.371 1.00 88.94 553 PRO A O 1
ATOM 4196 N N . ALA A 1 554 ? -31.493 -6.182 32.438 1.00 86.25 554 ALA A N 1
ATOM 4197 C CA . ALA A 1 554 ? -31.676 -7.504 33.037 1.00 86.25 554 ALA A CA 1
ATOM 4198 C C . ALA A 1 554 ? -30.442 -8.032 33.804 1.00 86.25 554 ALA A C 1
ATOM 4200 O O . ALA A 1 554 ? -30.580 -8.940 34.610 1.00 86.25 554 ALA A O 1
ATOM 4201 N N . GLN A 1 555 ? -29.246 -7.479 33.569 1.00 91.06 555 GLN A N 1
ATOM 4202 C CA . GLN A 1 555 ? -27.976 -7.914 34.179 1.00 91.06 555 GLN A CA 1
ATOM 4203 C C . GLN A 1 555 ? -27.563 -7.056 35.386 1.00 91.06 555 GLN A C 1
ATOM 4205 O O . GLN A 1 555 ? -26.500 -7.263 35.976 1.00 91.06 555 GLN A O 1
ATOM 4210 N N . VAL A 1 556 ? -28.371 -6.058 35.755 1.00 93.56 556 VAL A N 1
ATOM 4211 C CA . VAL A 1 556 ? -28.024 -5.093 36.809 1.00 93.56 556 VAL A CA 1
ATOM 4212 C C . VAL A 1 556 ? -27.824 -5.782 38.161 1.00 93.56 556 VAL A C 1
ATOM 4214 O O . VAL A 1 556 ? -26.855 -5.474 38.852 1.00 93.56 556 VAL A O 1
ATOM 4217 N N . ILE A 1 557 ? -28.666 -6.757 38.510 1.00 93.75 557 ILE A N 1
ATOM 4218 C CA . ILE A 1 557 ? -28.584 -7.488 39.787 1.00 93.75 557 ILE A CA 1
ATOM 4219 C C . ILE A 1 557 ? -27.266 -8.251 39.929 1.00 93.75 557 ILE A C 1
ATOM 4221 O O . ILE A 1 557 ? -26.610 -8.146 40.968 1.00 93.75 557 ILE A O 1
ATOM 4225 N N . ASP A 1 558 ? -26.844 -8.945 38.874 1.00 90.00 558 ASP A N 1
ATOM 4226 C CA . ASP A 1 558 ? -25.586 -9.703 38.850 1.00 90.00 558 ASP A CA 1
ATOM 4227 C C . ASP A 1 558 ? -24.358 -8.786 38.932 1.00 90.00 558 ASP A C 1
ATOM 4229 O O . ASP A 1 558 ? -23.277 -9.191 39.362 1.00 90.00 558 ASP A O 1
ATOM 4233 N N . THR A 1 559 ? -24.526 -7.528 38.526 1.00 89.81 559 THR A N 1
ATOM 4234 C CA . THR A 1 559 ? -23.447 -6.542 38.446 1.00 89.81 559 THR A CA 1
ATOM 4235 C C . THR A 1 559 ? -23.241 -5.780 39.754 1.00 89.81 559 THR A C 1
ATOM 4237 O O . THR A 1 559 ? -22.121 -5.353 40.048 1.00 89.81 559 THR A O 1
ATOM 4240 N N . ILE A 1 560 ? -24.295 -5.604 40.556 1.00 90.38 560 ILE A N 1
ATOM 4241 C CA . ILE A 1 560 ? -24.195 -4.988 41.881 1.00 90.38 560 ILE A CA 1
ATOM 4242 C C . ILE A 1 560 ? -23.494 -5.985 42.816 1.00 90.38 560 ILE A C 1
ATOM 4244 O O . ILE A 1 560 ? -24.095 -6.969 43.267 1.00 90.38 560 ILE A O 1
ATOM 4248 N N . LYS A 1 561 ? -22.210 -5.719 43.073 1.00 76.69 561 LYS A N 1
ATOM 4249 C CA . LYS A 1 561 ? -21.354 -6.494 43.978 1.00 76.69 561 LYS A CA 1
ATOM 4250 C C . LYS A 1 561 ? -21.570 -6.107 45.426 1.00 76.69 561 LYS A C 1
ATOM 4252 O O . LYS A 1 561 ? -21.724 -4.895 45.697 1.00 76.69 561 LYS A O 1
#

pLDDT: mean 85.44, std 12.42, range [24.44, 98.38]

Nearest PDB structures (foldseek):
  4grf-assembly1_A  TM=8.127E-01  e=5.658E-06  Phocaeicola vulgatus ATCC 8482
  2lrn-assembly1_A  TM=8.117E-01  e=8.805E-06  Bacteroides sp. 4_3_47FAA
  5um7-assembly1_A  TM=8.159E-01  e=2.017E-05  Streptococcus gordonii str. Challis substr. CH1
  3erw-assembly1_A  TM=7.933E-01  e=1.709E-05  Bacillus subtilis
  3hcz-assembly1_A  TM=7.346E-01  e=5.875E-04  Cytophaga hutchinsonii ATCC 33406

Secondary structure (DSSP, 8-state):
-PPTT-------TTS-----S--SEEEEEEE--S--HHHHHTTPPPSS--EEEEEEE-TT------PPP---EEEEEEEE-TTS-B--S-EEEEE-TTSTT--EEEE--TTSEEEEEE-SEEEEEEETT-S-EEEEEE-TT-EEEEEEE-----EEEEEEEETTS-B-TT-EEEEGGGTEEEE--TTSEEEEEGGG----SS--EEEEEEETTTTEEEEEEE-TT-SEEEEEEEEPEEEEEEEEETTS-B-TTPEEEEEEEETTEEEE-SS-EEP-TTSEEEEEEEPTT-EEEEEEE-TTB-EEEEEEEEGGG-BTTEEEPPPEEE-B--EEEEEEEE-TTS-B-TT-EEEEE-TT---EEEE--TTSEEEEEEEPSEEEEEEEEEEETTEEEEEEEEEEES-SSEEEEE-EEPPTTS----TT-EEE---TTSBPPP-BTTEET--GGGGTTSEEEEEEE-TT-HHHHHHHHHHHHTHHHHHHTTEEEEEEE-S---HHHHHHHHHHTT--SEEEEE-S-HHHHHHHTT--SSSEEEEE-TT-BEEEES--GGGHHHH--

Sequence (561 aa):
MGPVGLKKTVTDANGIAQFKMLAPKTYTISITDGTSKEDVKKGKLPRWAPVNEKVVIKAGETTKSQVRLSTGGVIEVTVLDGKKAPVKETLVYAHNPTGGFSGASGYTDANGIARLRVLPGSYQVQMQNARLSEQVEVEQGQTAKLTLEGKNPVKITGIARDGQGKPVAGAKMSLPYYGWTAETDAQGQFTLDTSSFGPMRNEAQVLVVRHEERNLAAIIDVDEDVNQMEVKLENGIIARGIVNDVNDKPIQGATLNVTVWNSSRGWSLNNGVKTDANGHYNIKALVPDRKYSFNATADGYGQGYSNNIEAGEAENSVIEVEPITLKLATLTVSGIVVDENDKPVEGVNIQCYGQGQVNIQTKSDKQGNFTLAKVCEGELNLSAYMHAGTENLNAWLRTAAPVDEQLKLVLKKADNSGSSWNRESTVFKSLKGKKLPEFQGDIAGIDVNSIAGKKLVLCFFDMNQRPSRFAVRELTRLKTEIEAKEAAVILVQAASAQKDVVENWIKEQNVPFGAGIIQGDAEKVKAKLGVKGLPWIIVTDSSKKVIAEGVAPAQVIDTIK

Solvent-accessible surface area (backbone atoms only — not comparable to full-atom values): 30606 Å² total; per-residue (Å²): 132,78,78,88,82,80,83,85,78,69,59,47,98,85,68,55,67,79,85,78,91,71,75,61,43,78,45,75,49,73,56,79,80,74,72,44,76,66,43,26,65,72,62,51,68,61,71,48,18,66,47,77,45,82,45,75,41,54,79,99,58,86,77,85,84,84,86,81,85,41,58,22,10,33,42,39,37,38,33,25,30,73,84,69,45,55,40,52,74,44,45,33,39,33,37,38,89,88,50,82,95,64,50,35,65,22,26,16,37,88,76,3,43,20,55,28,42,32,58,58,45,61,29,42,34,29,44,68,53,46,89,62,64,48,79,47,71,33,46,72,75,37,74,34,77,50,76,47,76,37,78,51,71,35,58,26,38,34,39,29,21,36,86,86,69,47,58,37,48,63,27,40,32,36,31,76,93,75,72,44,70,52,59,22,38,88,71,4,36,45,75,45,74,45,69,81,46,66,66,72,84,95,66,84,43,54,42,37,37,33,25,58,94,80,25,24,12,35,76,43,78,54,59,80,88,48,54,64,48,78,44,66,25,38,79,21,29,31,42,34,40,38,32,23,32,85,82,73,46,54,37,54,59,26,34,36,36,40,29,43,39,61,85,96,46,70,42,72,78,58,91,51,50,59,19,40,88,74,5,37,42,76,46,55,24,34,51,63,75,34,36,28,33,39,39,36,36,39,93,64,32,7,29,20,71,48,70,77,46,53,41,66,75,36,58,95,47,34,38,83,45,76,72,29,50,27,40,58,16,77,40,68,51,51,32,37,30,21,37,90,82,70,44,56,37,55,66,32,39,35,37,37,35,46,83,43,27,37,82,42,74,43,55,21,37,86,74,3,37,35,67,46,71,44,34,24,77,38,59,37,34,39,42,34,42,39,79,62,88,94,43,48,32,32,25,40,41,78,53,49,38,83,62,97,42,47,35,40,39,44,40,39,76,59,64,95,77,83,73,76,81,46,85,76,30,48,77,41,65,72,48,66,80,34,66,62,68,89,53,84,83,43,36,49,71,61,68,65,75,86,47,60,76,29,19,38,37,41,33,36,24,32,87,88,39,68,67,17,47,49,38,56,51,44,44,54,73,41,41,70,65,40,48,76,66,49,32,39,60,38,38,30,38,58,53,96,72,60,67,68,60,54,54,48,50,39,58,76,67,67,53,90,55,54,52,23,36,61,51,83,59,47,67,60,54,33,56,68,68,50,54,86,59,73,50,25,27,36,34,28,39,50,87,39,33,21,73,41,65,70,50,54,55,91,50,46,69,84,64,65,120

Radius of gyration: 34.43 Å; Cα contacts (8 Å, |Δi|>4): 1337; chains: 1; bounding box: 85×42×94 Å

Foldseek 3Di:
DDDPDDDDDDADPVRDTDDPDDDFAKDKDWDFPPQDPVNLLVQDATQWQIDIDIDGGDPPDDDDDDDDTASAFKEKEFEAEPVRQADFQWKKKKDDPPDPDSMFIGTAHPRNITMTGHHFAKIFMDIFQDPDTDIDGTGGHYYHYDYDYDHDQAFEKEFEAEPVRQGDFQWWKDFQVQRDIDTAHPRRIDTDGSVPPGDDDPDWGWMWTFDFVQLWIDIDTDDSNHNYDYHYTYRAAKEKEFEAAPVRQGDWFWWKWKWWDDPPDTGTPDPTDTAHPRRMDIDGNHDAQIWMKMWIGDPQWFIWIDGRDHRPPDDPSYDYTYYTYTFGQAAKAKAFEAEPQLQGDWFKKKWKDDVRFDTDIDTAHPRRMDMDGRGGFFKMKMKTWDDDDPFIWIFIDIDGPPQPFHWYTYIDTDDPPPDDNPVPGDTADDLAQHFQDDCVVQWPQDDVVVFALFKEKEWEAAPVDPLRVVLLVLCQVCVVLCVVLRYAYEYEDLDDDDPVVVVVVCVVVVRPHTYIYGPDDSVVSCRSRRPSHPGKIWIAHSSRRTNDIRDRSNCNSVSSD

Mean predicted aligned error: 17.3 Å